Protein AF-A0A5Q4GP44-F1 (afdb_monomer)

Secondary structure (DSSP, 8-state):
-----THHHHHHHHHHHHHSS-GGGTS-HHHHHHHHHHHHHHHHS-HHHHHHHHHHHHHHHHHHHHHHHHHHHHHHHTT---GGGGGG-PPPTTHHHHHHHHHHHHHHHHHHHHHHHTHHHHHHHHHHHHHHHHHHHHHHHTT--HHHHT-HHHHHHHHHHH-HHHHHHHHHHHHHHHHHHHHHHHHTTTS-HHHHHHHHHHHHHHHHHHHHHHHHHHHHHHHHHHHHHSPPPTTSPPTT-HHHHHHHHHHH---HHHHHHHHHHHHHTT-HHHHHHHHHHHHHHHHHTS--HHHHHHHHHHHHHH-TT---S-HHHHHHHHHHHHHTT-HHHHHHHHHHHHHH-TT-TTHHHHHHHHHHHHHHTT-TTSHHHHHHHHHHHHS---HHHHHHHHHHHHHHHHHHHH--

Sequence (408 aa):
MVVTSSSSVSGLTAAWRWALAPPWRYVPPSLALAVIAVEMLAAVLPRFLGGLLILVSMLALWALLFTLASRLLLLRAAGVRRMRQAASVDLPPGIAVRHTVLWVLASLLLALIHGGTGLAGLVPASLVLALILPGATMVLSAGQSLSDALYPPEWLQNLRRLGVVDYLVLSAWLAVYALIYLVVSGVLADAPGWLRNALQMTWWSAGLLAWFAHVGLLLHAHRQTDDRAAPPPSNVPSVDDPVALFEHVLRNGGDASLHRKLARTLEAAGEDRRALIHGQVHVQALVLTFERPTEALEQADRLLALDPRFSLDDPVVMRHLIQTAGRLGTPELVARLCRNYLARFPGSLVAADIRLTACEALADAGRLNTQQARDWLDALADDDLDAAQARRLERLWQDVSRSVRQDQ

Solvent-accessible surface area (backbone atoms only — not comparable to full-atom values): 22108 Å² total; per-residue (Å²): 133,86,80,77,68,75,64,59,61,59,51,47,54,54,50,48,56,53,64,67,39,63,42,68,81,72,40,58,68,61,58,29,51,47,49,36,51,45,51,59,55,24,70,76,41,60,71,70,59,13,51,52,50,43,53,55,50,49,53,51,51,45,34,51,49,32,39,53,21,52,50,40,15,52,38,21,36,72,65,53,86,57,71,86,60,52,85,76,58,83,70,67,86,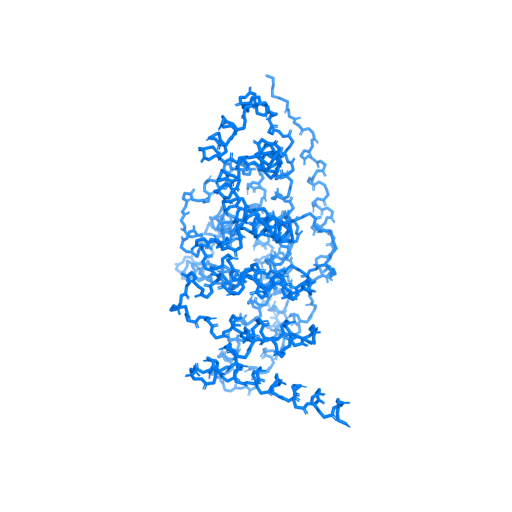61,48,27,54,49,50,34,51,54,54,49,53,53,49,51,52,45,52,53,41,27,75,76,48,40,68,75,41,34,54,59,51,47,49,52,45,23,64,46,49,58,30,25,51,51,43,35,70,72,73,50,51,70,67,55,30,70,37,67,69,57,29,54,50,46,35,64,73,65,30,64,65,59,45,49,51,56,19,48,53,48,39,50,47,52,50,51,51,53,50,54,50,62,76,33,62,87,46,60,67,56,58,39,50,20,53,50,50,45,52,50,52,25,45,49,39,48,48,31,31,49,53,10,44,52,52,26,54,47,52,57,45,52,72,66,64,54,63,78,60,91,79,59,54,60,81,90,38,50,65,57,39,49,54,46,36,73,73,73,48,69,55,78,64,54,52,55,49,50,49,51,40,22,58,76,67,68,35,59,73,58,38,49,58,50,44,45,56,47,34,50,39,22,47,74,72,66,68,35,54,70,61,21,45,57,51,48,52,55,44,36,71,76,35,81,72,58,63,63,92,48,67,67,61,48,50,52,47,36,54,51,30,52,77,70,69,36,36,70,59,19,40,51,48,38,52,29,48,46,71,75,41,73,85,44,94,56,46,64,62,44,43,51,53,28,42,50,34,23,45,80,68,76,46,49,86,39,68,70,40,45,58,43,50,56,54,52,71,77,47,93,64,52,79,68,53,47,54,52,52,52,51,52,53,52,52,52,60,48,52,62,62,72,79,108

Structure (mmCIF, N/CA/C/O backbone):
data_AF-A0A5Q4GP44-F1
#
_entry.id   AF-A0A5Q4GP44-F1
#
loop_
_atom_site.group_PDB
_at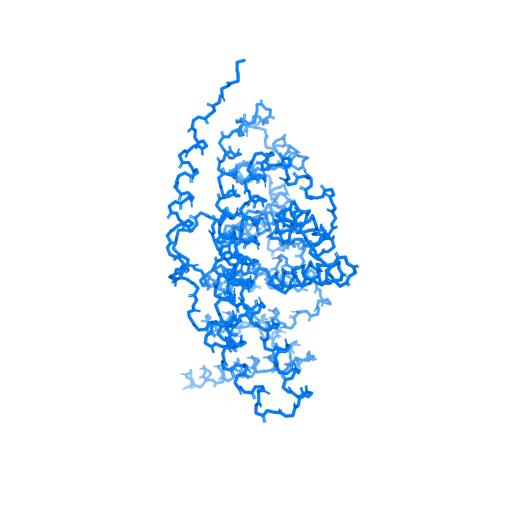om_site.id
_atom_site.type_symbol
_atom_site.label_atom_id
_atom_site.label_alt_id
_atom_site.label_comp_id
_atom_site.label_asym_id
_atom_site.label_entity_id
_atom_site.label_seq_id
_atom_site.pdbx_PDB_ins_code
_atom_site.Cartn_x
_atom_site.Cartn_y
_atom_site.Cartn_z
_atom_site.occupancy
_atom_site.B_iso_or_equiv
_atom_site.auth_seq_id
_atom_site.auth_comp_id
_atom_site.auth_asym_id
_atom_site.auth_atom_id
_atom_site.pdbx_PDB_model_num
ATOM 1 N N . MET A 1 1 ? 20.956 35.993 6.522 1.00 36.91 1 MET A N 1
ATOM 2 C CA . MET A 1 1 ? 22.045 35.098 6.967 1.00 36.91 1 MET A CA 1
ATOM 3 C C . MET A 1 1 ? 21.564 33.675 6.713 1.00 36.91 1 MET A C 1
ATOM 5 O O . MET A 1 1 ? 20.713 33.194 7.447 1.00 36.91 1 MET A O 1
ATOM 9 N N . VAL A 1 2 ? 21.952 33.071 5.587 1.00 38.91 2 VAL A N 1
ATOM 10 C CA . VAL A 1 2 ? 21.538 31.703 5.232 1.00 38.91 2 VAL A CA 1
ATOM 11 C C . VAL A 1 2 ? 22.386 30.762 6.077 1.00 38.91 2 VAL A C 1
ATOM 13 O O . VAL A 1 2 ? 23.576 30.616 5.819 1.00 38.91 2 VAL A O 1
ATOM 16 N N . VAL A 1 3 ? 21.807 30.190 7.131 1.00 39.50 3 VAL A N 1
ATOM 17 C CA . VAL A 1 3 ? 22.457 29.120 7.893 1.00 39.50 3 VAL A CA 1
ATOM 18 C C . VAL A 1 3 ? 22.447 27.891 6.992 1.00 39.50 3 VAL A C 1
ATOM 20 O O . VAL A 1 3 ? 21.456 27.171 6.912 1.00 39.50 3 VAL A O 1
ATOM 23 N N . THR A 1 4 ? 23.527 27.682 6.243 1.00 45.97 4 THR A N 1
ATOM 24 C CA . THR A 1 4 ? 23.758 26.434 5.521 1.00 45.97 4 THR A CA 1
ATOM 25 C C . THR A 1 4 ? 23.996 25.345 6.564 1.00 45.97 4 THR A C 1
ATOM 27 O O . THR A 1 4 ? 25.063 25.233 7.161 1.00 45.97 4 THR A O 1
ATOM 30 N N . SER A 1 5 ? 22.951 24.575 6.860 1.00 49.47 5 SER A N 1
ATOM 31 C CA . SER A 1 5 ? 22.994 23.481 7.824 1.00 49.47 5 SER A CA 1
ATOM 32 C C . SER A 1 5 ? 24.020 22.431 7.382 1.00 49.47 5 SER A C 1
ATOM 34 O O . SER A 1 5 ? 23.830 21.739 6.382 1.00 49.47 5 SER A O 1
ATOM 36 N N . SER A 1 6 ? 25.097 22.269 8.151 1.00 54.56 6 SER A N 1
ATOM 37 C CA . SER A 1 6 ? 26.152 21.263 7.942 1.00 54.56 6 SER A CA 1
ATOM 38 C C . SER A 1 6 ? 25.673 19.804 8.083 1.00 54.56 6 SER A C 1
ATOM 40 O O . SER A 1 6 ? 26.450 18.869 7.883 1.00 54.56 6 SER A O 1
ATOM 42 N N . SER A 1 7 ? 24.391 19.585 8.388 1.00 57.12 7 SER A N 1
ATOM 43 C CA . SER A 1 7 ? 23.752 18.271 8.509 1.00 57.12 7 SER A CA 1
ATOM 44 C C . SER A 1 7 ? 23.555 17.540 7.175 1.00 57.12 7 SER A C 1
ATOM 46 O O . SER A 1 7 ? 23.470 16.313 7.174 1.00 57.12 7 SER A O 1
ATOM 48 N N . SER A 1 8 ? 23.525 18.243 6.037 1.00 57.00 8 SER A N 1
ATOM 49 C CA . SER A 1 8 ? 23.310 17.604 4.727 1.00 57.00 8 SER A CA 1
ATOM 50 C C . SER A 1 8 ? 24.507 16.749 4.285 1.00 57.00 8 SER A C 1
ATOM 52 O O . SER A 1 8 ? 24.338 15.663 3.728 1.00 57.00 8 SER A O 1
ATOM 54 N N . VAL A 1 9 ? 25.733 17.180 4.601 1.00 59.78 9 VAL A N 1
ATOM 55 C CA . VAL A 1 9 ? 26.964 16.496 4.169 1.00 59.78 9 VAL A CA 1
ATOM 56 C C . VAL A 1 9 ? 27.166 15.169 4.910 1.00 59.78 9 VAL A C 1
ATOM 58 O O . VAL A 1 9 ? 27.556 14.168 4.304 1.00 59.78 9 VAL A O 1
ATOM 61 N N . SER A 1 10 ? 26.852 15.108 6.208 1.00 61.09 10 SER A N 1
ATOM 62 C CA . SER A 1 10 ? 26.979 13.868 6.985 1.00 61.09 10 SER A CA 1
ATOM 63 C C . SER A 1 10 ? 25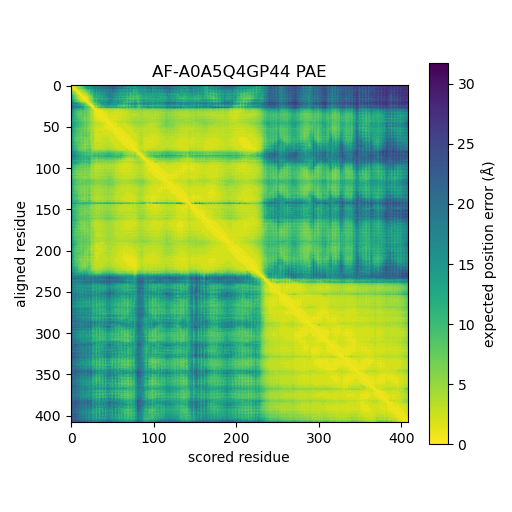.938 12.821 6.567 1.00 61.09 10 SER A C 1
ATOM 65 O O . SER A 1 10 ? 26.288 11.646 6.415 1.00 61.09 10 SER A O 1
ATOM 67 N N . GLY A 1 11 ? 24.704 13.243 6.266 1.00 59.62 11 GLY A N 1
ATOM 68 C CA . GLY A 1 11 ? 23.659 12.383 5.702 1.00 59.62 11 GLY A CA 1
ATOM 69 C C . GLY A 1 11 ? 24.049 11.782 4.349 1.00 59.62 11 GLY A C 1
ATOM 70 O O . GLY A 1 11 ? 23.920 10.570 4.155 1.00 59.62 11 GLY A O 1
ATOM 71 N N . LEU A 1 12 ? 24.627 12.594 3.455 1.00 60.44 12 LEU A N 1
ATOM 72 C CA . LEU A 1 12 ? 25.141 12.131 2.165 1.00 60.44 12 LEU A CA 1
ATOM 73 C C . LEU A 1 12 ? 26.202 11.044 2.353 1.00 60.44 12 LEU A C 1
ATOM 75 O O . LEU A 1 12 ? 26.086 9.982 1.755 1.00 60.44 12 LEU A O 1
ATOM 79 N N . THR A 1 13 ? 27.202 11.237 3.218 1.00 67.38 13 THR A N 1
ATOM 80 C CA . THR A 1 13 ? 28.256 10.218 3.404 1.00 67.38 13 THR A CA 1
ATOM 81 C C . THR A 1 13 ? 27.732 8.887 3.955 1.00 67.38 13 THR A C 1
ATOM 83 O O . THR A 1 13 ? 28.217 7.828 3.554 1.00 67.38 13 THR A O 1
ATOM 86 N N . ALA A 1 14 ? 26.721 8.905 4.830 1.00 64.12 14 ALA A N 1
ATOM 87 C CA . ALA A 1 14 ? 26.068 7.688 5.310 1.00 64.12 14 ALA A CA 1
ATOM 88 C C . ALA A 1 14 ? 25.244 7.007 4.204 1.00 64.12 14 ALA A C 1
ATOM 90 O O . ALA A 1 14 ? 25.300 5.783 4.067 1.00 64.12 14 ALA A O 1
ATOM 91 N N . ALA A 1 15 ? 24.543 7.794 3.382 1.00 57.41 15 ALA A N 1
ATOM 92 C CA . ALA A 1 15 ? 23.831 7.301 2.209 1.00 57.41 15 ALA A CA 1
ATOM 93 C C . ALA A 1 15 ? 24.792 6.692 1.178 1.00 57.41 15 ALA A C 1
ATOM 95 O O . ALA A 1 15 ? 24.538 5.592 0.704 1.00 57.41 15 ALA A O 1
ATOM 96 N N . TRP A 1 16 ? 25.936 7.329 0.914 1.00 61.47 16 TRP A N 1
ATOM 97 C CA . TRP A 1 16 ? 26.993 6.816 0.041 1.00 61.47 16 TRP A CA 1
ATOM 98 C C . TRP A 1 16 ? 27.588 5.516 0.568 1.00 61.47 16 TRP A C 1
ATOM 100 O O . TRP A 1 16 ? 27.691 4.552 -0.180 1.00 61.47 16 TRP A O 1
ATOM 110 N N . ARG A 1 17 ? 27.927 5.433 1.860 1.00 67.88 17 ARG A N 1
ATOM 111 C CA . ARG A 1 17 ? 28.432 4.182 2.455 1.00 67.88 17 ARG A CA 1
ATOM 112 C C . ARG A 1 17 ? 27.423 3.046 2.363 1.00 67.88 17 ARG A C 1
ATOM 114 O O . ARG A 1 17 ? 27.842 1.899 2.308 1.00 67.88 17 ARG A O 1
ATOM 121 N N . TRP A 1 18 ? 26.126 3.346 2.364 1.00 61.69 18 TRP A N 1
ATOM 122 C CA . TRP A 1 18 ? 25.081 2.338 2.222 1.00 61.69 18 TRP A CA 1
ATOM 123 C C . TRP A 1 18 ? 24.783 1.992 0.757 1.00 61.69 18 TRP A C 1
ATOM 125 O O . TRP A 1 18 ? 24.631 0.821 0.445 1.00 61.69 18 TRP A O 1
ATOM 135 N N . ALA A 1 19 ? 24.782 2.972 -0.148 1.00 53.44 19 ALA A N 1
ATOM 136 C CA . ALA A 1 19 ? 24.682 2.756 -1.592 1.00 53.44 19 ALA A CA 1
ATOM 137 C C . ALA A 1 19 ? 25.878 1.948 -2.127 1.00 53.44 19 ALA A C 1
ATOM 139 O O . ALA A 1 19 ? 25.727 1.105 -3.006 1.00 53.44 19 ALA A O 1
ATOM 140 N N . LEU A 1 20 ? 27.060 2.175 -1.548 1.00 58.12 20 LEU A N 1
ATOM 141 C CA . LEU A 1 20 ? 28.284 1.423 -1.814 1.00 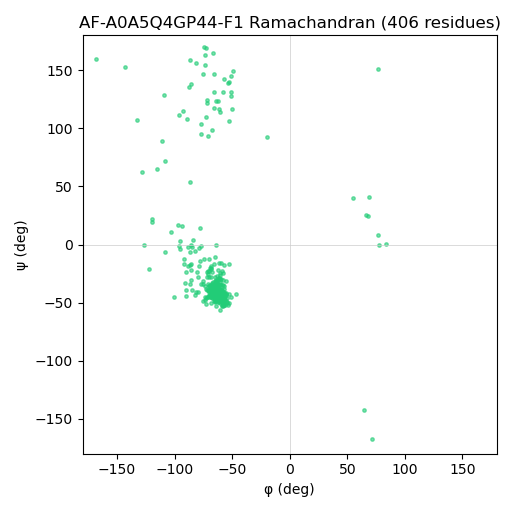58.12 20 LEU A CA 1
ATOM 142 C C . LEU A 1 20 ? 28.396 0.156 -0.960 1.00 58.12 20 LEU A C 1
ATOM 144 O O . LEU A 1 20 ? 29.202 -0.718 -1.284 1.00 58.12 20 LEU A O 1
ATOM 148 N N . ALA A 1 21 ? 27.613 0.028 0.121 1.00 63.41 21 ALA A N 1
ATOM 149 C CA . ALA A 1 21 ? 27.523 -1.236 0.829 1.00 63.41 21 ALA A CA 1
ATOM 150 C C . ALA A 1 21 ? 26.853 -2.217 -0.135 1.00 63.41 21 ALA A C 1
ATOM 152 O O . ALA A 1 21 ? 25.702 -1.989 -0.495 1.00 63.41 21 ALA A O 1
ATOM 153 N N . PRO A 1 22 ? 27.551 -3.290 -0.539 1.00 52.69 22 PRO A N 1
ATOM 154 C CA . PRO A 1 22 ? 27.074 -4.329 -1.434 1.00 52.69 22 PRO A CA 1
ATOM 155 C C . PRO A 1 22 ? 25.552 -4.451 -1.598 1.00 52.69 22 PRO A C 1
ATOM 157 O O . PRO A 1 22 ? 24.939 -5.214 -0.844 1.00 52.69 22 PRO A O 1
ATOM 160 N N . PRO A 1 23 ? 24.914 -3.798 -2.590 1.00 50.91 23 PRO A N 1
ATOM 161 C CA . PRO A 1 23 ? 23.514 -4.086 -2.885 1.00 50.91 23 PRO A CA 1
ATOM 162 C C . PRO A 1 23 ? 23.339 -5.576 -3.237 1.00 50.91 23 PRO A C 1
ATOM 164 O O . PRO A 1 23 ? 22.292 -6.152 -2.957 1.00 50.91 23 PRO A O 1
ATOM 167 N N . TRP A 1 24 ? 24.409 -6.251 -3.689 1.00 54.62 24 TRP A N 1
ATOM 168 C CA . TRP A 1 24 ? 24.492 -7.706 -3.876 1.00 54.62 24 TRP A CA 1
ATOM 169 C C . TRP A 1 24 ? 24.268 -8.556 -2.617 1.00 54.62 24 TRP A C 1
ATOM 171 O O . TRP A 1 24 ? 23.978 -9.739 -2.744 1.00 54.62 24 TRP A O 1
ATOM 181 N N . ARG A 1 25 ? 24.335 -7.996 -1.400 1.00 64.06 25 ARG A N 1
ATOM 182 C CA . ARG A 1 25 ? 23.888 -8.722 -0.194 1.00 64.06 25 ARG A CA 1
ATOM 183 C C . ARG A 1 25 ? 22.369 -8.910 -0.150 1.00 64.06 25 ARG A C 1
ATOM 185 O O . ARG A 1 25 ? 21.896 -9.763 0.594 1.00 64.06 25 ARG A O 1
ATOM 192 N N . TYR A 1 26 ? 21.626 -8.099 -0.902 1.00 61.72 26 TYR A N 1
ATOM 193 C CA . TYR A 1 26 ? 20.163 -8.059 -0.890 1.00 61.72 26 TYR A CA 1
ATOM 194 C C . TYR A 1 26 ? 19.539 -8.332 -2.255 1.00 61.72 26 TYR A C 1
ATOM 196 O O . TYR A 1 26 ? 18.377 -8.722 -2.307 1.00 61.72 26 TYR A O 1
ATOM 204 N N . VAL A 1 27 ? 20.287 -8.145 -3.345 1.00 63.41 27 VAL A N 1
ATOM 205 C CA . VAL A 1 27 ? 19.915 -8.650 -4.666 1.00 63.41 27 VAL A CA 1
ATOM 206 C C . VAL A 1 27 ? 20.123 -10.145 -4.614 1.00 63.41 27 VAL A C 1
ATOM 208 O O . VAL A 1 27 ? 21.270 -10.590 -4.523 1.00 63.41 27 VAL A O 1
ATOM 211 N N . PRO A 1 28 ? 19.053 -10.943 -4.618 1.00 65.12 28 PRO A N 1
ATOM 212 C CA . PRO A 1 28 ? 19.256 -12.356 -4.502 1.00 65.12 28 PRO A CA 1
ATOM 213 C C . PRO A 1 28 ? 19.854 -12.801 -5.850 1.00 65.12 28 PRO A C 1
ATOM 215 O O . PRO A 1 28 ? 19.251 -12.539 -6.896 1.00 65.12 28 PRO A O 1
ATOM 218 N N . PRO A 1 29 ? 21.026 -13.467 -5.877 1.00 76.88 29 PRO A N 1
ATOM 219 C CA . PRO A 1 29 ? 21.566 -14.064 -7.104 1.00 76.88 29 PRO A CA 1
ATOM 220 C C . PRO A 1 29 ? 20.538 -14.983 -7.788 1.00 76.88 29 PRO A C 1
ATOM 222 O O . PRO A 1 29 ? 20.636 -15.251 -8.982 1.00 76.88 29 PRO A O 1
ATOM 225 N N . SER A 1 30 ? 19.493 -15.389 -7.058 1.00 84.75 30 SER A N 1
ATOM 226 C CA . SER A 1 30 ? 18.308 -16.049 -7.590 1.00 84.75 30 SER A CA 1
ATOM 227 C C . SER A 1 30 ? 17.585 -15.277 -8.697 1.00 84.75 30 SER A C 1
ATOM 229 O O . SER A 1 30 ? 17.026 -15.937 -9.558 1.00 84.75 30 SER A O 1
ATOM 231 N N . LEU A 1 31 ? 17.574 -13.934 -8.727 1.00 86.88 31 LEU A N 1
ATOM 232 C CA . LEU A 1 31 ? 16.955 -13.187 -9.836 1.00 86.88 31 LEU A CA 1
ATOM 233 C C . LEU A 1 31 ? 17.740 -13.399 -11.133 1.00 86.88 31 LEU A C 1
ATOM 235 O O . LEU A 1 31 ? 17.145 -13.700 -12.161 1.00 86.88 31 LEU A O 1
ATOM 239 N N . ALA A 1 32 ? 19.070 -13.304 -11.072 1.00 86.88 32 ALA A N 1
ATOM 240 C CA . ALA A 1 32 ? 19.943 -13.559 -12.215 1.00 86.88 32 ALA A CA 1
ATOM 241 C C . ALA A 1 32 ? 19.820 -15.011 -12.693 1.00 86.88 32 ALA A C 1
ATOM 243 O O . ALA A 1 32 ? 19.629 -15.263 -13.879 1.00 86.88 32 ALA A O 1
ATOM 244 N N . LEU A 1 33 ? 19.854 -15.963 -11.755 1.00 90.88 33 LEU A N 1
ATOM 245 C CA . LEU A 1 33 ? 19.651 -17.381 -12.048 1.00 90.88 33 LEU A CA 1
ATOM 246 C C . LEU A 1 33 ? 18.264 -17.651 -12.641 1.00 90.88 33 LEU A C 1
ATOM 248 O O . LEU A 1 33 ? 18.155 -18.452 -13.562 1.00 90.88 33 LEU A O 1
ATOM 252 N N . ALA A 1 34 ? 17.220 -16.966 -12.166 1.00 91.44 34 ALA A N 1
ATOM 253 C CA . ALA A 1 34 ? 15.878 -17.076 -12.726 1.00 91.44 34 ALA A CA 1
ATOM 254 C C . ALA A 1 34 ? 15.826 -16.555 -14.167 1.00 91.44 34 ALA A C 1
ATOM 256 O O . ALA A 1 34 ? 15.232 -17.217 -15.009 1.00 91.44 34 ALA A O 1
ATOM 257 N N . VAL A 1 35 ? 16.486 -15.431 -14.479 1.00 91.12 35 VAL A N 1
ATOM 258 C CA . VAL A 1 35 ? 16.599 -14.938 -15.866 1.00 91.12 35 VAL A CA 1
ATOM 259 C C . VAL A 1 35 ? 17.287 -15.972 -16.755 1.00 91.12 35 VAL A C 1
ATOM 261 O O . VAL A 1 35 ? 16.746 -16.327 -17.798 1.00 91.12 35 VAL A O 1
ATOM 264 N N . ILE A 1 36 ? 18.429 -16.511 -16.317 1.00 92.44 36 ILE A N 1
ATOM 265 C CA . ILE A 1 36 ? 19.165 -17.538 -17.069 1.00 92.44 36 ILE A CA 1
ATOM 266 C C . ILE A 1 36 ? 18.288 -18.774 -17.291 1.00 92.44 36 ILE A C 1
ATOM 268 O O . ILE A 1 36 ? 18.198 -19.269 -18.411 1.00 92.44 36 ILE A O 1
ATOM 272 N N . ALA A 1 37 ? 17.610 -19.257 -16.246 1.00 93.44 37 ALA A N 1
ATOM 273 C CA . ALA A 1 37 ? 16.735 -20.423 -16.330 1.00 93.44 37 ALA A CA 1
ATOM 274 C C . ALA A 1 37 ? 15.558 -20.195 -17.291 1.00 93.44 37 ALA A C 1
ATOM 276 O O . ALA A 1 37 ? 15.252 -21.071 -18.099 1.00 93.44 37 ALA A O 1
ATOM 277 N N . VAL A 1 38 ? 14.931 -19.015 -17.242 1.00 93.56 38 VAL A N 1
ATOM 278 C CA . VAL A 1 38 ? 13.841 -18.624 -18.149 1.00 93.56 38 VAL A CA 1
ATOM 279 C C . VAL A 1 38 ? 14.324 -18.600 -19.596 1.00 93.56 38 VAL A C 1
ATOM 281 O O . VAL A 1 38 ? 13.642 -19.134 -20.466 1.00 93.56 38 VAL A O 1
ATOM 284 N N . GLU A 1 39 ? 15.499 -18.033 -19.865 1.00 91.69 39 GLU A N 1
ATOM 285 C CA . GLU A 1 39 ? 16.050 -17.983 -21.221 1.00 91.69 39 GLU A CA 1
ATOM 286 C C . GLU A 1 39 ? 16.447 -19.356 -21.755 1.00 91.69 39 GLU A C 1
ATOM 288 O O . GLU A 1 39 ? 16.118 -19.686 -22.894 1.00 91.69 39 GLU A O 1
ATOM 293 N N . MET A 1 40 ? 17.104 -20.180 -20.934 1.00 92.56 40 MET A N 1
ATOM 294 C CA . MET A 1 40 ? 17.454 -21.547 -21.3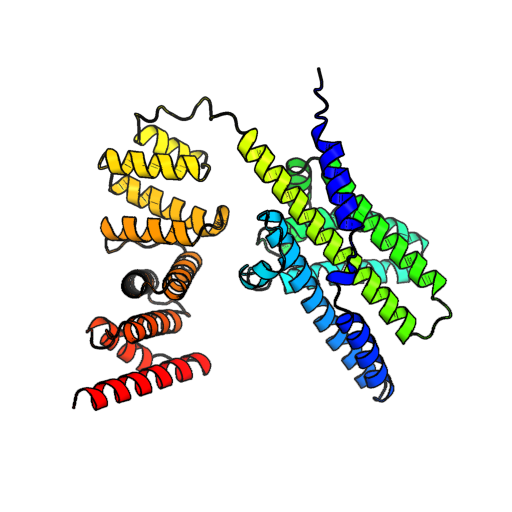17 1.00 92.56 40 MET A CA 1
ATOM 295 C C . MET A 1 40 ? 16.206 -22.381 -21.614 1.00 92.56 40 MET A C 1
ATOM 297 O O . MET A 1 40 ? 16.173 -23.096 -22.613 1.00 92.56 40 MET A O 1
ATOM 301 N N . LEU A 1 41 ? 15.157 -22.256 -20.795 1.00 93.62 41 LEU A N 1
ATOM 302 C CA . LEU A 1 41 ? 13.893 -22.954 -21.018 1.00 93.62 41 LEU A CA 1
ATOM 303 C C . LEU A 1 41 ? 13.179 -22.446 -22.279 1.00 93.62 41 LEU A C 1
ATOM 305 O O . LEU A 1 41 ? 12.691 -23.242 -23.080 1.00 93.62 41 LEU A O 1
ATOM 309 N N . ALA A 1 42 ? 13.157 -21.130 -22.493 1.00 93.69 42 ALA A N 1
ATOM 310 C CA . ALA A 1 42 ? 12.548 -20.521 -23.670 1.00 93.69 42 ALA A CA 1
A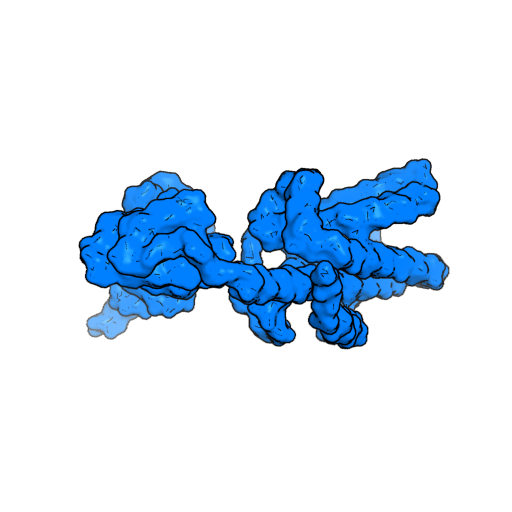TOM 311 C C . ALA A 1 42 ? 13.251 -20.909 -24.978 1.00 93.69 42 ALA A C 1
ATOM 313 O O . ALA A 1 42 ? 12.584 -21.031 -26.004 1.00 93.69 42 ALA A O 1
ATOM 314 N N . ALA A 1 43 ? 14.566 -21.145 -24.944 1.00 93.62 43 ALA A N 1
ATOM 315 C CA . ALA A 1 43 ? 15.346 -21.558 -26.109 1.00 93.62 43 ALA A CA 1
ATOM 316 C C . ALA A 1 43 ? 15.004 -22.973 -26.613 1.00 93.62 43 ALA A C 1
ATOM 318 O O . ALA A 1 43 ? 15.223 -23.265 -27.788 1.00 93.62 43 ALA A O 1
ATOM 319 N N . VAL A 1 44 ? 14.460 -23.844 -25.753 1.00 96.56 44 VAL A N 1
ATOM 320 C CA . VAL A 1 44 ? 14.046 -25.215 -26.116 1.00 96.56 44 VAL A CA 1
ATOM 321 C C . VAL A 1 44 ? 12.609 -25.255 -26.662 1.00 96.56 44 VAL A C 1
ATOM 323 O O . VAL A 1 44 ? 12.210 -26.216 -27.319 1.00 96.56 44 VAL A O 1
ATOM 326 N N . LEU A 1 45 ? 11.817 -24.208 -26.421 1.00 96.00 45 LEU A N 1
ATOM 327 C CA . LEU A 1 45 ? 10.421 -24.123 -26.846 1.00 96.00 45 LEU A CA 1
ATOM 328 C C . LEU A 1 45 ? 10.278 -23.573 -28.279 1.00 96.00 45 LEU A C 1
ATOM 330 O O . LEU A 1 45 ? 11.142 -22.842 -28.768 1.00 96.00 45 LEU A O 1
ATOM 334 N N . PRO A 1 46 ? 9.145 -23.842 -28.961 1.00 96.75 46 PRO A N 1
ATOM 335 C CA . PRO A 1 46 ? 8.793 -23.140 -30.192 1.00 96.75 46 PRO A CA 1
ATOM 336 C C . PRO A 1 46 ? 8.841 -21.621 -29.993 1.00 96.75 46 PRO A C 1
ATOM 338 O O . PRO A 1 46 ? 8.371 -21.124 -28.970 1.00 96.75 46 PRO A O 1
ATOM 341 N N . ARG A 1 47 ? 9.345 -20.872 -30.986 1.00 94.56 47 ARG A N 1
ATOM 342 C CA . ARG A 1 47 ? 9.632 -19.423 -30.875 1.00 94.56 47 ARG A CA 1
ATOM 343 C C . ARG A 1 47 ? 8.505 -18.602 -30.235 1.00 94.56 47 ARG A C 1
ATOM 345 O O . ARG A 1 47 ? 8.781 -17.750 -29.397 1.00 94.56 47 ARG A O 1
ATOM 352 N N . PHE A 1 48 ? 7.250 -18.867 -30.605 1.00 95.31 48 PHE A N 1
ATOM 353 C CA . PHE A 1 48 ? 6.088 -18.177 -30.034 1.00 95.31 48 PHE A CA 1
ATOM 354 C C . PHE A 1 48 ? 5.914 -18.463 -28.533 1.00 95.31 48 PHE A C 1
ATOM 356 O O . PHE A 1 48 ? 5.776 -17.536 -27.738 1.00 95.31 48 PHE A O 1
ATOM 363 N N . LEU A 1 49 ? 5.975 -19.738 -28.135 1.00 95.81 49 LEU A N 1
ATOM 364 C CA . LEU A 1 49 ? 5.838 -20.153 -26.737 1.00 95.81 49 LEU A CA 1
ATOM 365 C C . LEU A 1 49 ? 7.031 -19.698 -25.890 1.00 95.81 49 LEU A C 1
ATOM 367 O O . LEU A 1 49 ? 6.833 -19.223 -24.776 1.00 95.81 49 LEU A O 1
ATOM 371 N N . GLY A 1 50 ? 8.251 -19.781 -26.430 1.00 94.75 50 GLY A N 1
ATOM 372 C CA . GLY A 1 50 ? 9.454 -19.264 -25.776 1.00 94.75 50 GLY A CA 1
ATOM 373 C C . GLY A 1 50 ? 9.369 -17.756 -25.526 1.00 94.75 50 GLY A C 1
ATOM 374 O O . GLY A 1 50 ? 9.629 -17.300 -24.415 1.00 94.75 50 GLY A O 1
ATOM 375 N N . GLY A 1 51 ? 8.915 -16.980 -26.517 1.00 92.88 51 GLY A N 1
ATOM 376 C CA . GLY A 1 51 ? 8.695 -15.540 -26.362 1.00 92.88 51 GLY A CA 1
ATOM 377 C C . GLY A 1 51 ? 7.639 -15.202 -25.303 1.00 92.88 51 GLY A C 1
ATOM 378 O O . GLY A 1 51 ? 7.873 -14.340 -24.455 1.00 92.88 51 GLY A O 1
ATOM 379 N N . LEU A 1 52 ? 6.504 -15.912 -25.302 1.00 94.44 52 LEU A N 1
ATOM 380 C CA . LEU A 1 52 ? 5.452 -15.731 -24.298 1.00 94.44 52 LEU A CA 1
ATOM 381 C C . LEU A 1 52 ? 5.942 -16.079 -22.883 1.00 94.44 52 LEU A C 1
ATOM 383 O O . LEU A 1 52 ? 5.669 -15.334 -21.942 1.00 94.44 52 LEU A O 1
ATOM 387 N N . LEU A 1 53 ? 6.699 -17.172 -22.735 1.00 95.00 53 LEU A N 1
ATOM 388 C CA . LEU A 1 53 ? 7.296 -17.574 -21.462 1.00 95.00 53 LEU A CA 1
ATOM 389 C C . LEU A 1 53 ? 8.241 -16.494 -20.924 1.00 95.00 53 LEU A C 1
ATOM 391 O O . LEU A 1 53 ? 8.151 -16.152 -19.743 1.00 95.00 53 LEU A O 1
ATOM 395 N N . ILE A 1 54 ? 9.115 -15.944 -21.776 1.00 92.25 54 ILE A N 1
ATOM 396 C CA . ILE A 1 54 ? 10.024 -14.851 -21.400 1.00 92.25 54 ILE A CA 1
ATOM 397 C C . ILE A 1 54 ? 9.217 -13.646 -20.925 1.00 92.25 54 ILE A C 1
ATOM 399 O O . ILE A 1 54 ? 9.498 -13.120 -19.851 1.00 92.25 54 ILE A O 1
ATOM 403 N N . LEU A 1 55 ? 8.195 -13.231 -21.679 1.00 90.75 55 LEU A N 1
ATOM 404 C CA . LEU A 1 55 ? 7.376 -12.072 -21.334 1.00 90.75 55 LEU A CA 1
ATOM 405 C C . LEU A 1 55 ? 6.701 -12.234 -19.965 1.00 90.75 55 LEU A C 1
ATOM 407 O O . LEU A 1 55 ? 6.854 -11.375 -19.097 1.00 90.75 55 LEU A O 1
ATOM 411 N N . VAL A 1 56 ? 5.984 -13.342 -19.755 1.00 93.62 56 VAL A N 1
ATOM 412 C CA . VAL A 1 56 ? 5.257 -13.598 -18.501 1.00 93.62 56 VAL A CA 1
ATOM 413 C C . VAL A 1 56 ? 6.223 -13.714 -17.323 1.00 93.62 56 VAL A C 1
ATOM 415 O O . VAL A 1 56 ? 5.995 -13.110 -16.274 1.00 93.62 56 VAL A O 1
ATOM 418 N N . SER A 1 57 ? 7.331 -14.437 -17.501 1.00 93.06 57 SER A N 1
ATOM 419 C CA . SER A 1 57 ? 8.334 -14.615 -16.448 1.00 93.06 57 SER A CA 1
ATOM 420 C C . SER A 1 57 ? 9.025 -13.301 -16.098 1.00 93.06 57 SER A C 1
ATOM 422 O O . SER A 1 57 ? 9.222 -13.010 -14.922 1.00 93.06 57 SER A O 1
ATOM 424 N N . MET A 1 58 ? 9.346 -12.470 -17.093 1.00 90.44 58 MET A N 1
ATOM 425 C CA . MET A 1 58 ? 9.911 -11.145 -16.850 1.00 90.44 58 MET A CA 1
ATOM 426 C C . MET A 1 58 ? 8.931 -10.266 -16.084 1.00 90.44 58 MET A C 1
ATOM 428 O O . MET A 1 58 ? 9.319 -9.695 -15.070 1.00 90.44 58 MET A O 1
ATOM 432 N N . LEU A 1 59 ? 7.660 -10.200 -16.490 1.00 89.94 59 LEU A N 1
ATOM 433 C CA . LEU A 1 59 ? 6.644 -9.437 -15.755 1.00 89.94 59 LEU A CA 1
ATOM 434 C C . LEU A 1 59 ? 6.518 -9.906 -14.298 1.00 89.94 59 LEU A C 1
ATOM 436 O O . LEU A 1 59 ? 6.444 -9.073 -13.394 1.00 89.94 59 LEU A O 1
ATOM 440 N N . ALA A 1 60 ? 6.565 -11.217 -14.050 1.00 91.56 60 ALA A N 1
ATOM 441 C CA . ALA A 1 60 ? 6.549 -11.772 -12.699 1.00 91.56 60 ALA A CA 1
ATOM 442 C C . ALA A 1 60 ? 7.803 -11.388 -11.887 1.00 91.56 60 ALA A C 1
ATOM 444 O O . ALA A 1 60 ? 7.688 -10.991 -10.726 1.00 91.56 60 ALA A O 1
ATOM 445 N N . LEU A 1 61 ? 8.995 -11.450 -12.492 1.00 91.44 61 LEU A N 1
ATOM 446 C CA . LEU A 1 61 ? 10.249 -11.041 -11.849 1.00 91.44 61 LEU A CA 1
ATOM 447 C C . LEU A 1 61 ? 10.267 -9.540 -11.537 1.00 91.44 61 LEU A C 1
ATOM 449 O O . LEU A 1 61 ? 10.711 -9.149 -10.458 1.00 91.44 61 LEU A O 1
ATOM 453 N N . TRP A 1 62 ? 9.743 -8.706 -12.435 1.00 91.62 62 TRP A N 1
ATOM 454 C CA . TRP A 1 62 ? 9.571 -7.273 -12.202 1.00 91.62 62 TRP A CA 1
ATOM 455 C C . TRP A 1 62 ? 8.584 -6.998 -11.067 1.00 91.62 62 TRP A C 1
ATOM 457 O O . TRP A 1 62 ? 8.898 -6.211 -10.175 1.00 91.62 62 TRP A O 1
ATOM 467 N N . ALA A 1 63 ? 7.440 -7.686 -11.035 1.00 90.94 63 ALA A N 1
ATOM 468 C CA . ALA A 1 63 ? 6.477 -7.565 -9.943 1.00 90.94 63 ALA A CA 1
ATOM 469 C C . ALA A 1 63 ? 7.087 -7.960 -8.588 1.00 90.94 63 ALA A C 1
ATOM 471 O O . ALA A 1 63 ? 6.898 -7.260 -7.587 1.00 90.94 63 ALA A O 1
ATOM 472 N N . LEU A 1 64 ? 7.876 -9.039 -8.550 1.00 91.81 64 LEU A N 1
ATOM 473 C CA . LEU A 1 64 ? 8.613 -9.457 -7.357 1.00 91.81 64 LEU A CA 1
ATOM 474 C C . LEU A 1 64 ? 9.651 -8.405 -6.935 1.00 91.81 64 LEU A C 1
ATOM 476 O O . LEU A 1 64 ? 9.722 -8.042 -5.758 1.00 91.81 64 LEU A O 1
ATOM 480 N N . LEU A 1 65 ? 10.427 -7.890 -7.891 1.00 92.62 65 LEU A N 1
ATOM 481 C CA . LEU A 1 65 ? 11.441 -6.866 -7.654 1.00 92.62 65 LEU A CA 1
ATOM 482 C C . LEU A 1 65 ? 10.819 -5.578 -7.101 1.00 92.62 65 LEU A C 1
ATOM 484 O O . LEU A 1 65 ? 11.297 -5.065 -6.092 1.00 92.62 65 LEU A O 1
ATOM 488 N N . PHE A 1 66 ? 9.729 -5.088 -7.695 1.00 93.50 66 PHE A N 1
ATOM 489 C CA . PHE A 1 66 ? 9.021 -3.909 -7.194 1.00 93.50 66 PHE A CA 1
ATOM 490 C C . PHE A 1 66 ? 8.346 -4.157 -5.849 1.00 93.50 66 PHE A C 1
ATOM 492 O O . PHE A 1 66 ? 8.345 -3.264 -5.010 1.00 93.50 66 PHE A O 1
ATOM 499 N N . THR A 1 67 ? 7.854 -5.369 -5.580 1.00 91.50 67 THR A N 1
ATOM 500 C CA . THR A 1 67 ? 7.367 -5.730 -4.237 1.00 91.50 67 THR A CA 1
ATOM 501 C C . THR A 1 67 ? 8.472 -5.565 -3.196 1.00 91.50 67 THR A C 1
ATOM 503 O O . THR A 1 67 ? 8.251 -4.980 -2.133 1.00 91.50 67 THR A O 1
ATOM 506 N N . LEU A 1 68 ? 9.677 -6.049 -3.505 1.00 91.06 68 LEU A N 1
ATOM 507 C CA . LEU A 1 68 ? 10.838 -5.918 -2.630 1.00 91.06 68 LEU A CA 1
ATOM 508 C C . LEU A 1 68 ? 11.299 -4.457 -2.500 1.00 91.06 68 LEU A C 1
ATOM 510 O O . LEU A 1 68 ? 11.621 -4.015 -1.398 1.00 91.06 68 LEU A O 1
ATOM 514 N N . ALA A 1 69 ? 11.291 -3.704 -3.599 1.00 93.06 69 ALA A N 1
ATOM 515 C CA . ALA A 1 69 ? 11.682 -2.300 -3.632 1.00 93.06 69 ALA A CA 1
ATOM 516 C C . ALA A 1 69 ? 10.721 -1.421 -2.813 1.00 93.06 69 ALA A C 1
ATOM 518 O O . ALA A 1 69 ? 11.170 -0.672 -1.947 1.00 93.06 69 ALA A O 1
ATOM 519 N N . SER A 1 70 ? 9.405 -1.575 -2.996 1.00 92.62 70 SER A N 1
ATOM 520 C CA . SER A 1 70 ? 8.387 -0.869 -2.208 1.00 92.62 70 SER A CA 1
ATOM 521 C C . SER A 1 70 ? 8.470 -1.229 -0.722 1.00 92.62 70 SER A C 1
ATOM 523 O O . SER A 1 70 ? 8.435 -0.333 0.117 1.00 92.62 70 SER A O 1
ATOM 525 N N . ARG A 1 71 ? 8.670 -2.514 -0.379 1.00 89.88 71 ARG A N 1
ATOM 526 C CA . ARG A 1 71 ? 8.955 -2.949 1.006 1.00 89.88 71 ARG A CA 1
ATOM 527 C C . ARG A 1 71 ? 10.119 -2.178 1.602 1.00 89.88 71 ARG A C 1
ATOM 529 O O . ARG A 1 71 ? 10.033 -1.673 2.717 1.00 89.88 71 ARG A O 1
ATOM 536 N N . LEU A 1 72 ? 11.219 -2.122 0.859 1.00 90.94 72 LEU A N 1
ATOM 537 C CA . LEU A 1 72 ? 12.446 -1.499 1.317 1.00 90.94 72 LEU A CA 1
ATOM 538 C C . LEU A 1 72 ? 12.276 0.012 1.490 1.00 90.94 72 LEU A C 1
ATOM 540 O O . LEU A 1 72 ? 12.724 0.543 2.502 1.00 90.94 72 LEU A O 1
ATOM 544 N N . LEU A 1 73 ? 11.585 0.684 0.569 1.00 93.06 73 LEU A N 1
ATOM 545 C CA . LEU A 1 73 ? 11.232 2.098 0.699 1.00 93.06 73 LEU A CA 1
ATOM 546 C C . LEU A 1 73 ? 10.426 2.352 1.974 1.00 93.06 73 LEU A C 1
ATOM 548 O O . LEU A 1 73 ? 10.837 3.188 2.776 1.00 93.06 73 LEU A O 1
ATOM 552 N N . LEU A 1 74 ? 9.339 1.606 2.202 1.00 89.62 74 LEU A N 1
ATOM 553 C CA . LEU A 1 74 ? 8.473 1.789 3.374 1.00 89.62 74 LEU A CA 1
ATOM 554 C C . LEU A 1 74 ? 9.221 1.519 4.686 1.00 89.62 74 LEU A C 1
ATOM 556 O O . LEU A 1 74 ? 9.175 2.331 5.607 1.00 89.62 74 LEU A O 1
ATOM 560 N N . LEU A 1 75 ? 10.002 0.436 4.749 1.00 87.50 75 LEU A N 1
ATOM 561 C CA . LEU A 1 75 ? 10.852 0.129 5.906 1.00 87.50 75 LEU A CA 1
ATOM 562 C C . LEU A 1 75 ? 11.819 1.267 6.225 1.00 87.50 75 LEU A C 1
ATOM 564 O O . LEU A 1 75 ? 12.003 1.631 7.387 1.00 87.50 75 LEU A O 1
ATOM 568 N N . ARG A 1 76 ? 12.461 1.825 5.195 1.00 90.00 76 ARG A N 1
ATOM 569 C CA . ARG A 1 76 ? 13.417 2.919 5.370 1.00 90.00 76 ARG A CA 1
ATOM 570 C C . ARG A 1 76 ? 12.721 4.216 5.763 1.00 90.00 76 ARG A C 1
ATOM 572 O O . ARG A 1 76 ? 13.227 4.884 6.658 1.00 90.00 76 ARG A O 1
ATOM 579 N N . ALA A 1 77 ? 11.558 4.512 5.185 1.00 90.38 77 ALA A N 1
ATOM 580 C CA . ALA A 1 77 ? 10.719 5.650 5.562 1.00 90.38 77 ALA A CA 1
ATOM 581 C C . ALA A 1 77 ? 10.260 5.574 7.029 1.00 90.38 77 ALA A C 1
ATOM 583 O O . ALA A 1 77 ? 10.208 6.594 7.720 1.00 90.38 77 ALA A O 1
ATOM 584 N N . ALA A 1 78 ? 10.018 4.362 7.535 1.00 85.38 78 ALA A N 1
ATOM 585 C CA . ALA A 1 78 ? 9.712 4.091 8.939 1.00 85.38 78 ALA A CA 1
ATOM 586 C C . ALA A 1 78 ? 10.946 4.118 9.871 1.00 85.38 78 ALA A C 1
ATOM 588 O O . ALA A 1 78 ? 10.823 3.913 11.076 1.00 85.38 78 ALA A O 1
ATOM 589 N N . GLY A 1 79 ? 12.157 4.344 9.348 1.00 85.19 79 GLY A N 1
ATOM 590 C CA . GLY A 1 79 ? 13.395 4.350 10.139 1.00 85.19 79 GLY A CA 1
ATOM 591 C C . GLY A 1 79 ? 13.917 2.959 10.517 1.00 85.19 79 GLY A C 1
ATOM 592 O O . GLY A 1 79 ? 14.881 2.836 11.281 1.00 85.19 79 GLY A O 1
ATOM 593 N N . VAL A 1 80 ? 13.331 1.890 9.972 1.00 82.12 80 VAL A N 1
ATOM 594 C CA . VAL A 1 80 ? 13.728 0.513 10.265 1.00 82.12 80 VAL A CA 1
ATOM 595 C C . VAL A 1 80 ? 15.076 0.201 9.612 1.00 82.12 80 VAL A C 1
ATOM 597 O O . VAL A 1 80 ? 15.273 0.293 8.396 1.00 82.12 80 VAL A O 1
ATOM 600 N N . ARG A 1 81 ? 16.058 -0.192 10.435 1.00 78.44 81 ARG A N 1
ATOM 601 C CA . ARG A 1 81 ? 17.429 -0.442 9.961 1.00 78.44 81 ARG A CA 1
ATOM 602 C C . ARG A 1 81 ? 17.652 -1.858 9.423 1.00 78.44 81 ARG A C 1
ATOM 604 O O . ARG A 1 81 ? 18.490 -2.021 8.532 1.00 78.44 81 ARG A O 1
ATOM 611 N N . ARG A 1 82 ? 16.938 -2.864 9.946 1.00 74.69 82 ARG A N 1
ATOM 612 C CA . ARG A 1 82 ? 17.188 -4.296 9.686 1.00 74.69 82 ARG A CA 1
ATOM 613 C C . ARG A 1 82 ? 16.100 -4.924 8.816 1.00 74.69 82 ARG A C 1
ATOM 615 O O . ARG A 1 82 ? 14.932 -4.914 9.173 1.00 74.69 82 ARG A O 1
ATOM 622 N N . MET A 1 83 ? 16.510 -5.596 7.741 1.00 67.50 83 MET A N 1
ATOM 623 C CA . MET A 1 83 ? 15.598 -6.257 6.796 1.00 67.50 83 MET A CA 1
ATOM 624 C C . MET A 1 83 ? 14.861 -7.472 7.384 1.00 67.50 83 MET A C 1
ATOM 626 O O . MET A 1 83 ? 13.827 -7.854 6.861 1.00 67.50 83 MET A O 1
ATOM 630 N N . ARG A 1 84 ? 15.322 -8.070 8.496 1.00 69.50 84 ARG A N 1
ATOM 631 C CA . ARG A 1 84 ? 14.561 -9.149 9.170 1.00 69.50 84 ARG A CA 1
ATOM 632 C C . ARG A 1 84 ? 13.181 -8.686 9.653 1.00 69.50 84 ARG A C 1
ATOM 634 O O . ARG A 1 84 ? 12.281 -9.503 9.759 1.00 69.50 84 ARG A O 1
ATOM 641 N N . GLN A 1 85 ? 13.011 -7.385 9.889 1.00 65.25 85 GLN A N 1
ATOM 642 C CA . GLN A 1 85 ? 11.727 -6.768 10.233 1.00 65.25 85 GLN A CA 1
ATOM 643 C C . GLN A 1 85 ? 10.880 -6.445 8.984 1.00 65.25 85 GLN A C 1
ATOM 645 O O . GLN A 1 85 ? 9.807 -5.873 9.095 1.00 65.25 85 GLN A O 1
ATOM 650 N N . ALA A 1 86 ? 11.331 -6.818 7.779 1.00 63.34 86 ALA A N 1
ATOM 651 C CA . ALA A 1 86 ? 10.580 -6.607 6.540 1.00 63.34 86 ALA A CA 1
ATOM 652 C C . ALA A 1 86 ? 9.323 -7.468 6.436 1.00 63.34 86 ALA A C 1
ATOM 654 O O . ALA A 1 86 ? 8.379 -7.075 5.760 1.00 63.34 86 ALA A O 1
ATOM 655 N N . ALA A 1 87 ? 9.311 -8.635 7.087 1.00 63.50 87 ALA A N 1
ATOM 656 C CA . ALA A 1 87 ? 8.161 -9.532 7.061 1.00 63.50 87 ALA A CA 1
ATOM 657 C C . ALA A 1 87 ? 6.945 -8.962 7.812 1.00 63.50 87 ALA A C 1
ATOM 659 O O . ALA A 1 87 ? 5.833 -9.403 7.555 1.00 63.50 87 ALA A O 1
ATOM 660 N N . SER A 1 88 ? 7.149 -7.989 8.709 1.00 66.12 88 SER A N 1
ATOM 661 C CA . SER A 1 88 ? 6.079 -7.389 9.514 1.00 66.12 88 SER A CA 1
ATOM 662 C C . SER A 1 88 ? 5.506 -6.098 8.932 1.00 66.12 88 SER A C 1
ATOM 664 O O . SER A 1 88 ? 4.591 -5.540 9.525 1.00 66.12 88 SER A O 1
ATOM 666 N N . VAL A 1 89 ? 6.048 -5.583 7.822 1.00 72.88 89 VAL A N 1
ATOM 667 C CA . VAL A 1 89 ? 5.481 -4.396 7.167 1.00 72.88 89 VAL A CA 1
ATOM 668 C C . VAL A 1 89 ? 4.433 -4.849 6.166 1.00 72.88 89 VAL A C 1
ATOM 670 O O . VAL A 1 89 ? 4.761 -5.404 5.112 1.00 72.88 89 VAL A O 1
ATOM 673 N N . ASP A 1 90 ? 3.174 -4.598 6.514 1.00 74.31 90 ASP A N 1
ATOM 674 C CA . ASP A 1 90 ? 2.051 -4.771 5.605 1.00 74.31 90 ASP A CA 1
ATOM 675 C C . ASP A 1 90 ? 2.210 -3.795 4.437 1.00 74.31 90 ASP A C 1
ATOM 677 O O . ASP A 1 90 ? 2.335 -2.585 4.620 1.00 74.31 90 ASP A O 1
ATOM 681 N N . LEU A 1 91 ? 2.229 -4.324 3.214 1.00 77.75 91 LEU A N 1
ATOM 682 C CA . LEU A 1 91 ? 2.185 -3.476 2.030 1.00 77.75 91 LEU A CA 1
ATOM 683 C C . LEU A 1 91 ? 0.734 -3.174 1.717 1.00 77.75 91 LEU A C 1
ATOM 685 O O . LEU A 1 91 ? -0.072 -4.110 1.688 1.00 77.75 91 LEU A O 1
ATOM 689 N N . PRO A 1 92 ? 0.420 -1.921 1.357 1.00 78.31 92 PRO A N 1
ATOM 690 C CA . PRO A 1 92 ? -0.858 -1.619 0.747 1.00 78.31 92 PRO A CA 1
ATOM 691 C C . PRO A 1 92 ? -1.114 -2.573 -0.434 1.00 78.31 92 PRO A C 1
ATOM 693 O O . PRO A 1 92 ? -0.221 -2.773 -1.274 1.00 78.31 92 PRO A O 1
ATOM 696 N N . PRO A 1 93 ? -2.301 -3.197 -0.515 1.00 77.44 93 PRO A N 1
ATOM 697 C CA . PRO A 1 93 ? -2.594 -4.172 -1.553 1.00 77.44 93 PRO A CA 1
ATOM 698 C C . PRO A 1 93 ? -2.428 -3.540 -2.939 1.00 77.44 93 PRO A C 1
ATOM 700 O O . PRO A 1 93 ? -2.906 -2.441 -3.219 1.00 77.44 93 PRO A O 1
ATOM 703 N N . GLY A 1 94 ? -1.706 -4.236 -3.818 1.00 84.31 94 GLY A N 1
ATOM 704 C CA . GLY A 1 94 ? -1.479 -3.797 -5.195 1.00 84.31 94 GLY A CA 1
ATOM 705 C C . GLY A 1 94 ? -0.422 -2.703 -5.382 1.00 84.31 94 GLY A C 1
ATOM 706 O O . GLY A 1 94 ? -0.150 -2.356 -6.529 1.00 84.31 94 GLY A O 1
ATOM 707 N N . ILE A 1 95 ? 0.233 -2.194 -4.329 1.00 88.69 95 ILE A N 1
ATOM 708 C CA . ILE A 1 95 ? 1.282 -1.164 -4.474 1.00 88.69 95 ILE A CA 1
ATOM 709 C C . ILE A 1 95 ? 2.400 -1.605 -5.429 1.00 88.69 95 ILE A C 1
ATOM 711 O O . ILE A 1 95 ? 2.811 -0.840 -6.299 1.00 88.69 95 ILE A O 1
ATOM 715 N N . ALA A 1 96 ? 2.846 -2.859 -5.331 1.00 89.06 96 ALA A N 1
ATOM 716 C CA . ALA A 1 96 ? 3.888 -3.411 -6.190 1.00 89.06 96 ALA A CA 1
ATOM 717 C C . ALA A 1 96 ? 3.445 -3.513 -7.653 1.00 89.06 96 ALA A C 1
ATOM 719 O O . ALA A 1 96 ? 4.217 -3.213 -8.562 1.00 89.06 96 ALA A O 1
ATOM 720 N N . VAL A 1 97 ? 2.183 -3.891 -7.880 1.00 89.69 97 VAL A N 1
ATOM 721 C CA . VAL A 1 97 ? 1.588 -3.950 -9.221 1.00 89.69 97 VAL A CA 1
ATOM 722 C C . VAL A 1 97 ? 1.542 -2.552 -9.818 1.00 89.69 97 VAL A C 1
ATOM 724 O O . VAL A 1 97 ? 1.985 -2.369 -10.946 1.00 89.69 97 VAL A O 1
ATOM 727 N N . ARG A 1 98 ? 1.101 -1.542 -9.058 1.00 93.44 98 ARG A N 1
ATOM 728 C CA . ARG A 1 98 ? 1.073 -0.159 -9.547 1.00 93.44 98 ARG A CA 1
ATOM 729 C C . ARG A 1 98 ? 2.478 0.347 -9.898 1.00 93.44 98 ARG A C 1
ATOM 731 O O . ARG A 1 98 ? 2.642 0.957 -10.949 1.00 93.44 98 ARG A O 1
ATOM 738 N N . HIS A 1 99 ? 3.490 0.061 -9.069 1.00 94.25 99 HIS A N 1
ATOM 739 C CA . HIS A 1 99 ? 4.882 0.408 -9.387 1.00 94.25 99 HIS A CA 1
ATOM 740 C C . HIS A 1 99 ? 5.351 -0.310 -10.656 1.00 94.25 99 HIS A C 1
ATOM 742 O O . HIS A 1 99 ? 5.926 0.316 -11.539 1.00 94.25 99 HIS A O 1
ATOM 748 N N . THR A 1 100 ? 5.035 -1.598 -10.790 1.00 93.31 100 THR A N 1
ATOM 749 C CA . THR A 1 100 ? 5.352 -2.371 -11.997 1.00 93.31 100 THR A CA 1
ATOM 750 C C . THR A 1 100 ? 4.729 -1.730 -13.233 1.00 93.31 100 THR A C 1
ATOM 752 O O . THR A 1 100 ? 5.431 -1.498 -14.210 1.00 93.31 100 THR A O 1
ATOM 755 N N . VAL A 1 101 ? 3.444 -1.367 -13.179 1.00 94.62 101 VAL A N 1
ATOM 756 C CA . VAL A 1 101 ? 2.748 -0.704 -14.291 1.00 94.62 101 VAL A CA 1
ATOM 757 C C . VAL A 1 101 ? 3.387 0.647 -14.621 1.00 94.62 101 VAL A C 1
ATOM 759 O O . VAL A 1 101 ? 3.665 0.898 -15.789 1.00 94.62 101 VAL A O 1
ATOM 762 N N . LEU A 1 102 ? 3.683 1.490 -13.624 1.00 96.06 102 LEU A N 1
ATOM 763 C CA . LEU A 1 102 ? 4.339 2.788 -13.830 1.00 96.06 102 LEU A CA 1
ATOM 764 C C . LEU A 1 102 ? 5.667 2.639 -14.590 1.00 96.06 102 LEU A C 1
ATOM 766 O O . LEU A 1 102 ? 5.914 3.335 -15.574 1.00 96.06 102 LEU A O 1
ATOM 770 N N . TRP A 1 103 ? 6.514 1.707 -14.158 1.00 94.69 103 TRP A N 1
ATOM 771 C CA . TRP A 1 103 ? 7.828 1.495 -14.761 1.00 94.69 103 TRP A CA 1
ATOM 772 C C . TRP A 1 103 ? 7.765 0.775 -16.110 1.00 94.69 103 TRP A C 1
ATOM 774 O O . TRP A 1 103 ? 8.581 1.063 -16.988 1.00 94.69 103 TRP A O 1
ATOM 784 N N . VAL A 1 104 ? 6.782 -0.104 -16.320 1.00 93.06 104 VAL A N 1
ATOM 785 C CA . VAL A 1 104 ? 6.497 -0.682 -17.641 1.00 93.06 104 VAL A CA 1
ATOM 786 C C . VAL A 1 104 ? 6.066 0.415 -18.612 1.00 93.06 104 VAL A C 1
ATOM 788 O O . VAL A 1 104 ? 6.614 0.481 -19.707 1.00 93.06 104 VAL A O 1
ATOM 791 N N . LEU A 1 105 ? 5.168 1.324 -18.215 1.00 95.88 105 LEU A N 1
ATOM 792 C CA . LEU A 1 105 ? 4.762 2.462 -19.050 1.00 95.88 105 LEU A CA 1
ATOM 793 C C . LEU A 1 105 ? 5.954 3.361 -19.405 1.00 95.88 105 LEU A C 1
ATOM 795 O O . LEU A 1 105 ? 6.134 3.705 -20.573 1.00 95.88 105 LEU A O 1
ATOM 799 N N . ALA A 1 106 ? 6.807 3.680 -18.427 1.00 95.56 106 ALA A N 1
ATOM 800 C CA . ALA A 1 106 ? 8.034 4.441 -18.658 1.00 95.56 106 ALA A CA 1
ATOM 801 C C . ALA A 1 106 ? 8.983 3.724 -19.640 1.00 95.56 106 ALA A C 1
ATOM 803 O O . ALA A 1 106 ? 9.524 4.346 -20.554 1.00 95.56 106 ALA A O 1
ATOM 804 N N . SER A 1 107 ? 9.140 2.406 -19.498 1.00 92.62 107 SER A N 1
ATOM 805 C CA . SER A 1 107 ? 9.989 1.588 -20.375 1.00 92.62 107 SER A CA 1
ATOM 806 C C . SER A 1 107 ? 9.437 1.497 -21.799 1.00 92.62 107 SER A C 1
ATOM 808 O O . SER A 1 107 ? 10.195 1.609 -22.759 1.00 92.62 107 SER A O 1
ATOM 810 N N . LEU A 1 108 ? 8.117 1.343 -21.950 1.00 95.00 108 LEU A N 1
ATOM 811 C CA . LEU A 1 108 ? 7.444 1.347 -23.250 1.00 95.00 108 LEU A CA 1
ATOM 812 C C . LEU A 1 108 ? 7.608 2.697 -23.953 1.00 95.00 108 LEU A C 1
ATOM 814 O O . LEU A 1 108 ? 7.912 2.729 -25.143 1.00 95.00 108 LEU A O 1
ATOM 818 N N . LEU A 1 109 ? 7.480 3.807 -23.220 1.00 96.62 109 LEU A N 1
ATOM 819 C CA . LEU A 1 109 ? 7.721 5.143 -23.761 1.00 96.62 109 LEU A CA 1
ATOM 820 C C . LEU A 1 109 ? 9.167 5.300 -24.261 1.00 96.62 109 LEU A C 1
ATOM 822 O O . LEU A 1 109 ? 9.378 5.778 -25.374 1.00 96.62 109 LEU A O 1
ATOM 826 N N . LEU A 1 110 ? 10.160 4.852 -23.483 1.00 94.25 110 LEU A N 1
ATOM 827 C CA . LEU A 1 110 ? 11.564 4.868 -23.911 1.00 94.25 110 LEU A CA 1
ATOM 828 C C . LEU A 1 110 ? 11.805 3.998 -25.146 1.00 94.25 110 LEU A C 1
ATOM 830 O O . LEU A 1 110 ? 12.511 4.427 -26.056 1.00 94.25 110 LEU A O 1
ATOM 834 N N . ALA A 1 111 ? 11.206 2.808 -25.203 1.00 93.38 111 ALA A N 1
ATOM 835 C CA . ALA A 1 111 ? 11.322 1.913 -26.350 1.00 93.38 111 ALA A CA 1
ATOM 836 C C . ALA A 1 111 ? 10.725 2.535 -27.625 1.00 93.38 111 ALA A C 1
ATOM 838 O O . ALA A 1 111 ? 11.347 2.467 -28.685 1.00 93.38 111 ALA A O 1
ATOM 839 N N . LEU A 1 112 ? 9.565 3.195 -27.520 1.00 96.31 112 LEU A N 1
ATOM 840 C CA . LEU A 1 112 ? 8.936 3.913 -28.635 1.00 96.31 112 LEU A CA 1
ATOM 841 C C . LEU A 1 112 ? 9.819 5.062 -29.140 1.00 96.31 112 LEU A C 1
ATOM 843 O O . LEU A 1 112 ? 10.048 5.185 -30.344 1.00 96.31 112 LEU A O 1
ATOM 847 N N . ILE A 1 113 ? 10.363 5.874 -28.229 1.00 95.81 113 ILE A N 1
ATOM 848 C CA . ILE A 1 113 ? 11.262 6.982 -28.583 1.00 95.81 113 ILE A CA 1
ATOM 849 C C . ILE A 1 113 ? 12.540 6.447 -29.236 1.00 95.81 113 ILE A C 1
ATOM 851 O O . ILE A 1 113 ? 12.978 6.980 -30.259 1.00 95.81 113 ILE A O 1
ATOM 855 N N . HIS A 1 114 ? 13.112 5.375 -28.686 1.00 94.12 114 HIS A N 1
ATOM 856 C CA . HIS A 1 114 ? 14.292 4.729 -29.245 1.00 94.12 114 HIS A CA 1
ATOM 857 C C . HIS A 1 114 ? 14.039 4.190 -30.657 1.00 94.12 114 HIS A C 1
ATOM 859 O O . HIS A 1 114 ? 14.866 4.399 -31.540 1.00 94.12 114 HIS A O 1
ATOM 865 N N . GLY A 1 115 ? 12.882 3.569 -30.905 1.00 95.06 115 GLY A N 1
ATOM 866 C CA . GLY A 1 115 ? 12.509 3.082 -32.234 1.00 95.06 115 GLY A CA 1
ATOM 867 C C . GLY A 1 115 ? 12.391 4.190 -33.287 1.00 95.06 115 GLY A C 1
ATOM 868 O O . GLY A 1 115 ? 12.743 3.966 -34.441 1.00 95.06 115 GLY A O 1
ATOM 869 N N . GLY A 1 116 ? 11.936 5.388 -32.902 1.00 96.00 116 GLY A N 1
ATOM 870 C CA . GLY A 1 116 ? 11.779 6.518 -33.828 1.00 96.00 116 GLY A CA 1
ATOM 871 C C . GLY A 1 116 ? 13.032 7.379 -34.020 1.00 96.00 116 GLY A C 1
ATOM 872 O O . GLY A 1 116 ? 13.252 7.915 -35.101 1.00 96.00 116 GLY A O 1
ATOM 873 N N . THR A 1 117 ? 13.851 7.537 -32.978 1.00 96.44 117 THR A N 1
ATOM 874 C CA . THR A 1 117 ? 14.950 8.529 -32.945 1.00 96.44 117 THR A CA 1
ATOM 875 C C . THR A 1 117 ? 16.320 7.933 -32.608 1.00 96.44 117 THR A C 1
ATOM 877 O O . THR A 1 117 ? 17.322 8.650 -32.544 1.00 96.44 117 THR A O 1
ATOM 880 N N . GLY A 1 118 ? 16.391 6.622 -32.375 1.00 93.19 118 GLY A N 1
ATOM 881 C CA . GLY A 1 118 ? 17.611 5.925 -31.988 1.00 93.19 118 GLY A CA 1
ATOM 882 C C . GLY A 1 118 ? 18.141 6.368 -30.623 1.00 93.19 118 GLY A C 1
ATOM 883 O O . GLY A 1 118 ? 17.392 6.604 -29.672 1.00 93.19 118 GLY A O 1
ATOM 884 N N . LEU A 1 119 ? 19.468 6.451 -30.501 1.00 90.88 119 LEU A N 1
ATOM 885 C CA . LEU A 1 119 ? 20.128 6.891 -29.265 1.00 90.88 119 LEU A CA 1
ATOM 886 C C . LEU A 1 119 ? 19.926 8.389 -28.987 1.00 90.88 119 LEU A C 1
ATOM 888 O O . LEU A 1 119 ? 19.902 8.789 -27.823 1.00 90.88 119 LEU A O 1
ATOM 892 N N . ALA A 1 120 ? 19.741 9.201 -30.035 1.00 92.69 120 ALA A N 1
ATOM 893 C CA . ALA A 1 120 ? 19.643 10.654 -29.921 1.00 92.69 120 ALA A CA 1
ATOM 894 C C . ALA A 1 120 ? 18.418 11.106 -29.114 1.00 92.69 120 ALA A C 1
ATOM 896 O O . ALA A 1 120 ? 18.532 12.054 -28.343 1.00 92.69 120 ALA A O 1
ATOM 897 N N . GLY A 1 121 ? 17.271 10.425 -29.235 1.00 93.50 121 GLY A N 1
ATOM 898 C CA . GLY A 1 121 ? 16.110 10.697 -28.378 1.00 93.50 121 GLY A CA 1
ATOM 899 C C . GLY A 1 121 ? 16.070 9.867 -27.094 1.00 93.50 121 GLY A C 1
ATOM 900 O O . GLY A 1 121 ? 15.493 10.318 -26.107 1.00 93.50 121 GLY A O 1
ATOM 901 N N . LEU A 1 122 ? 16.728 8.701 -27.051 1.00 91.00 122 LEU A N 1
ATOM 902 C CA . LEU A 1 122 ? 16.760 7.858 -25.850 1.00 91.00 122 LEU A CA 1
ATOM 903 C C . LEU A 1 122 ? 17.432 8.565 -24.663 1.00 91.00 122 LEU A C 1
ATOM 905 O O . LEU A 1 122 ? 16.910 8.521 -23.550 1.00 91.00 122 LEU A O 1
ATOM 909 N N . VAL A 1 123 ? 18.571 9.228 -24.891 1.00 90.94 123 VAL A N 1
ATOM 910 C CA . VAL A 1 123 ? 19.316 9.947 -23.841 1.00 90.94 123 VAL A CA 1
ATOM 911 C C . VAL A 1 123 ? 18.486 11.074 -23.202 1.00 90.94 123 VAL A C 1
ATOM 913 O O . VAL A 1 123 ? 18.284 11.023 -21.986 1.00 90.94 123 VAL A O 1
ATOM 916 N N . PRO A 1 124 ? 17.954 12.065 -23.949 1.00 93.69 124 PRO A N 1
ATOM 917 C CA . PRO A 1 124 ? 17.147 13.127 -23.352 1.00 93.69 124 PRO A CA 1
ATOM 918 C C . PRO A 1 124 ? 15.850 12.594 -22.732 1.00 93.69 124 PRO A C 1
ATOM 920 O O . PRO A 1 124 ? 15.479 13.044 -21.651 1.00 93.69 124 PRO A O 1
ATOM 923 N N . ALA A 1 125 ? 15.192 11.598 -23.337 1.00 94.31 125 ALA A N 1
ATOM 924 C CA . ALA A 1 125 ? 13.993 10.994 -22.752 1.00 94.31 125 ALA A CA 1
ATOM 925 C C . ALA A 1 125 ? 14.285 10.300 -21.411 1.00 94.31 125 ALA A C 1
ATOM 927 O O . ALA A 1 125 ? 13.507 10.427 -20.466 1.00 94.31 125 ALA A O 1
ATOM 928 N N . SER A 1 126 ? 15.433 9.626 -21.299 1.00 93.00 126 SER A N 1
ATOM 929 C CA . SER A 1 126 ? 15.879 9.000 -20.049 1.00 93.00 126 SER A CA 1
ATOM 930 C C . SER A 1 126 ? 16.153 10.037 -18.962 1.00 93.00 126 SER A C 1
ATOM 932 O O . SER A 1 126 ? 15.780 9.822 -17.812 1.00 93.00 126 SER A O 1
ATOM 934 N N . LEU A 1 127 ? 16.748 11.183 -19.313 1.00 93.56 127 LEU A N 1
ATOM 935 C CA . LEU A 1 127 ? 16.961 12.292 -18.374 1.00 93.56 127 LEU A CA 1
ATOM 936 C C . LEU A 1 127 ? 15.636 12.904 -17.898 1.00 93.56 127 LEU A C 1
ATOM 938 O O . LEU A 1 127 ? 15.469 13.148 -16.705 1.00 93.56 127 LEU A O 1
ATOM 942 N N . VAL A 1 128 ? 14.675 13.103 -18.805 1.00 95.69 128 VAL A N 1
ATOM 943 C CA . VAL A 1 128 ? 13.335 13.602 -18.454 1.00 95.69 128 VAL A CA 1
ATOM 944 C C . VAL A 1 128 ? 12.611 12.621 -17.533 1.00 95.69 128 VAL A C 1
ATOM 946 O O . VAL A 1 128 ? 12.069 13.027 -16.507 1.00 95.69 128 VAL A O 1
ATOM 949 N N . LEU A 1 129 ? 12.643 11.321 -17.835 1.00 95.69 129 LEU A N 1
ATOM 950 C CA . LEU A 1 129 ? 12.047 10.314 -16.957 1.00 95.69 129 LEU A CA 1
ATOM 951 C C . LEU A 1 129 ? 12.763 10.220 -15.612 1.00 95.69 129 LEU A C 1
ATOM 953 O O . LEU A 1 129 ? 12.092 10.075 -14.595 1.00 95.69 129 LEU A O 1
ATOM 957 N N . ALA A 1 130 ? 14.088 10.365 -15.570 1.00 95.81 130 ALA A N 1
ATOM 958 C CA . ALA A 1 130 ? 14.832 10.403 -14.314 1.00 95.81 130 ALA A CA 1
ATOM 959 C C . ALA A 1 130 ? 14.422 11.587 -13.421 1.00 95.81 130 ALA A C 1
ATOM 961 O O . ALA A 1 130 ? 14.478 11.462 -12.201 1.00 95.81 130 ALA A O 1
ATOM 962 N N . LEU A 1 131 ? 13.963 12.699 -14.008 1.00 96.25 131 LEU A N 1
ATOM 963 C CA . LEU A 1 131 ? 13.398 13.840 -13.280 1.00 96.25 131 LEU A CA 1
ATOM 964 C C . LEU A 1 131 ? 11.944 13.622 -12.846 1.00 96.25 131 LEU A C 1
ATOM 966 O O . LEU A 1 131 ? 11.521 14.216 -11.863 1.00 96.25 131 LEU A O 1
ATOM 970 N N . ILE A 1 132 ? 11.162 12.807 -13.553 1.00 96.62 132 ILE A N 1
ATOM 971 C CA . ILE A 1 132 ? 9.732 12.586 -13.266 1.00 96.62 132 ILE A CA 1
ATOM 972 C C . ILE A 1 132 ? 9.514 11.423 -12.286 1.00 96.62 132 ILE A C 1
ATOM 974 O O . ILE A 1 132 ? 8.727 11.522 -11.342 1.00 96.62 132 ILE A O 1
ATOM 978 N N . LEU A 1 133 ? 10.219 10.311 -12.501 1.00 96.25 133 LEU A N 1
ATOM 979 C CA . LEU A 1 133 ? 10.008 9.047 -11.795 1.00 96.25 133 LEU A CA 1
ATOM 980 C C . LEU A 1 133 ? 10.169 9.119 -10.269 1.00 96.25 133 LEU A C 1
ATOM 982 O O . LEU A 1 133 ? 9.405 8.419 -9.596 1.00 96.25 133 LEU A O 1
ATOM 986 N N . PRO A 1 134 ? 11.078 9.928 -9.683 1.00 96.69 134 PRO A N 1
ATOM 987 C CA . PRO A 1 134 ? 11.128 10.098 -8.234 1.00 96.69 134 PRO A CA 1
ATOM 988 C C . PRO A 1 134 ? 9.796 10.604 -7.678 1.00 96.69 134 PRO A C 1
ATOM 990 O O . PRO A 1 134 ? 9.236 9.981 -6.776 1.00 96.69 134 PRO A O 1
ATOM 993 N N . GLY A 1 135 ? 9.251 11.679 -8.256 1.00 95.69 135 GLY A N 1
ATOM 994 C CA . GLY A 1 135 ? 7.962 12.250 -7.871 1.00 95.69 135 GLY A CA 1
ATOM 995 C C . GLY A 1 135 ? 6.826 11.241 -7.992 1.00 95.69 135 GLY A C 1
ATOM 996 O O . GLY A 1 135 ? 6.131 10.992 -7.009 1.00 95.69 135 GLY A O 1
ATOM 997 N N . ALA A 1 136 ? 6.697 10.602 -9.157 1.00 96.75 136 ALA A N 1
ATOM 998 C CA . ALA A 1 136 ? 5.665 9.597 -9.415 1.00 96.75 136 ALA A CA 1
ATOM 999 C C . ALA A 1 136 ? 5.743 8.401 -8.449 1.00 96.75 136 ALA A C 1
ATOM 1001 O O . ALA A 1 136 ? 4.727 7.958 -7.914 1.00 96.75 136 ALA A O 1
ATOM 1002 N N . THR A 1 137 ? 6.951 7.908 -8.163 1.00 96.12 137 THR A N 1
ATOM 1003 C CA . THR A 1 137 ? 7.166 6.795 -7.223 1.00 96.12 137 THR A CA 1
ATOM 1004 C C . THR A 1 137 ? 6.784 7.180 -5.794 1.00 96.12 137 THR A C 1
ATOM 1006 O O . THR A 1 137 ? 6.184 6.377 -5.081 1.00 96.12 137 THR A O 1
ATOM 1009 N N . MET A 1 138 ? 7.103 8.404 -5.363 1.00 94.81 138 MET A N 1
ATOM 1010 C CA . MET A 1 138 ? 6.746 8.888 -4.025 1.00 94.81 138 MET A CA 1
ATOM 1011 C C . MET A 1 138 ? 5.238 9.072 -3.865 1.00 94.81 138 MET A C 1
ATOM 1013 O O . MET A 1 138 ? 4.691 8.626 -2.859 1.00 94.81 138 MET A O 1
ATOM 1017 N N . VAL A 1 139 ? 4.563 9.647 -4.869 1.00 93.12 139 VAL A N 1
ATOM 1018 C CA . VAL A 1 139 ? 3.092 9.743 -4.904 1.00 93.12 139 VAL A CA 1
ATOM 1019 C C . VAL A 1 139 ? 2.470 8.358 -4.745 1.00 93.12 139 VAL A C 1
ATOM 1021 O O . VAL A 1 139 ? 1.635 8.129 -3.872 1.00 93.12 139 VAL A O 1
ATOM 1024 N N . LEU A 1 140 ? 2.946 7.399 -5.536 1.00 93.00 140 LEU A N 1
ATOM 1025 C CA . LEU A 1 140 ? 2.418 6.044 -5.521 1.00 93.00 140 LEU A CA 1
ATOM 1026 C C . LEU A 1 140 ? 2.703 5.301 -4.208 1.00 93.00 140 LEU A C 1
ATOM 1028 O O . LEU A 1 140 ? 1.901 4.478 -3.763 1.00 93.00 140 LEU A O 1
ATOM 1032 N N . SER A 1 141 ? 3.838 5.600 -3.575 1.00 90.69 141 SER A N 1
ATOM 1033 C CA . SER A 1 141 ? 4.220 5.030 -2.282 1.00 90.69 141 SER A CA 1
ATOM 1034 C C . SER A 1 141 ? 3.391 5.572 -1.118 1.00 90.69 141 SER A C 1
ATOM 1036 O O . SER A 1 141 ? 3.241 4.874 -0.122 1.00 90.69 141 SER A O 1
ATOM 1038 N N . ALA A 1 142 ? 2.797 6.759 -1.257 1.00 84.56 142 ALA A N 1
ATOM 1039 C CA . ALA A 1 142 ? 1.882 7.347 -0.278 1.00 84.56 142 ALA A CA 1
ATOM 1040 C C . ALA A 1 142 ? 0.457 6.746 -0.327 1.00 84.56 142 ALA A C 1
ATOM 1042 O O . ALA A 1 142 ? -0.479 7.325 0.216 1.00 84.56 142 ALA A O 1
ATOM 1043 N N . GLY A 1 143 ? 0.266 5.603 -0.997 1.00 74.00 143 GLY A N 1
ATOM 1044 C CA . GLY A 1 143 ? -1.024 4.906 -1.086 1.00 74.00 143 GLY A CA 1
ATOM 1045 C C . GLY A 1 143 ? -1.963 5.422 -2.183 1.00 74.00 143 GLY A C 1
ATOM 1046 O O . GLY A 1 143 ? -3.051 4.868 -2.359 1.00 74.00 143 GLY A O 1
ATOM 1047 N N . GLN A 1 144 ? -1.541 6.425 -2.956 1.00 76.44 144 GLN A N 1
ATOM 1048 C CA . GLN A 1 144 ? -2.362 7.040 -3.998 1.00 76.44 144 GLN A CA 1
ATOM 1049 C C . GLN A 1 144 ? -2.550 6.150 -5.239 1.00 76.44 144 GLN A C 1
ATOM 1051 O O . GLN A 1 144 ? -1.939 5.081 -5.398 1.00 76.44 144 GLN A O 1
ATOM 1056 N N . SER A 1 145 ? -3.465 6.565 -6.115 1.00 87.88 145 SER A N 1
ATOM 1057 C CA . SER A 1 145 ? -3.795 5.844 -7.342 1.00 87.88 145 SER A CA 1
ATOM 1058 C C . SER A 1 145 ? -2.692 5.987 -8.403 1.00 87.88 145 SER A C 1
ATOM 1060 O O . SER A 1 145 ? -1.842 6.875 -8.341 1.00 87.88 145 SER A O 1
ATOM 1062 N N . LEU A 1 146 ? -2.698 5.108 -9.414 1.00 92.50 146 LEU A N 1
ATOM 1063 C CA . LEU A 1 146 ? -1.776 5.236 -10.549 1.00 92.50 146 LEU A CA 1
ATOM 1064 C C . LEU A 1 146 ? -2.028 6.533 -11.338 1.00 92.50 146 LEU A C 1
ATOM 1066 O O . LEU A 1 146 ? -1.081 7.112 -11.857 1.00 92.50 146 LEU A O 1
ATOM 1070 N N . SER A 1 147 ? -3.280 6.999 -11.407 1.00 92.62 147 SER A N 1
ATOM 1071 C CA . SER A 1 147 ? -3.632 8.274 -12.043 1.00 92.62 147 SER A CA 1
ATOM 1072 C C . SER A 1 147 ? -2.987 9.464 -11.339 1.00 9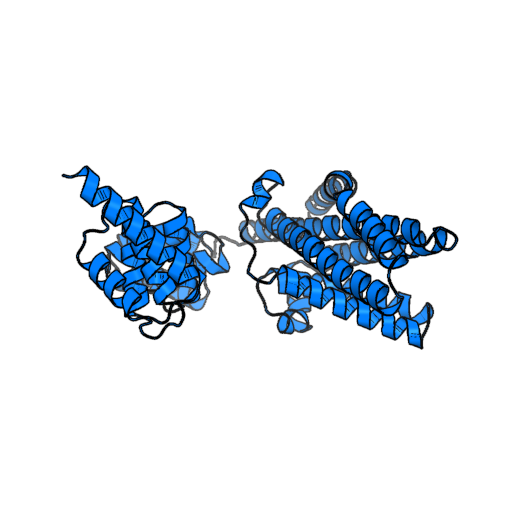2.62 147 SER A C 1
ATOM 1074 O O . SER A 1 147 ? -2.431 10.321 -12.019 1.00 92.62 147 SER A O 1
ATOM 1076 N N . ASP A 1 148 ? -2.968 9.477 -10.005 1.00 89.06 148 ASP A N 1
ATOM 1077 C CA . ASP A 1 148 ? -2.314 10.550 -9.243 1.00 89.06 148 ASP A CA 1
ATOM 1078 C C . ASP A 1 148 ? -0.798 10.517 -9.466 1.00 89.06 148 ASP A C 1
ATOM 1080 O O . ASP A 1 148 ? -0.152 11.543 -9.672 1.00 89.06 148 ASP A O 1
ATOM 1084 N N . ALA A 1 149 ? -0.220 9.313 -9.537 1.00 94.12 149 ALA A N 1
ATOM 1085 C CA . ALA A 1 149 ? 1.190 9.133 -9.864 1.00 94.12 149 ALA A CA 1
ATOM 1086 C C . ALA A 1 149 ? 1.548 9.568 -11.293 1.00 94.12 149 ALA A C 1
ATOM 1088 O O . ALA A 1 149 ? 2.728 9.772 -11.557 1.00 94.12 149 ALA A O 1
ATOM 1089 N N . LEU A 1 150 ? 0.577 9.731 -12.197 1.00 95.44 150 LEU A N 1
ATOM 1090 C CA . LEU A 1 150 ? 0.763 10.277 -13.545 1.00 95.44 150 LEU A CA 1
ATOM 1091 C C . LEU A 1 150 ? 0.448 11.784 -13.637 1.00 95.44 150 LEU A C 1
ATOM 1093 O O . LEU A 1 150 ? 0.598 12.366 -14.711 1.00 95.44 150 LEU A O 1
ATOM 1097 N N . TYR A 1 151 ? 0.032 12.419 -12.535 1.00 95.19 151 TYR A N 1
ATOM 1098 C CA . TYR A 1 151 ? -0.411 13.810 -12.497 1.00 95.19 151 TYR A CA 1
ATOM 1099 C C . TYR A 1 151 ? 0.728 14.763 -12.067 1.00 95.19 151 TYR A C 1
ATOM 1101 O O . TYR A 1 151 ? 1.137 14.757 -10.902 1.00 95.19 151 TYR A O 1
ATOM 1109 N N . PRO A 1 152 ? 1.247 15.632 -12.964 1.00 96.06 152 PRO A N 1
ATOM 1110 C CA . PRO A 1 152 ? 2.430 16.453 -12.679 1.00 96.06 152 PRO A CA 1
ATOM 1111 C C . PRO A 1 152 ? 2.354 17.376 -11.449 1.00 96.06 152 PRO A C 1
ATOM 1113 O O . PRO A 1 152 ? 3.379 17.546 -10.780 1.00 96.06 152 PRO A O 1
ATOM 1116 N N . PRO A 1 153 ? 1.199 17.984 -11.107 1.00 95.62 153 PRO A N 1
ATOM 1117 C CA . PRO A 1 153 ? 1.093 18.829 -9.918 1.00 95.62 153 PRO A CA 1
ATOM 1118 C C . PRO A 1 153 ? 1.446 18.123 -8.602 1.00 95.62 153 PRO A C 1
ATOM 1120 O O . PRO A 1 153 ? 2.079 18.748 -7.750 1.00 95.62 153 PRO A O 1
ATOM 1123 N N . GLU A 1 154 ? 1.135 16.831 -8.453 1.00 88.94 154 GLU A N 1
ATOM 1124 C CA . GLU A 1 154 ? 1.492 16.049 -7.255 1.00 88.94 154 GLU A CA 1
ATOM 1125 C C . GLU A 1 154 ? 3.011 15.865 -7.141 1.00 88.94 154 GLU A C 1
ATOM 1127 O O . GLU A 1 154 ? 3.601 15.992 -6.065 1.00 88.94 154 GLU A O 1
ATOM 1132 N N . TRP A 1 155 ? 3.692 15.650 -8.271 1.00 93.69 155 TRP A N 1
ATOM 1133 C CA . TRP A 1 155 ? 5.154 15.547 -8.299 1.00 93.69 155 TRP A CA 1
ATOM 1134 C C . TRP A 1 155 ? 5.812 16.863 -7.897 1.00 93.69 155 TRP A C 1
ATOM 1136 O O . TRP A 1 155 ? 6.771 16.867 -7.125 1.00 93.69 155 TRP A O 1
ATOM 1146 N N . LEU A 1 156 ? 5.278 17.986 -8.388 1.00 94.19 156 LEU A N 1
ATOM 1147 C CA . LEU A 1 156 ? 5.751 19.323 -8.030 1.00 94.19 156 LEU A CA 1
ATOM 1148 C C . LEU A 1 156 ? 5.500 19.632 -6.552 1.00 94.19 156 LEU A C 1
ATOM 1150 O O . LEU A 1 156 ? 6.334 20.277 -5.916 1.00 94.19 156 LEU A O 1
ATOM 1154 N N . GLN A 1 157 ? 4.388 19.159 -5.986 1.00 88.94 157 GLN A N 1
ATOM 1155 C CA . GLN A 1 157 ? 4.135 19.278 -4.554 1.00 88.94 157 GLN A CA 1
ATOM 1156 C C . GLN A 1 157 ? 5.161 18.475 -3.745 1.00 88.94 157 GLN A C 1
ATOM 1158 O O . GLN A 1 157 ? 5.728 19.010 -2.792 1.00 88.94 157 GLN A O 1
ATOM 1163 N N . ASN A 1 158 ? 5.474 17.244 -4.156 1.00 87.50 158 ASN A N 1
ATOM 1164 C CA . ASN A 1 158 ? 6.516 16.437 -3.517 1.00 87.50 158 ASN A CA 1
ATOM 1165 C C . ASN A 1 158 ? 7.906 17.070 -3.633 1.00 87.50 158 ASN A C 1
ATOM 1167 O O . ASN A 1 158 ? 8.638 17.102 -2.649 1.00 87.50 158 ASN A O 1
ATOM 1171 N N . LEU A 1 159 ? 8.252 17.642 -4.789 1.00 93.25 159 LEU A N 1
ATOM 1172 C CA . LEU A 1 159 ? 9.497 18.391 -4.979 1.00 93.25 159 LEU A CA 1
ATOM 1173 C C . LEU A 1 159 ? 9.585 19.600 -4.040 1.00 93.25 159 LEU A C 1
ATOM 1175 O O . LEU A 1 159 ? 10.647 19.878 -3.489 1.00 93.25 159 LEU A O 1
ATOM 1179 N N . ARG A 1 160 ? 8.473 20.310 -3.816 1.00 91.62 160 ARG A N 1
ATOM 1180 C CA . ARG A 1 160 ? 8.422 21.417 -2.848 1.00 91.62 160 ARG A CA 1
ATOM 1181 C C . ARG A 1 160 ? 8.560 20.930 -1.405 1.00 91.62 160 ARG A C 1
ATOM 1183 O O . ARG A 1 160 ? 9.211 21.611 -0.624 1.00 91.62 160 ARG A O 1
ATOM 1190 N N . ARG A 1 161 ? 7.981 19.771 -1.066 1.00 87.12 161 ARG A N 1
ATOM 1191 C CA . ARG A 1 161 ? 8.039 19.172 0.282 1.00 87.12 161 ARG A CA 1
ATOM 1192 C C . ARG A 1 161 ? 9.425 18.621 0.634 1.00 87.12 161 ARG A C 1
ATOM 1194 O O . ARG A 1 161 ? 9.908 18.888 1.721 1.00 87.12 161 ARG A O 1
ATOM 1201 N N . LEU A 1 162 ? 10.067 17.891 -0.280 1.00 90.56 162 LEU A N 1
ATOM 1202 C CA . LEU A 1 162 ? 11.438 17.382 -0.096 1.00 90.56 162 LEU A CA 1
ATOM 1203 C C . LEU A 1 162 ? 12.523 18.442 -0.313 1.00 90.56 162 LEU A C 1
ATOM 1205 O O . LEU A 1 162 ? 13.692 18.216 -0.027 1.00 90.56 162 LEU A O 1
ATOM 1209 N N . GLY A 1 163 ? 12.170 19.576 -0.907 1.00 92.69 163 GLY A N 1
ATOM 1210 C CA . GLY A 1 163 ? 13.153 20.529 -1.390 1.00 92.69 163 GLY A CA 1
ATOM 1211 C C . GLY A 1 163 ? 13.818 20.091 -2.700 1.00 92.69 163 GLY A C 1
ATOM 1212 O O . GLY A 1 163 ? 13.993 18.916 -3.029 1.00 92.69 163 GLY A O 1
ATOM 1213 N N . VAL A 1 164 ? 14.215 21.099 -3.477 1.00 94.81 164 VAL A N 1
ATOM 1214 C CA . VAL A 1 164 ? 14.754 20.919 -4.833 1.00 94.81 164 VAL A CA 1
ATOM 1215 C C . VAL A 1 164 ? 16.054 20.113 -4.829 1.00 94.81 164 VAL A C 1
ATOM 1217 O O . VAL A 1 164 ? 16.262 19.285 -5.710 1.00 94.81 164 VAL A O 1
ATOM 1220 N N . VAL A 1 165 ? 16.929 20.341 -3.845 1.00 94.00 165 VAL A N 1
ATOM 1221 C CA . VAL A 1 165 ? 18.258 19.711 -3.796 1.00 94.00 165 VAL A CA 1
ATOM 1222 C C . VAL A 1 165 ? 18.141 18.197 -3.642 1.00 94.00 165 VAL A C 1
ATOM 1224 O O . VAL A 1 165 ? 18.684 17.466 -4.468 1.00 94.00 165 VAL A O 1
ATOM 1227 N N . ASP A 1 166 ? 17.390 17.721 -2.650 1.00 93.19 166 ASP A N 1
ATOM 1228 C CA . ASP A 1 166 ? 17.251 16.284 -2.396 1.00 93.19 166 ASP A CA 1
ATOM 1229 C C . ASP A 1 166 ? 16.487 15.578 -3.524 1.00 93.19 166 ASP A C 1
ATOM 1231 O O . ASP A 1 166 ? 16.840 14.462 -3.920 1.00 93.19 166 ASP A O 1
ATOM 1235 N N . TYR A 1 167 ? 15.514 16.259 -4.137 1.00 95.31 167 TYR A N 1
ATOM 1236 C CA . TYR A 1 167 ? 14.838 15.763 -5.335 1.00 95.31 167 TYR A CA 1
ATOM 1237 C C . TYR A 1 167 ? 15.797 15.596 -6.528 1.00 95.31 167 TYR A C 1
ATOM 1239 O O . TYR A 1 167 ? 15.776 14.572 -7.222 1.00 95.31 167 TYR A O 1
ATOM 1247 N N . LEU A 1 168 ? 16.666 16.583 -6.773 1.00 95.50 168 LEU A N 1
ATOM 1248 C CA . LEU A 1 168 ? 17.670 16.511 -7.836 1.00 95.50 168 LEU A CA 1
ATOM 1249 C C . LEU A 1 168 ? 18.717 15.432 -7.556 1.00 95.50 168 LEU A C 1
ATOM 1251 O O . LEU A 1 168 ? 19.134 14.755 -8.490 1.00 95.50 168 LEU A O 1
ATOM 1255 N N . VAL A 1 169 ? 19.096 15.213 -6.294 1.00 93.06 169 VAL A N 1
ATOM 1256 C CA . VAL A 1 169 ? 19.979 14.102 -5.905 1.00 93.06 169 VAL A CA 1
ATOM 1257 C C . VAL A 1 169 ? 19.332 12.758 -6.249 1.00 93.06 169 VAL A C 1
ATOM 1259 O O . VAL A 1 169 ? 19.970 11.930 -6.899 1.00 93.06 169 VAL A O 1
ATOM 1262 N N . LEU A 1 170 ? 18.059 12.544 -5.897 1.00 94.94 170 LEU A N 1
ATOM 1263 C CA . LEU A 1 170 ? 17.320 11.326 -6.260 1.00 94.94 170 LEU A CA 1
ATOM 1264 C C . LEU A 1 170 ? 17.243 11.106 -7.773 1.00 94.94 170 LEU A C 1
ATOM 1266 O O . LEU A 1 170 ? 17.418 9.979 -8.246 1.00 94.94 170 LEU A O 1
ATOM 1270 N N . SER A 1 171 ? 16.995 12.183 -8.517 1.00 96.19 171 SER A N 1
ATOM 1271 C CA . SER A 1 171 ? 16.929 12.166 -9.979 1.00 96.19 171 SER A CA 1
ATOM 1272 C C . SER A 1 171 ? 18.294 11.834 -10.591 1.00 96.19 171 SER A C 1
ATOM 1274 O O . SER A 1 171 ? 18.395 10.994 -11.484 1.00 96.19 171 SER A O 1
ATOM 1276 N N . ALA A 1 172 ? 19.366 12.436 -10.067 1.00 94.75 172 ALA A N 1
ATOM 1277 C CA . ALA A 1 172 ? 20.735 12.201 -10.511 1.00 94.75 172 ALA A CA 1
ATOM 1278 C C . ALA A 1 172 ? 21.174 10.754 -10.261 1.00 94.75 172 ALA A C 1
ATOM 1280 O O . ALA A 1 172 ? 21.756 10.136 -11.148 1.00 94.75 172 ALA A O 1
ATOM 1281 N N . TRP A 1 173 ? 20.846 10.176 -9.101 1.00 93.12 173 TRP A N 1
ATOM 1282 C CA . TRP A 1 173 ? 21.111 8.762 -8.824 1.00 93.12 173 TRP A CA 1
ATOM 1283 C C . TRP A 1 173 ? 20.435 7.841 -9.834 1.00 93.12 173 TRP A C 1
ATOM 1285 O O . TRP A 1 173 ? 21.070 6.924 -10.354 1.00 93.12 173 TRP A O 1
ATOM 1295 N N . LEU A 1 174 ? 19.162 8.097 -10.141 1.00 94.12 174 LEU A N 1
ATOM 1296 C CA . LEU A 1 174 ? 18.437 7.300 -11.121 1.00 94.12 174 LEU A CA 1
ATOM 1297 C C . LEU A 1 174 ? 19.044 7.436 -12.527 1.00 94.12 174 LEU A C 1
ATOM 1299 O O . LEU A 1 174 ? 19.233 6.432 -13.215 1.00 94.12 174 LEU A O 1
ATOM 1303 N N . ALA A 1 175 ? 19.426 8.654 -12.921 1.00 94.19 175 ALA A N 1
ATOM 1304 C CA . ALA A 1 175 ? 20.118 8.906 -14.183 1.00 94.19 175 ALA A CA 1
ATOM 1305 C C . ALA A 1 175 ? 21.476 8.183 -14.258 1.00 94.19 175 ALA A C 1
ATOM 1307 O O . ALA A 1 175 ? 21.798 7.592 -15.287 1.00 94.19 175 ALA A O 1
ATOM 1308 N N . VAL A 1 176 ? 22.253 8.167 -13.168 1.00 91.94 176 VAL A N 1
ATOM 1309 C CA . VAL A 1 176 ? 23.527 7.434 -13.083 1.00 91.94 176 VAL A CA 1
ATOM 1310 C C . VAL A 1 176 ? 23.308 5.929 -13.238 1.00 91.94 176 VAL A C 1
ATOM 1312 O O . VAL A 1 176 ? 24.025 5.295 -14.011 1.00 91.94 176 VAL A O 1
ATOM 1315 N N . TYR A 1 177 ? 22.302 5.345 -12.577 1.00 90.44 177 TYR A N 1
ATOM 1316 C CA . TYR A 1 177 ? 21.988 3.920 -12.747 1.00 90.44 177 TYR A CA 1
ATOM 1317 C C . TYR A 1 177 ? 21.599 3.577 -14.187 1.00 90.44 177 TYR A C 1
ATOM 1319 O O . TYR A 1 177 ? 22.069 2.565 -14.713 1.00 90.44 177 TYR A O 1
ATOM 1327 N N . ALA A 1 178 ? 20.794 4.428 -14.830 1.00 90.06 178 ALA A N 1
ATOM 1328 C CA . ALA A 1 178 ? 20.422 4.276 -16.233 1.00 90.06 178 ALA A CA 1
ATOM 1329 C C . ALA A 1 178 ? 21.640 4.396 -17.164 1.00 90.06 178 ALA A C 1
ATOM 1331 O O . ALA A 1 178 ? 21.812 3.577 -18.064 1.00 90.06 178 ALA A O 1
ATOM 1332 N N . LEU A 1 179 ? 22.535 5.357 -16.920 1.00 90.81 179 LEU A N 1
ATOM 1333 C CA . LEU A 1 179 ? 23.751 5.524 -17.713 1.00 90.81 179 LEU A CA 1
ATOM 1334 C C . LEU A 1 179 ? 24.681 4.315 -17.583 1.00 90.81 179 LEU A C 1
ATOM 1336 O O . LEU A 1 179 ? 25.165 3.802 -18.589 1.00 90.81 179 LEU A O 1
ATOM 1340 N N . ILE A 1 180 ? 24.901 3.818 -16.362 1.00 90.19 180 ILE A N 1
ATOM 1341 C CA . ILE A 1 180 ? 25.726 2.624 -16.155 1.00 90.19 180 ILE A CA 1
ATOM 1342 C C . ILE A 1 180 ? 25.071 1.405 -16.810 1.00 90.19 180 ILE A C 1
ATOM 1344 O O . ILE A 1 180 ? 25.774 0.610 -17.424 1.00 90.19 180 ILE A O 1
ATOM 1348 N N . TYR A 1 181 ? 23.742 1.280 -16.763 1.00 88.94 181 TYR A N 1
ATOM 1349 C CA . TYR A 1 181 ? 23.030 0.223 -17.486 1.00 88.94 181 TYR A CA 1
ATOM 1350 C C . TYR A 1 181 ? 23.318 0.272 -18.998 1.00 88.94 181 TYR A C 1
ATOM 1352 O O . TYR A 1 181 ? 23.616 -0.762 -19.597 1.00 88.94 181 TYR A O 1
ATOM 1360 N N . LEU A 1 182 ? 23.310 1.463 -19.610 1.00 89.31 182 LEU A N 1
ATOM 1361 C CA . LEU A 1 182 ? 23.661 1.638 -21.025 1.00 89.31 182 LEU A CA 1
ATOM 1362 C C . LEU A 1 182 ? 25.126 1.279 -21.311 1.00 89.31 182 LEU A C 1
ATOM 1364 O O . LEU A 1 182 ? 25.400 0.598 -22.297 1.00 89.31 182 LEU A O 1
ATOM 1368 N N . VAL A 1 183 ? 26.059 1.675 -20.439 1.00 91.06 183 VAL A N 1
ATOM 1369 C CA . VAL A 1 183 ? 27.482 1.309 -20.562 1.00 91.06 183 VAL A CA 1
ATOM 1370 C C . VAL A 1 183 ? 27.665 -0.205 -20.464 1.00 91.06 183 VAL A C 1
ATOM 1372 O O . VAL A 1 183 ? 28.318 -0.792 -21.321 1.00 91.06 183 VAL A O 1
ATOM 1375 N N . VAL A 1 184 ? 27.051 -0.853 -19.469 1.00 89.75 184 VAL A N 1
ATOM 1376 C CA . VAL A 1 184 ? 27.071 -2.316 -19.307 1.00 89.75 184 VAL A CA 1
ATOM 1377 C C . VAL A 1 184 ? 26.487 -2.998 -20.545 1.00 89.75 184 VAL A C 1
ATOM 1379 O O . VAL A 1 184 ? 27.050 -3.978 -21.019 1.00 89.75 184 VAL A O 1
ATOM 1382 N N . SER A 1 185 ? 25.402 -2.461 -21.109 1.00 89.38 185 SER A N 1
ATOM 1383 C CA . SER A 1 185 ? 24.822 -2.957 -22.361 1.00 89.38 185 SER A CA 1
ATOM 1384 C C . SER A 1 185 ? 25.793 -2.874 -23.538 1.00 89.38 185 SER A C 1
ATOM 1386 O O . SER A 1 185 ? 25.950 -3.853 -24.263 1.00 89.38 185 SER A O 1
ATOM 1388 N N . GLY A 1 186 ? 26.485 -1.742 -23.698 1.00 92.69 186 GLY A N 1
ATOM 1389 C CA . GLY A 1 186 ? 27.473 -1.550 -24.760 1.00 92.69 186 GLY A CA 1
ATOM 1390 C C . GLY A 1 186 ? 28.706 -2.442 -24.603 1.00 92.69 186 GLY A C 1
ATOM 1391 O O . GLY A 1 186 ? 29.129 -3.073 -25.564 1.00 92.69 186 GLY A O 1
ATOM 1392 N N . VAL A 1 187 ? 29.252 -2.552 -23.388 1.00 95.44 187 VAL A N 1
ATOM 1393 C CA . VAL A 1 187 ? 30.414 -3.413 -23.092 1.00 95.44 187 VAL A CA 1
ATOM 1394 C C . VAL A 1 187 ? 30.092 -4.892 -23.319 1.00 95.44 187 VAL A C 1
ATOM 1396 O O . VAL A 1 187 ? 30.952 -5.654 -23.749 1.00 95.44 187 VAL A O 1
ATOM 1399 N N . LEU A 1 188 ? 28.853 -5.305 -23.049 1.00 95.50 188 LEU A N 1
ATOM 1400 C CA . LEU A 1 188 ? 28.391 -6.681 -23.227 1.00 95.50 188 LEU A CA 1
ATOM 1401 C C . LEU A 1 188 ? 27.731 -6.921 -24.593 1.00 95.50 188 LEU A C 1
ATOM 1403 O O . LEU A 1 188 ? 27.030 -7.922 -24.747 1.00 95.50 188 LEU A O 1
ATOM 1407 N N . ALA A 1 189 ? 27.915 -6.037 -25.579 1.00 95.62 189 ALA A N 1
ATOM 1408 C CA . ALA A 1 189 ? 27.264 -6.161 -26.885 1.00 95.62 189 ALA A CA 1
ATOM 1409 C C . ALA A 1 189 ? 27.555 -7.515 -27.558 1.00 95.62 189 ALA A C 1
ATOM 1411 O O . ALA A 1 189 ? 26.622 -8.155 -28.046 1.00 95.62 189 ALA A O 1
ATOM 1412 N N . ASP A 1 190 ? 28.807 -7.975 -27.475 1.00 96.69 190 ASP A N 1
ATOM 1413 C CA . ASP A 1 190 ? 29.285 -9.237 -28.061 1.00 96.69 190 ASP A CA 1
ATOM 1414 C C . ASP A 1 190 ? 29.132 -10.453 -27.128 1.00 96.69 190 ASP A C 1
ATOM 1416 O O . ASP A 1 190 ? 29.464 -11.582 -27.496 1.00 96.69 190 ASP A O 1
ATOM 1420 N N . ALA A 1 191 ? 28.643 -10.254 -25.899 1.00 95.62 191 ALA A N 1
ATOM 1421 C CA . ALA A 1 191 ? 28.437 -11.347 -24.957 1.00 95.62 191 ALA A CA 1
ATOM 1422 C C . ALA A 1 191 ? 27.216 -12.208 -25.351 1.00 95.62 191 ALA A C 1
ATOM 1424 O O . ALA A 1 191 ? 26.261 -11.703 -25.951 1.00 95.62 191 ALA A O 1
ATOM 1425 N N . PRO A 1 192 ? 27.177 -13.497 -24.956 1.00 94.50 192 PRO A N 1
ATOM 1426 C CA . PRO A 1 192 ? 25.979 -14.319 -25.105 1.00 94.50 192 PRO A CA 1
ATOM 1427 C C . PRO A 1 192 ? 24.757 -13.650 -24.461 1.00 94.50 192 PRO A C 1
ATOM 1429 O O . PRO A 1 192 ? 24.855 -13.116 -23.353 1.00 94.50 192 PRO A O 1
ATOM 1432 N N . GLY A 1 193 ? 23.599 -13.718 -25.128 1.00 89.44 193 GLY A N 1
ATOM 1433 C CA . GLY A 1 193 ? 22.376 -13.019 -24.704 1.00 89.44 193 GLY A CA 1
ATOM 1434 C C . GLY A 1 193 ? 21.997 -13.270 -23.242 1.00 89.44 193 GLY A C 1
ATOM 1435 O O . GLY A 1 193 ? 21.779 -12.314 -22.503 1.00 89.44 193 GLY A O 1
ATOM 1436 N N . TRP A 1 194 ? 22.054 -14.530 -22.803 1.00 88.69 194 TRP A N 1
ATOM 1437 C CA . TRP A 1 194 ? 21.748 -14.924 -21.424 1.00 88.69 194 TRP A CA 1
ATOM 1438 C C . TRP A 1 194 ? 22.682 -14.292 -20.394 1.00 88.69 194 TRP A C 1
ATOM 1440 O O . TRP A 1 194 ? 22.237 -13.884 -19.323 1.00 88.69 194 TRP A O 1
ATOM 1450 N N . LEU A 1 195 ? 23.976 -14.172 -20.709 1.00 89.56 195 LEU A N 1
ATOM 1451 C CA . LEU A 1 195 ? 24.958 -13.584 -19.803 1.00 89.56 195 LEU A CA 1
ATOM 1452 C C . LEU A 1 195 ? 24.745 -12.076 -19.713 1.00 89.56 195 LEU A C 1
ATOM 1454 O O . LEU A 1 195 ? 24.715 -11.518 -18.615 1.00 89.56 195 LEU A O 1
ATOM 1458 N N . ARG A 1 196 ? 24.549 -11.428 -20.867 1.00 93.00 196 ARG A N 1
ATOM 1459 C CA . ARG A 1 196 ? 24.237 -10.001 -20.944 1.00 93.00 196 ARG A CA 1
ATOM 1460 C C . ARG A 1 196 ? 22.988 -9.672 -20.132 1.00 93.00 196 ARG A C 1
ATOM 1462 O O . ARG A 1 196 ? 23.050 -8.803 -19.267 1.00 93.00 196 ARG A O 1
ATOM 1469 N N . ASN A 1 197 ? 21.894 -10.393 -20.357 1.00 90.06 197 ASN A N 1
ATOM 1470 C CA . ASN A 1 197 ? 20.617 -10.151 -19.692 1.00 90.06 197 ASN A CA 1
ATOM 1471 C C . ASN A 1 197 ? 20.694 -10.436 -18.184 1.00 90.06 197 ASN A C 1
ATOM 1473 O O . ASN A 1 197 ? 20.179 -9.654 -17.386 1.00 90.06 197 ASN A O 1
ATOM 1477 N N . ALA A 1 198 ? 21.396 -11.494 -17.766 1.00 89.50 198 ALA A N 1
ATOM 1478 C CA . ALA A 1 198 ? 21.603 -11.797 -16.351 1.00 89.50 198 ALA A CA 1
ATOM 1479 C C . ALA A 1 198 ? 22.403 -10.701 -15.629 1.00 89.50 198 ALA A C 1
ATOM 1481 O O . ALA A 1 198 ? 22.008 -10.256 -14.548 1.00 89.50 198 ALA A O 1
ATOM 1482 N N . LEU A 1 199 ? 23.504 -10.228 -16.226 1.00 91.06 199 LEU A N 1
ATOM 1483 C CA . LEU A 1 199 ? 24.318 -9.147 -15.662 1.00 91.06 199 LEU A CA 1
ATOM 1484 C C . LEU A 1 199 ? 23.551 -7.823 -15.629 1.00 91.06 199 LEU A C 1
ATOM 1486 O O . LEU A 1 199 ? 23.556 -7.136 -14.608 1.00 91.06 199 LEU A O 1
ATOM 1490 N N . GLN A 1 200 ? 22.834 -7.500 -16.705 1.00 91.12 200 GLN A N 1
ATOM 1491 C CA . GLN A 1 200 ? 21.977 -6.320 -16.781 1.00 91.12 200 GLN A CA 1
ATOM 1492 C C . GLN A 1 200 ? 20.867 -6.343 -15.731 1.00 91.12 200 GLN A C 1
ATOM 1494 O O . GLN A 1 200 ? 20.681 -5.353 -15.026 1.00 91.12 200 GLN A O 1
ATOM 1499 N N . MET A 1 201 ? 20.159 -7.465 -15.579 1.00 89.69 201 MET A N 1
ATOM 1500 C CA . MET A 1 201 ? 19.106 -7.607 -14.574 1.00 89.69 201 MET A CA 1
ATOM 1501 C C . MET A 1 201 ? 19.675 -7.530 -13.156 1.00 89.69 201 MET A C 1
ATOM 1503 O O . MET A 1 201 ? 19.082 -6.897 -12.284 1.00 89.69 201 MET A O 1
ATOM 1507 N N . THR A 1 202 ? 20.847 -8.124 -12.915 1.00 89.62 202 THR A N 1
ATOM 1508 C CA . THR A 1 202 ? 21.539 -8.034 -11.618 1.00 89.62 202 THR A CA 1
ATOM 1509 C C . THR A 1 202 ? 21.886 -6.587 -11.286 1.00 89.62 202 THR A C 1
ATOM 1511 O O . THR A 1 202 ? 21.566 -6.112 -10.199 1.00 89.62 202 THR A O 1
ATOM 1514 N N . TRP A 1 203 ? 22.495 -5.867 -12.231 1.00 90.69 203 TRP A N 1
ATOM 1515 C CA . TRP A 1 203 ? 22.833 -4.456 -12.068 1.00 90.69 203 TRP A CA 1
ATOM 1516 C C . TRP A 1 203 ? 21.589 -3.599 -11.827 1.00 90.69 203 TRP A C 1
ATOM 1518 O O . TRP A 1 203 ? 21.531 -2.825 -10.871 1.00 90.69 203 TRP A O 1
ATOM 1528 N N . TRP A 1 204 ? 20.573 -3.762 -12.672 1.00 90.69 204 TRP A N 1
ATOM 1529 C CA . TRP A 1 204 ? 19.357 -2.967 -12.605 1.00 90.69 204 TRP A CA 1
ATOM 1530 C C . TRP A 1 204 ? 18.579 -3.211 -11.311 1.00 90.69 204 TRP A C 1
ATOM 1532 O O . TRP A 1 204 ? 18.199 -2.262 -10.632 1.00 90.69 204 TRP A O 1
ATOM 1542 N N . SER A 1 205 ? 18.397 -4.474 -10.918 1.00 91.38 205 SER A N 1
ATOM 1543 C CA . SER A 1 205 ? 17.738 -4.817 -9.653 1.00 91.38 205 SER A CA 1
ATOM 1544 C C . SER A 1 205 ? 18.499 -4.273 -8.443 1.00 91.38 205 SER A C 1
ATOM 1546 O O . SER A 1 205 ? 17.874 -3.733 -7.530 1.00 91.38 205 SER A O 1
ATOM 1548 N N . ALA A 1 206 ? 19.835 -4.325 -8.457 1.00 89.88 206 ALA A N 1
ATOM 1549 C CA . ALA A 1 206 ? 20.677 -3.709 -7.434 1.00 89.88 206 ALA A CA 1
ATOM 1550 C C . ALA A 1 206 ? 20.448 -2.202 -7.325 1.00 89.88 206 ALA A C 1
ATOM 1552 O O . ALA A 1 206 ? 20.177 -1.696 -6.233 1.00 89.88 206 ALA A O 1
ATOM 1553 N N . GLY A 1 207 ? 20.534 -1.502 -8.457 1.00 91.25 207 GLY A N 1
ATOM 1554 C CA . GLY A 1 207 ? 20.364 -0.056 -8.517 1.00 91.25 207 GLY A CA 1
ATOM 1555 C C . GLY A 1 207 ? 18.967 0.378 -8.094 1.00 91.25 207 GLY A C 1
ATOM 1556 O O . GLY A 1 207 ? 18.827 1.289 -7.284 1.00 91.25 207 GLY A O 1
ATOM 1557 N N . LEU A 1 208 ? 17.934 -0.328 -8.557 1.00 92.50 208 LEU A N 1
ATOM 1558 C CA . LEU A 1 208 ? 16.545 -0.036 -8.222 1.00 92.50 208 LEU A CA 1
ATOM 1559 C C . LEU A 1 208 ? 16.269 -0.214 -6.724 1.00 92.50 208 LEU A C 1
ATOM 1561 O O . LEU A 1 208 ? 15.697 0.675 -6.097 1.00 92.50 208 LEU A O 1
ATOM 1565 N N . LEU A 1 209 ? 16.712 -1.324 -6.121 1.00 92.25 209 LEU A N 1
ATOM 1566 C CA . LEU A 1 209 ? 16.557 -1.550 -4.679 1.00 92.25 209 LEU A CA 1
ATOM 1567 C C . LEU A 1 209 ? 17.305 -0.491 -3.861 1.00 92.25 209 LEU A C 1
ATOM 1569 O O . LEU A 1 209 ? 16.755 0.044 -2.896 1.00 92.25 209 LEU A O 1
ATOM 1573 N N . ALA A 1 210 ? 18.538 -0.162 -4.253 1.00 91.25 210 ALA A N 1
ATOM 1574 C CA . ALA A 1 210 ? 19.321 0.883 -3.602 1.00 91.25 210 ALA A CA 1
ATOM 1575 C C . ALA A 1 210 ? 18.638 2.253 -3.711 1.00 91.25 210 ALA A C 1
ATOM 1577 O O . ALA A 1 210 ? 18.572 2.992 -2.728 1.00 91.25 210 ALA A O 1
ATOM 1578 N N . TRP A 1 211 ? 18.075 2.568 -4.877 1.00 94.50 211 TRP A N 1
ATOM 1579 C CA . TRP A 1 211 ? 17.361 3.813 -5.118 1.00 94.50 211 TRP A CA 1
ATOM 1580 C C . TRP A 1 211 ? 16.075 3.913 -4.280 1.00 94.50 211 TRP A C 1
ATOM 1582 O O . TRP A 1 211 ? 15.910 4.893 -3.558 1.00 94.50 211 TRP A O 1
ATOM 1592 N N . PHE A 1 212 ? 15.220 2.880 -4.250 1.00 94.50 212 PHE A N 1
ATOM 1593 C CA . PHE A 1 212 ? 14.014 2.858 -3.397 1.00 94.50 212 PHE A CA 1
ATOM 1594 C C . PHE A 1 212 ? 14.353 2.989 -1.905 1.00 94.50 212 PHE A C 1
ATOM 1596 O O . PHE A 1 212 ? 13.679 3.704 -1.160 1.00 94.50 212 PHE A O 1
ATOM 1603 N N . ALA A 1 213 ? 15.425 2.333 -1.457 1.00 91.88 213 ALA A N 1
ATOM 1604 C CA . ALA A 1 213 ? 15.907 2.483 -0.090 1.00 91.88 213 ALA A CA 1
ATOM 1605 C C . ALA A 1 213 ? 16.346 3.922 0.214 1.00 91.88 213 ALA A C 1
ATOM 1607 O O . ALA A 1 213 ? 16.084 4.425 1.307 1.00 91.88 213 ALA A O 1
ATOM 1608 N N . HIS A 1 214 ? 17.011 4.578 -0.741 1.00 91.94 214 HIS A N 1
ATOM 1609 C CA . HIS A 1 214 ? 17.461 5.959 -0.605 1.00 91.94 214 HIS A CA 1
ATOM 1610 C C . HIS A 1 214 ? 16.287 6.941 -0.550 1.00 91.94 214 HIS A C 1
ATOM 1612 O O . HIS A 1 214 ? 16.275 7.804 0.327 1.00 91.94 214 HIS A O 1
ATOM 1618 N N . VAL A 1 215 ? 15.266 6.745 -1.393 1.00 94.12 215 VAL A N 1
ATOM 1619 C CA . VAL A 1 215 ? 13.991 7.480 -1.309 1.00 94.12 215 VAL A CA 1
ATOM 1620 C C . VAL A 1 215 ? 13.398 7.348 0.095 1.00 94.12 215 VAL A C 1
ATOM 1622 O O . VAL A 1 215 ? 13.105 8.353 0.736 1.00 94.12 215 VAL A O 1
ATOM 1625 N N . GLY A 1 216 ? 13.298 6.125 0.625 1.00 92.38 216 GLY A N 1
ATOM 1626 C CA . GLY A 1 216 ? 12.779 5.902 1.975 1.00 92.38 216 GLY A CA 1
ATOM 1627 C C . GLY A 1 216 ? 13.603 6.594 3.070 1.00 92.38 216 GLY A C 1
ATOM 1628 O O . GLY A 1 216 ? 13.036 7.186 3.983 1.00 92.38 216 GLY A O 1
ATOM 1629 N N . LEU A 1 217 ? 14.937 6.586 2.977 1.00 91.56 217 LEU A N 1
ATOM 1630 C CA . LEU A 1 217 ? 15.802 7.286 3.937 1.00 91.56 217 LEU A CA 1
ATOM 1631 C C . LEU A 1 217 ? 15.611 8.809 3.905 1.00 91.56 217 LEU A C 1
ATOM 1633 O O . LEU A 1 217 ? 15.586 9.435 4.965 1.00 91.56 217 LEU A O 1
ATOM 1637 N N . LEU A 1 218 ? 15.466 9.401 2.716 1.00 92.00 218 LEU A N 1
ATOM 1638 C CA . LEU A 1 218 ? 15.211 10.836 2.569 1.00 92.00 218 LEU A CA 1
ATOM 1639 C C . LEU A 1 218 ? 13.836 11.226 3.110 1.00 92.00 218 LEU A C 1
ATOM 1641 O O . LEU A 1 218 ? 13.731 12.227 3.818 1.00 92.00 218 LEU A O 1
ATOM 1645 N N . LEU A 1 219 ? 12.806 10.414 2.850 1.00 91.06 219 LEU A N 1
ATOM 1646 C CA . LEU A 1 219 ? 11.475 10.611 3.430 1.00 91.06 219 LEU A CA 1
ATOM 1647 C C . LEU A 1 219 ? 11.518 10.547 4.961 1.00 91.06 219 LEU A C 1
ATOM 1649 O O . LEU A 1 219 ? 10.913 11.379 5.631 1.00 91.06 219 LEU A O 1
ATOM 1653 N N . HIS A 1 220 ? 12.273 9.603 5.526 1.00 89.88 220 HIS A N 1
ATOM 1654 C CA . HIS A 1 220 ? 12.456 9.509 6.973 1.00 89.88 220 HIS A CA 1
ATOM 1655 C C . HIS A 1 220 ? 13.142 10.752 7.559 1.00 89.88 220 HIS A C 1
ATOM 1657 O O . HIS A 1 220 ? 12.710 11.274 8.585 1.00 89.88 220 HIS A O 1
ATOM 1663 N N . ALA A 1 221 ? 14.202 11.240 6.907 1.00 89.25 221 ALA A N 1
ATOM 1664 C CA . ALA A 1 221 ? 14.932 12.429 7.343 1.00 89.25 221 ALA A CA 1
ATOM 1665 C C . ALA A 1 221 ? 14.066 13.699 7.294 1.00 89.25 221 ALA A C 1
ATOM 1667 O O . ALA A 1 221 ? 14.132 14.514 8.217 1.00 89.25 221 ALA A O 1
ATOM 1668 N N . HIS A 1 222 ? 13.223 13.832 6.266 1.00 87.88 222 HIS A N 1
ATOM 1669 C CA . HIS A 1 222 ? 12.265 14.931 6.159 1.00 87.88 222 HIS A CA 1
ATOM 1670 C C . HIS A 1 222 ? 11.219 14.873 7.261 1.00 87.88 222 HIS A C 1
ATOM 1672 O O . HIS A 1 222 ? 11.069 15.853 7.976 1.00 87.88 222 HIS A O 1
ATOM 1678 N N . ARG A 1 223 ? 10.602 13.706 7.497 1.00 84.38 223 ARG A N 1
ATOM 1679 C CA . ARG A 1 223 ? 9.647 13.527 8.604 1.00 84.38 223 ARG A CA 1
ATOM 1680 C C . ARG A 1 223 ? 10.254 13.925 9.951 1.00 84.38 223 ARG A C 1
ATOM 1682 O O . ARG A 1 223 ? 9.657 14.695 10.685 1.00 84.38 223 ARG A O 1
ATOM 1689 N N . GLN A 1 224 ? 11.485 13.493 10.240 1.00 82.75 224 GLN A N 1
ATOM 1690 C CA . GLN A 1 224 ? 12.173 13.902 11.471 1.00 82.75 224 GLN A CA 1
ATOM 1691 C C . GLN A 1 224 ? 12.466 15.404 11.543 1.00 82.75 224 GLN A C 1
ATOM 1693 O O . GLN A 1 224 ? 12.545 15.957 12.638 1.00 82.75 224 GLN A O 1
ATOM 1698 N N . THR A 1 225 ? 12.736 16.040 10.402 1.00 82.94 225 THR A N 1
ATOM 1699 C CA . THR A 1 225 ? 12.993 17.480 10.350 1.00 82.94 225 THR A CA 1
ATOM 1700 C C . THR A 1 225 ? 11.702 18.245 10.567 1.00 82.94 225 THR A C 1
ATOM 1702 O O . THR A 1 225 ? 11.700 19.128 11.411 1.00 82.94 225 THR A O 1
ATOM 1705 N N . ASP A 1 226 ? 10.616 17.859 9.902 1.00 79.69 226 ASP A N 1
ATOM 1706 C CA . ASP A 1 226 ? 9.291 18.454 10.077 1.00 79.69 226 ASP A CA 1
ATOM 1707 C C . ASP A 1 226 ? 8.813 18.313 11.528 1.00 79.69 226 ASP A C 1
ATOM 1709 O O . ASP A 1 226 ? 8.427 19.305 12.140 1.00 79.69 226 ASP A O 1
ATOM 1713 N N . ASP A 1 227 ? 8.970 17.130 12.131 1.00 72.50 227 ASP A N 1
ATOM 1714 C CA . ASP A 1 227 ? 8.619 16.880 13.536 1.00 72.50 227 ASP A CA 1
ATOM 1715 C C . ASP A 1 227 ? 9.428 17.746 14.523 1.00 72.50 227 ASP A C 1
ATOM 1717 O O . ASP A 1 227 ? 8.963 18.049 15.621 1.00 72.50 227 ASP A O 1
ATOM 1721 N N . ARG A 1 228 ? 10.661 18.136 14.165 1.00 74.00 228 ARG A N 1
ATOM 1722 C CA . ARG A 1 228 ? 11.534 18.991 14.996 1.00 74.00 228 ARG A CA 1
ATOM 1723 C C . ARG A 1 228 ? 11.371 20.481 14.710 1.00 74.00 228 ARG A C 1
ATOM 1725 O O . ARG A 1 228 ? 11.606 21.293 15.600 1.00 74.00 228 ARG A O 1
ATOM 1732 N N . ALA A 1 229 ? 11.092 20.826 13.457 1.00 69.25 229 ALA A N 1
ATOM 1733 C CA . ALA A 1 229 ? 11.022 22.189 12.954 1.00 69.25 229 ALA A CA 1
ATOM 1734 C C . ALA A 1 229 ? 9.628 22.783 13.102 1.00 69.25 229 ALA A C 1
ATOM 1736 O O . ALA A 1 229 ? 9.518 24.005 13.073 1.00 69.25 229 ALA A O 1
ATOM 1737 N N . ALA A 1 230 ? 8.594 21.954 13.281 1.00 58.25 230 ALA A N 1
ATOM 1738 C CA . ALA A 1 230 ? 7.293 22.407 13.734 1.00 58.25 230 ALA A CA 1
ATOM 1739 C C . ALA A 1 230 ? 7.500 23.218 15.026 1.00 58.25 230 ALA A C 1
ATOM 1741 O O . ALA A 1 230 ? 7.826 22.633 16.067 1.00 58.25 230 ALA A O 1
ATOM 1742 N N . PRO A 1 231 ? 7.377 24.565 14.991 1.00 55.97 231 PRO A N 1
ATOM 1743 C CA . PRO A 1 231 ? 7.376 25.322 16.227 1.00 55.97 231 PRO A CA 1
ATOM 1744 C C . PRO A 1 231 ? 6.233 24.759 17.078 1.00 55.97 231 PRO A C 1
ATOM 1746 O O . PRO A 1 231 ? 5.190 24.424 16.503 1.00 55.97 231 PRO A O 1
ATOM 1749 N N . PRO A 1 232 ? 6.384 24.641 18.413 1.00 57.62 232 PRO A N 1
ATOM 1750 C CA . PRO A 1 232 ? 5.230 24.363 19.263 1.00 57.62 232 PRO A CA 1
ATOM 1751 C C . PRO A 1 232 ? 4.177 25.387 18.842 1.00 57.62 232 PRO A C 1
ATOM 1753 O O . PRO A 1 232 ? 4.510 26.577 18.866 1.00 57.62 232 PRO A O 1
ATOM 1756 N N . PRO A 1 233 ? 3.015 24.975 18.300 1.00 56.56 233 PRO A N 1
ATOM 1757 C CA . PRO A 1 233 ? 2.272 25.890 17.453 1.00 56.56 233 PRO A CA 1
ATOM 1758 C C . PRO A 1 233 ? 1.903 27.092 18.315 1.00 56.56 233 PRO A C 1
ATOM 1760 O O . PRO A 1 233 ? 1.250 26.953 19.347 1.00 56.56 233 PRO A O 1
ATOM 1763 N N . SER A 1 234 ? 2.415 28.271 17.959 1.00 59.06 234 SER A N 1
ATOM 1764 C CA . SER A 1 234 ? 2.345 29.453 18.830 1.00 59.06 234 SER A CA 1
ATOM 1765 C C . SER A 1 234 ? 0.905 29.925 19.049 1.00 59.06 234 SER A C 1
ATOM 1767 O O . SER A 1 234 ? 0.654 30.754 19.914 1.00 59.06 234 SER A O 1
ATOM 1769 N N . ASN A 1 235 ? -0.026 29.358 18.274 1.00 65.00 235 ASN A N 1
ATOM 1770 C CA . ASN A 1 235 ? -1.464 29.559 18.339 1.00 65.00 235 ASN A CA 1
ATOM 1771 C C . ASN A 1 235 ? -2.230 28.256 18.639 1.00 65.00 235 ASN A C 1
ATOM 1773 O O . ASN A 1 235 ? -3.420 28.193 18.326 1.00 65.00 235 ASN A O 1
ATOM 1777 N N . VAL A 1 236 ? -1.601 27.201 19.192 1.00 70.25 236 VAL A N 1
ATOM 1778 C CA . VAL A 1 236 ? -2.417 26.149 19.823 1.00 70.25 236 VAL A CA 1
ATOM 1779 C C . VAL A 1 236 ? -3.150 26.834 20.970 1.00 70.25 236 VAL A C 1
ATOM 1781 O O . VAL A 1 236 ? -2.481 27.428 21.820 1.00 70.25 236 VAL A O 1
ATOM 1784 N N . PRO A 1 237 ? -4.491 26.784 21.005 1.00 75.88 237 PRO A N 1
ATOM 1785 C CA . PRO A 1 237 ? -5.248 27.278 22.145 1.00 75.88 237 PRO A CA 1
ATOM 1786 C C . PRO A 1 237 ? -4.677 26.716 23.450 1.00 75.88 237 PRO A C 1
ATOM 1788 O O . PRO A 1 237 ? -4.132 25.604 23.459 1.00 75.88 237 PRO A O 1
ATOM 1791 N N . SER A 1 238 ? -4.782 27.476 24.549 1.00 78.38 238 SER A N 1
ATOM 1792 C CA . SER A 1 238 ? -4.361 26.952 25.853 1.00 78.38 238 SER A CA 1
ATOM 1793 C C . SER A 1 238 ? -5.021 25.598 26.091 1.00 78.38 238 SER A C 1
ATOM 1795 O O . SER A 1 238 ? -6.165 25.364 25.703 1.00 78.38 238 SER A O 1
ATOM 1797 N N . VAL A 1 239 ? -4.285 24.708 26.749 1.00 78.31 239 VAL A N 1
ATOM 1798 C CA . VAL A 1 239 ? -4.747 23.353 27.084 1.00 78.31 239 VAL A CA 1
ATOM 1799 C C . VAL A 1 239 ? -6.018 23.386 27.926 1.00 78.31 239 VAL A C 1
ATOM 1801 O O . VAL A 1 239 ? -6.782 22.428 27.910 1.00 78.31 239 VAL A O 1
ATOM 1804 N N . ASP A 1 240 ? -6.229 24.495 28.627 1.00 85.56 240 ASP A N 1
ATOM 1805 C CA . ASP A 1 240 ? -7.336 24.702 29.551 1.00 85.56 240 ASP A CA 1
ATOM 1806 C C . ASP A 1 240 ? -8.679 24.936 28.839 1.00 85.56 240 ASP A C 1
ATOM 1808 O O . ASP A 1 240 ? -9.719 24.869 29.486 1.00 85.56 240 ASP A O 1
ATOM 1812 N N . ASP A 1 241 ? -8.679 25.173 27.519 1.00 92.25 241 ASP A N 1
ATOM 1813 C CA . ASP A 1 241 ? -9.898 25.288 26.712 1.00 92.25 241 ASP A CA 1
ATOM 1814 C C . ASP A 1 241 ? -10.042 24.084 25.752 1.00 92.25 241 ASP A C 1
ATOM 1816 O O . ASP A 1 241 ? -9.576 24.129 24.602 1.00 92.25 241 ASP A O 1
ATOM 1820 N N . PRO A 1 242 ? -10.687 22.982 26.195 1.00 92.50 242 PRO A N 1
ATOM 1821 C CA . PRO A 1 242 ? -10.899 21.798 25.362 1.00 92.50 242 PRO A CA 1
ATOM 1822 C C . PRO A 1 242 ? -11.698 22.097 24.091 1.00 92.50 242 PRO A C 1
ATOM 1824 O O . PRO A 1 242 ? -11.506 21.422 23.078 1.00 92.50 242 PRO A O 1
ATOM 1827 N N . VAL A 1 243 ? -12.589 23.093 24.124 1.00 91.94 243 VAL A N 1
ATOM 1828 C CA . VAL A 1 243 ? -13.463 23.426 22.995 1.00 91.94 243 VAL A CA 1
ATOM 1829 C C . VAL A 1 243 ? -12.665 24.139 21.915 1.00 91.94 243 VAL A C 1
ATOM 1831 O O . VAL A 1 243 ? -12.706 23.719 20.757 1.00 91.94 243 VAL A O 1
ATOM 1834 N N . ALA A 1 244 ? -11.877 25.150 22.284 1.00 92.12 244 ALA A N 1
ATOM 1835 C CA . ALA A 1 244 ? -11.005 25.830 21.333 1.00 92.12 244 ALA A CA 1
ATOM 1836 C C . ALA A 1 244 ? -9.979 24.863 20.723 1.00 92.12 244 ALA A C 1
ATOM 1838 O O . ALA A 1 244 ? -9.744 24.893 19.512 1.00 92.12 244 ALA A O 1
ATOM 1839 N N . LEU A 1 245 ? -9.402 23.966 21.533 1.00 91.75 245 LEU A N 1
ATOM 1840 C CA . LEU A 1 245 ? -8.467 22.951 21.047 1.00 91.75 245 LEU A CA 1
ATOM 1841 C C . LEU A 1 245 ? -9.137 21.969 20.071 1.00 91.75 245 LEU A C 1
ATOM 1843 O O . LEU A 1 245 ? -8.557 21.643 19.035 1.00 91.75 245 LEU A O 1
ATOM 1847 N N . PHE A 1 246 ? -10.363 21.530 20.367 1.00 93.25 246 PHE A N 1
ATOM 1848 C CA . PHE A 1 246 ? -11.155 20.675 19.482 1.00 93.25 246 PHE A CA 1
ATOM 1849 C C . PHE A 1 246 ? -11.444 21.348 18.137 1.00 93.25 246 PHE A C 1
ATOM 1851 O O . PHE A 1 246 ? -11.186 20.760 17.086 1.00 93.25 246 PHE A O 1
ATOM 1858 N N . GLU A 1 247 ? -11.917 22.596 18.153 1.00 91.56 247 GLU A N 1
ATOM 1859 C CA . GLU A 1 247 ? -12.174 23.357 16.927 1.00 91.56 247 GLU A CA 1
ATOM 1860 C C . GLU A 1 247 ? -10.899 23.592 16.115 1.00 91.56 247 GLU A C 1
ATOM 1862 O O . GLU A 1 247 ? -10.923 23.501 14.886 1.00 91.56 247 GLU A O 1
ATOM 1867 N N . HIS A 1 248 ? -9.777 23.856 16.790 1.00 90.00 248 HIS A N 1
ATOM 1868 C CA . HIS A 1 248 ? -8.484 24.006 16.138 1.00 90.00 248 HIS A CA 1
ATOM 1869 C C . HIS A 1 248 ? -8.081 22.726 15.399 1.00 90.00 248 HIS A C 1
ATOM 1871 O O . HIS A 1 248 ? -7.729 22.802 14.223 1.00 90.00 248 HIS A O 1
ATOM 1877 N N . VAL A 1 249 ? -8.170 21.564 16.056 1.00 89.94 249 VAL A N 1
ATOM 1878 C CA . VAL A 1 249 ? -7.809 20.273 15.448 1.00 89.94 249 VAL A CA 1
ATOM 1879 C C . VAL A 1 249 ? -8.751 19.907 14.303 1.00 89.94 249 VAL A C 1
ATOM 1881 O O . VAL A 1 249 ? -8.294 19.404 13.282 1.00 89.94 249 VAL A O 1
ATOM 1884 N N . LEU A 1 250 ? -10.050 20.193 14.417 1.00 87.12 250 LEU A N 1
ATOM 1885 C CA . LEU A 1 250 ? -10.987 19.949 13.317 1.00 87.12 250 LEU A CA 1
ATOM 1886 C C . LEU A 1 250 ? -10.712 20.825 12.089 1.00 87.12 250 LEU A C 1
ATOM 1888 O O . LEU A 1 250 ? -10.858 20.350 10.966 1.00 87.12 250 LEU A O 1
ATOM 1892 N N . ARG A 1 251 ? -10.339 22.097 12.282 1.00 82.81 251 ARG A N 1
ATOM 1893 C CA . ARG A 1 251 ? -10.110 23.033 11.166 1.00 82.81 251 ARG A CA 1
ATOM 1894 C C . ARG A 1 251 ? -8.731 22.884 10.538 1.00 82.81 251 ARG A C 1
ATOM 1896 O O . ARG A 1 251 ? -8.610 22.982 9.322 1.00 82.81 251 ARG A O 1
ATOM 1903 N N . ASN A 1 252 ? -7.703 22.687 11.358 1.00 82.69 252 ASN A N 1
ATOM 1904 C CA . ASN A 1 252 ? -6.307 22.748 10.923 1.00 82.69 252 ASN A CA 1
ATOM 1905 C C . ASN A 1 252 ? -5.628 21.371 10.887 1.00 82.69 252 ASN A C 1
ATOM 1907 O O . ASN A 1 252 ? -4.487 21.264 10.441 1.00 82.69 252 ASN A O 1
ATOM 1911 N N . GLY A 1 253 ? -6.308 20.324 11.359 1.00 84.56 253 GLY A N 1
ATOM 1912 C CA . GLY A 1 253 ? -5.681 19.044 11.658 1.00 84.56 253 GLY A CA 1
ATOM 1913 C C . GLY A 1 253 ? -4.801 19.120 12.907 1.00 84.56 253 GLY A C 1
ATOM 1914 O O . GLY A 1 253 ? -4.840 20.071 13.689 1.00 84.56 253 GLY A O 1
ATOM 1915 N N . GLY A 1 254 ? -3.990 18.091 13.107 1.00 84.38 254 GLY A N 1
ATOM 1916 C CA . GLY A 1 254 ? -3.022 18.041 14.190 1.00 84.38 254 GLY A CA 1
ATOM 1917 C C . GLY A 1 254 ? -2.050 16.892 13.998 1.00 84.38 254 GLY A C 1
ATOM 1918 O O . GLY A 1 254 ? -2.341 15.933 13.287 1.00 84.38 254 GLY A O 1
ATOM 1919 N N . ASP A 1 255 ? -0.894 16.976 14.645 1.00 82.50 255 ASP A N 1
ATOM 1920 C CA . ASP A 1 255 ? -0.016 15.819 14.772 1.00 82.50 255 ASP A CA 1
ATOM 1921 C C . ASP A 1 255 ? -0.574 14.815 15.805 1.00 82.50 255 ASP A C 1
ATOM 1923 O O . ASP A 1 255 ? -1.504 15.095 16.575 1.00 82.50 255 ASP A O 1
ATOM 1927 N N . ALA A 1 256 ? 0.014 13.620 15.862 1.00 81.56 256 ALA A N 1
ATOM 1928 C CA . ALA A 1 256 ? -0.410 12.579 16.798 1.00 81.56 256 ALA A CA 1
ATOM 1929 C C . ALA A 1 256 ? -0.249 12.982 18.281 1.00 81.56 256 ALA A C 1
ATOM 1931 O O . ALA A 1 256 ? -0.874 12.391 19.163 1.00 81.56 256 ALA A O 1
ATOM 1932 N N . SER A 1 257 ? 0.615 13.950 18.604 1.00 84.31 257 SER A N 1
ATOM 1933 C CA . SER A 1 257 ? 0.759 14.471 19.968 1.00 84.31 257 SER A CA 1
ATOM 1934 C C . SER A 1 257 ? -0.430 15.356 20.336 1.00 84.31 257 SER A C 1
ATOM 1936 O O . SER A 1 257 ? -1.029 15.173 21.397 1.00 84.31 257 SER A O 1
ATOM 1938 N N . LEU A 1 258 ? -0.829 16.251 19.431 1.00 88.38 258 LEU A N 1
ATOM 1939 C CA . LEU A 1 258 ? -1.952 17.163 19.589 1.00 88.38 258 LEU A CA 1
ATOM 1940 C C . LEU A 1 258 ? -3.273 16.405 19.694 1.00 88.38 258 LEU A C 1
ATOM 1942 O O . LEU A 1 258 ? -4.050 16.677 20.606 1.00 88.38 258 LEU A O 1
ATOM 1946 N N . HIS A 1 259 ? -3.494 15.395 18.846 1.00 93.06 259 HIS A N 1
ATOM 1947 C CA . HIS A 1 259 ? -4.678 14.544 18.962 1.00 93.06 259 HIS A CA 1
ATOM 1948 C C . HIS A 1 259 ? -4.714 13.775 20.296 1.00 93.06 259 HIS A C 1
ATOM 1950 O O . HIS A 1 259 ? -5.759 13.731 20.942 1.00 93.06 259 HIS A O 1
ATOM 1956 N N . ARG A 1 260 ? -3.586 13.216 20.765 1.00 91.62 260 ARG A N 1
ATOM 1957 C CA . ARG A 1 260 ? -3.512 12.562 22.089 1.00 91.62 260 ARG A CA 1
ATOM 1958 C C . ARG A 1 260 ? -3.746 13.526 23.245 1.00 91.62 260 ARG A C 1
ATOM 1960 O O . ARG A 1 260 ? -4.264 13.117 24.282 1.00 91.62 260 ARG A O 1
ATOM 1967 N N . LYS A 1 261 ? -3.293 14.770 23.102 1.00 92.50 261 LYS A N 1
ATOM 1968 C CA . LYS A 1 261 ? -3.489 15.820 24.097 1.00 92.50 261 LYS A CA 1
ATOM 1969 C C . LYS A 1 261 ? -4.960 16.209 24.162 1.00 92.50 261 LYS A C 1
ATOM 1971 O O . LYS A 1 261 ? -5.536 16.146 25.236 1.00 92.50 261 LYS A O 1
ATOM 1976 N N . LEU A 1 262 ? -5.571 16.493 23.012 1.00 94.69 262 LEU A N 1
ATOM 1977 C CA . LEU A 1 262 ? -6.990 16.807 22.904 1.00 94.69 262 LEU A CA 1
ATOM 1978 C C . LEU A 1 262 ? -7.871 15.676 23.447 1.00 94.69 262 LEU A C 1
ATOM 1980 O O . LEU A 1 262 ? -8.765 15.951 24.236 1.00 94.69 262 LEU A O 1
ATOM 1984 N N . ALA A 1 263 ? -7.585 14.416 23.103 1.00 93.94 263 ALA A N 1
ATOM 1985 C CA . ALA A 1 263 ? -8.328 13.272 23.632 1.00 93.94 263 ALA A CA 1
ATOM 1986 C C . ALA A 1 263 ? -8.311 13.238 25.171 1.00 93.94 263 ALA A C 1
ATOM 1988 O O . ALA A 1 263 ? -9.363 13.122 25.791 1.00 93.94 263 ALA A O 1
ATOM 1989 N N . ARG A 1 264 ? -7.133 13.430 25.785 1.00 93.75 264 ARG A N 1
ATOM 1990 C CA . ARG A 1 264 ? -6.986 13.492 27.248 1.00 93.75 264 ARG A CA 1
ATOM 1991 C C . ARG A 1 264 ? -7.699 14.692 27.866 1.00 93.75 264 ARG A C 1
ATOM 1993 O O . ARG A 1 264 ? -8.297 14.547 28.924 1.00 93.75 264 ARG A O 1
ATOM 2000 N N . THR A 1 265 ? -7.640 15.865 27.233 1.00 94.88 265 THR A N 1
ATOM 2001 C CA . THR A 1 265 ? -8.335 17.058 27.738 1.00 94.88 265 THR A CA 1
ATOM 2002 C C . THR A 1 265 ? -9.855 16.891 27.659 1.00 94.88 265 THR A C 1
ATOM 2004 O O . THR A 1 265 ? -10.540 17.242 28.612 1.00 94.88 265 THR A O 1
ATOM 2007 N N . LEU A 1 266 ? -10.388 16.326 26.569 1.00 95.94 266 LEU A N 1
ATOM 2008 C CA . LEU A 1 266 ? -11.825 16.054 26.427 1.00 95.94 266 LEU A CA 1
ATOM 2009 C C . LEU A 1 266 ? -12.314 15.040 27.467 1.00 95.94 266 LEU A C 1
ATOM 2011 O O . LEU A 1 266 ? -13.354 15.255 28.078 1.00 95.94 266 LEU A O 1
ATOM 2015 N N . GLU A 1 267 ? -11.542 13.978 27.703 1.00 93.75 267 GLU A N 1
ATOM 2016 C CA . GLU A 1 267 ? -11.838 12.976 28.733 1.00 93.75 267 GLU A CA 1
ATOM 2017 C C . GLU A 1 267 ? -11.807 13.588 30.143 1.00 93.75 267 GLU A C 1
ATOM 2019 O O . GLU A 1 267 ? -12.754 13.432 30.907 1.00 93.75 267 GLU A O 1
ATOM 2024 N N . ALA A 1 268 ? -10.769 14.364 30.473 1.00 94.56 268 ALA A N 1
ATOM 2025 C CA . ALA A 1 268 ? -10.659 15.036 31.770 1.00 94.56 268 ALA A CA 1
ATOM 2026 C C . ALA A 1 268 ? -11.770 16.077 32.008 1.00 94.56 268 ALA A C 1
ATOM 2028 O O . ALA A 1 268 ? -12.164 16.304 33.150 1.00 94.56 268 ALA A O 1
ATOM 2029 N N . ALA A 1 269 ? -12.275 16.699 30.941 1.00 95.56 269 ALA A N 1
ATOM 2030 C CA . ALA A 1 269 ? -13.386 17.644 30.994 1.00 95.56 269 ALA A CA 1
ATOM 2031 C C . ALA A 1 269 ? -14.773 16.967 31.021 1.00 95.56 269 ALA A C 1
ATOM 2033 O O . ALA A 1 269 ? -15.772 17.670 31.155 1.00 95.56 269 ALA A O 1
ATOM 2034 N N . GLY A 1 270 ? -14.858 15.636 30.882 1.00 95.50 270 GLY A N 1
ATOM 2035 C CA . GLY A 1 270 ? -16.133 14.913 30.775 1.00 95.50 270 GLY A CA 1
ATOM 2036 C C . GLY A 1 270 ? -16.917 15.240 29.497 1.00 95.50 270 GLY A C 1
ATOM 2037 O O . GLY A 1 270 ? -18.143 15.159 29.465 1.00 95.50 270 GLY A O 1
ATOM 2038 N N . GLU A 1 271 ? -16.225 15.659 28.437 1.00 97.00 271 GLU A N 1
ATOM 2039 C CA . GLU A 1 271 ? -16.808 16.092 27.165 1.00 97.00 271 GLU A CA 1
ATOM 2040 C C . GLU A 1 271 ? -17.042 14.900 26.216 1.00 97.00 271 GLU A C 1
ATOM 2042 O O . GLU A 1 271 ? -16.596 14.895 25.063 1.00 97.00 271 GLU A O 1
ATOM 2047 N N . ASP A 1 272 ? -17.763 13.877 26.689 1.00 97.50 272 ASP A N 1
ATOM 2048 C CA . ASP A 1 272 ? -17.908 12.564 26.034 1.00 97.50 272 ASP A CA 1
ATOM 2049 C C . ASP A 1 272 ? -18.365 12.664 24.574 1.00 97.50 272 ASP A C 1
ATOM 2051 O O . ASP A 1 272 ? -17.824 12.010 23.680 1.00 97.50 272 ASP A O 1
ATOM 2055 N N . ARG A 1 273 ? -19.333 13.543 24.287 1.00 97.31 273 ARG A N 1
ATOM 2056 C CA . ARG A 1 273 ? -19.847 13.731 22.923 1.00 97.31 273 ARG A CA 1
ATOM 2057 C C . ARG A 1 273 ? -18.763 14.234 21.969 1.00 97.31 273 ARG A C 1
ATOM 2059 O O . ARG A 1 273 ? -18.683 13.775 20.830 1.00 97.31 273 ARG A O 1
ATOM 2066 N N . ARG A 1 274 ? -17.936 15.185 22.411 1.00 96.69 274 ARG A N 1
ATOM 2067 C CA . ARG A 1 274 ? -16.820 15.703 21.607 1.00 96.69 274 ARG A CA 1
ATOM 2068 C C . ARG A 1 274 ? -15.689 14.684 21.531 1.00 96.69 274 ARG A C 1
ATOM 2070 O O . ARG A 1 274 ? -15.085 14.559 20.469 1.00 96.69 274 ARG A O 1
ATOM 2077 N N . ALA A 1 275 ? -15.449 13.926 22.602 1.00 97.25 275 ALA A N 1
ATOM 2078 C CA . ALA A 1 275 ? -14.492 12.825 22.612 1.00 97.25 275 ALA A CA 1
ATOM 2079 C C . ALA A 1 275 ? -14.854 11.750 21.575 1.00 97.25 275 ALA A C 1
ATOM 2081 O O . ALA A 1 275 ? -13.969 11.284 20.862 1.00 97.25 275 ALA A O 1
ATOM 2082 N N . LEU A 1 276 ? -16.141 11.422 21.410 1.00 97.69 276 LEU A N 1
ATOM 2083 C CA . LEU A 1 276 ? -16.614 10.494 20.376 1.00 97.69 276 LEU A CA 1
ATOM 2084 C C . LEU A 1 276 ? -16.381 11.033 18.958 1.00 97.69 276 LEU A C 1
ATOM 2086 O O . LEU A 1 276 ? -15.796 10.332 18.134 1.00 97.69 276 LEU A O 1
ATOM 2090 N N . ILE A 1 277 ? -16.769 12.286 18.686 1.00 96.06 277 ILE A N 1
ATOM 2091 C CA . ILE A 1 277 ? -16.581 12.917 17.364 1.00 96.06 277 ILE A CA 1
ATOM 2092 C C . ILE A 1 277 ? -15.090 13.015 17.014 1.00 96.06 277 ILE A C 1
ATOM 2094 O O . ILE A 1 277 ? -14.669 12.610 15.931 1.00 96.06 277 ILE A O 1
ATOM 2098 N N . HIS A 1 278 ? -14.270 13.524 17.940 1.00 96.31 278 HIS A N 1
ATOM 2099 C CA . HIS A 1 278 ? -12.816 13.581 17.763 1.00 96.31 278 HIS A CA 1
ATOM 2100 C C . HIS A 1 278 ? -12.233 12.185 17.580 1.00 96.31 278 HIS A C 1
ATOM 2102 O O . HIS A 1 278 ? -11.399 11.973 16.704 1.00 96.31 278 HIS A O 1
ATOM 2108 N N . GLY A 1 279 ? -12.693 11.238 18.394 1.00 96.56 279 GLY A N 1
ATOM 2109 C CA . GLY A 1 279 ? -12.255 9.858 18.407 1.00 96.56 279 GLY A CA 1
ATOM 2110 C C . GLY A 1 279 ? -12.423 9.171 17.058 1.00 96.56 279 GLY A C 1
ATOM 2111 O O . GLY A 1 279 ? -11.493 8.501 16.622 1.00 96.56 279 GLY A O 1
ATOM 2112 N N . GLN A 1 280 ? -13.539 9.391 16.356 1.00 96.44 280 GLN A N 1
ATOM 2113 C CA . GLN A 1 280 ? -13.741 8.862 15.000 1.00 96.44 280 GLN A CA 1
ATOM 2114 C C . GLN A 1 280 ? -12.649 9.346 14.037 1.00 96.44 280 GLN A C 1
ATOM 2116 O O . GLN A 1 280 ? -11.973 8.534 13.400 1.00 96.44 280 GLN A O 1
ATOM 2121 N N . VAL A 1 281 ? -12.421 10.663 13.991 1.00 93.38 281 VAL A N 1
ATOM 2122 C CA . VAL A 1 281 ? -11.403 11.281 13.125 1.00 93.38 281 VAL A CA 1
ATOM 2123 C C . VAL A 1 281 ? -9.998 10.833 13.527 1.00 93.38 281 VAL A C 1
ATOM 2125 O O . VAL A 1 281 ? -9.169 10.513 12.678 1.00 93.38 281 VAL A O 1
ATOM 2128 N N . HIS A 1 282 ? -9.718 10.780 14.827 1.00 95.31 282 HIS A N 1
ATOM 2129 C CA . HIS A 1 282 ? -8.404 10.436 15.350 1.00 95.31 282 HIS A CA 1
ATOM 2130 C C . HIS A 1 282 ? -8.065 8.963 15.120 1.00 95.31 282 HIS A C 1
ATOM 2132 O O . HIS A 1 282 ? -6.964 8.674 14.666 1.00 95.31 282 HIS A O 1
ATOM 2138 N N . VAL A 1 283 ? -8.990 8.034 15.371 1.00 97.00 283 VAL A N 1
ATOM 2139 C CA . VAL A 1 283 ? -8.783 6.608 15.081 1.00 97.00 283 VAL A CA 1
ATOM 2140 C C . VAL A 1 283 ? -8.524 6.407 13.587 1.00 97.00 283 VAL A C 1
ATOM 2142 O O . VAL A 1 283 ? -7.588 5.696 13.222 1.00 97.00 283 VAL A O 1
ATOM 2145 N N . GLN A 1 284 ? -9.278 7.083 12.717 1.00 94.06 284 GLN A N 1
ATOM 2146 C CA . GLN A 1 284 ? -9.036 7.032 11.277 1.00 94.06 284 GLN A CA 1
ATOM 2147 C C . GLN A 1 284 ? -7.659 7.593 10.903 1.00 94.06 284 GLN A C 1
ATOM 2149 O O . GLN A 1 284 ? -6.932 6.957 10.141 1.00 94.06 284 GLN A O 1
ATOM 2154 N N . ALA A 1 285 ? -7.259 8.731 11.475 1.00 86.50 285 ALA A N 1
ATOM 2155 C CA . ALA A 1 285 ? -5.933 9.305 11.263 1.00 86.50 285 ALA A CA 1
ATOM 2156 C C . ALA A 1 285 ? -4.814 8.386 11.782 1.00 86.50 285 ALA A C 1
ATOM 2158 O O . ALA A 1 285 ? -3.783 8.252 11.128 1.00 86.50 285 ALA A O 1
ATOM 2159 N N . LEU A 1 286 ? -5.013 7.707 12.915 1.00 89.94 286 LEU A N 1
ATOM 2160 C CA . LEU A 1 286 ? -4.059 6.736 13.451 1.00 89.94 286 LEU A CA 1
ATOM 2161 C C . LEU A 1 286 ? -3.863 5.553 12.505 1.00 89.94 286 LEU A C 1
ATOM 2163 O O . LEU A 1 286 ? -2.730 5.115 12.321 1.00 89.94 286 LEU A O 1
ATOM 2167 N N . VAL A 1 287 ? -4.933 5.062 11.881 1.00 89.94 287 VAL A N 1
ATOM 2168 C CA . VAL A 1 287 ? -4.845 3.966 10.907 1.00 89.94 287 VAL A CA 1
ATOM 2169 C C . VAL A 1 287 ? -4.229 4.432 9.587 1.00 89.94 287 VAL A C 1
ATOM 2171 O O . VAL A 1 287 ? -3.297 3.800 9.101 1.00 89.94 287 VAL A O 1
ATOM 2174 N N . LEU A 1 288 ? -4.745 5.517 9.004 1.00 83.00 288 LEU A N 1
ATOM 2175 C CA . LEU A 1 288 ? -4.441 5.906 7.623 1.00 83.00 288 LEU A CA 1
ATOM 2176 C C . LEU A 1 288 ? -3.234 6.837 7.489 1.00 83.00 288 LEU A C 1
ATOM 2178 O O . LEU A 1 288 ? -2.469 6.703 6.540 1.00 83.00 288 LEU A O 1
ATOM 2182 N N . THR A 1 289 ? -3.076 7.791 8.406 1.00 77.12 289 THR A N 1
ATOM 2183 C CA . THR A 1 289 ? -2.086 8.874 8.283 1.00 77.12 289 THR A CA 1
ATOM 2184 C C . THR A 1 289 ? -0.846 8.606 9.121 1.00 77.12 289 THR A C 1
ATOM 2186 O O . THR A 1 289 ? 0.274 8.801 8.656 1.00 77.12 289 THR A O 1
ATOM 2189 N N . PHE A 1 290 ? -1.031 8.177 10.370 1.00 76.75 290 PHE A N 1
ATOM 2190 C CA . PHE A 1 290 ? 0.074 7.968 11.303 1.00 76.75 290 PHE A CA 1
ATOM 2191 C C . PHE A 1 290 ? 0.620 6.537 11.276 1.00 76.75 290 PHE A C 1
ATOM 2193 O O . PHE A 1 290 ? 1.696 6.313 11.823 1.00 76.75 290 PHE A O 1
ATOM 2200 N N . GLU A 1 291 ? -0.088 5.589 10.648 1.00 79.19 291 GLU A N 1
ATOM 2201 C CA . GLU A 1 291 ? 0.298 4.172 10.559 1.00 79.19 291 GLU A CA 1
ATOM 2202 C C . GLU A 1 291 ? 0.542 3.533 11.948 1.00 79.19 291 GLU A C 1
ATOM 2204 O O . GLU A 1 291 ? 1.471 2.752 12.156 1.00 79.19 291 GLU A O 1
ATOM 2209 N N . ARG A 1 292 ? -0.303 3.865 12.936 1.00 83.06 292 ARG A N 1
ATOM 2210 C CA . ARG A 1 292 ? -0.239 3.377 14.330 1.00 83.06 292 ARG A CA 1
ATOM 2211 C C . ARG A 1 292 ? -1.477 2.529 14.678 1.00 83.06 292 ARG A C 1
ATOM 2213 O O . ARG A 1 292 ? -2.253 2.913 15.554 1.00 83.06 292 ARG A O 1
ATOM 2220 N N . PRO A 1 293 ? -1.684 1.361 14.038 1.00 89.81 293 PRO A N 1
ATOM 2221 C CA . PRO A 1 293 ? -2.924 0.589 14.163 1.00 89.81 293 PRO A CA 1
ATOM 2222 C C . PRO A 1 293 ? -3.169 0.035 15.577 1.00 89.81 293 PRO A C 1
ATOM 2224 O O . PRO A 1 293 ? -4.316 -0.044 16.003 1.00 89.81 293 PRO A O 1
ATOM 2227 N N . THR A 1 294 ? -2.120 -0.291 16.342 1.00 91.50 294 THR A N 1
ATOM 2228 C CA . THR A 1 294 ? -2.262 -0.719 17.748 1.00 91.50 294 THR A CA 1
ATOM 2229 C C . THR A 1 294 ? -2.820 0.402 18.626 1.00 91.50 294 THR A C 1
ATOM 2231 O O . THR A 1 294 ? -3.744 0.180 19.399 1.00 91.50 294 THR A O 1
ATOM 2234 N N . GLU A 1 295 ? -2.318 1.628 18.464 1.00 91.31 295 GLU A N 1
ATOM 2235 C CA . GLU A 1 295 ? -2.821 2.790 19.208 1.00 91.31 295 GLU A CA 1
ATOM 2236 C C . GLU A 1 295 ? -4.233 3.176 18.749 1.00 91.31 295 GLU A C 1
ATOM 2238 O O . GLU A 1 295 ? -5.064 3.570 19.565 1.00 91.31 295 GLU A O 1
ATOM 2243 N N . ALA A 1 296 ? -4.533 3.014 17.454 1.00 96.69 296 ALA A N 1
ATOM 2244 C CA . ALA A 1 296 ? -5.886 3.174 16.931 1.00 96.69 296 ALA A CA 1
ATOM 2245 C C . ALA A 1 296 ? -6.865 2.202 17.602 1.00 96.69 296 ALA A C 1
ATOM 2247 O O . ALA A 1 296 ? -7.982 2.592 17.936 1.00 96.69 296 ALA A O 1
ATOM 2248 N N . LEU A 1 297 ? -6.436 0.957 17.831 1.00 97.38 297 LEU A N 1
ATOM 2249 C CA . LEU A 1 297 ? -7.242 -0.062 18.488 1.00 97.38 297 LEU A CA 1
ATOM 2250 C C . LEU A 1 297 ? -7.472 0.247 19.973 1.00 97.38 297 LEU A C 1
ATOM 2252 O O . LEU A 1 297 ? -8.609 0.177 20.429 1.00 97.38 297 LEU A O 1
ATOM 2256 N N . GLU A 1 298 ? -6.431 0.650 20.707 1.00 96.25 298 GLU A N 1
ATOM 2257 C CA . GLU A 1 298 ? -6.561 1.103 22.102 1.00 96.25 298 GLU A CA 1
ATOM 2258 C C . GLU A 1 298 ? -7.522 2.293 22.221 1.00 96.25 298 GLU A C 1
ATOM 2260 O O . GLU A 1 298 ? -8.351 2.358 23.128 1.00 96.25 298 GLU A O 1
ATOM 2265 N N . GLN A 1 299 ? -7.427 3.245 21.288 1.00 96.69 299 GLN A N 1
ATOM 2266 C CA . GLN A 1 299 ? -8.332 4.386 21.249 1.00 96.69 299 GLN A CA 1
ATOM 2267 C C . GLN A 1 299 ? -9.765 3.957 20.907 1.00 96.69 299 GLN A C 1
ATOM 2269 O O . GLN A 1 299 ? -10.699 4.447 21.534 1.00 96.69 299 GLN A O 1
ATOM 2274 N N . ALA A 1 300 ? -9.953 3.040 19.955 1.00 98.00 300 ALA A N 1
ATOM 2275 C CA . ALA A 1 300 ? -11.267 2.503 19.618 1.00 98.00 300 ALA A CA 1
ATOM 2276 C C . ALA A 1 300 ? -11.906 1.760 20.802 1.00 98.00 300 ALA A C 1
ATOM 2278 O O . ALA A 1 300 ? -13.099 1.922 21.035 1.00 98.00 300 ALA A O 1
ATOM 2279 N N . ASP A 1 301 ? -11.133 1.000 21.584 1.00 97.94 301 ASP A N 1
ATOM 2280 C CA . ASP A 1 301 ? -11.639 0.310 22.776 1.00 97.94 301 ASP A CA 1
ATOM 2281 C C . ASP A 1 301 ? -12.107 1.294 23.860 1.00 97.94 301 ASP A C 1
ATOM 2283 O O . ASP A 1 301 ? -13.213 1.152 24.386 1.00 97.94 301 ASP A O 1
ATOM 2287 N N . ARG A 1 302 ? -11.333 2.364 24.111 1.00 96.75 302 ARG A N 1
ATOM 2288 C CA . ARG A 1 302 ? -11.757 3.468 24.993 1.00 96.75 302 ARG A CA 1
ATOM 2289 C C . ARG A 1 302 ? -13.065 4.105 24.520 1.00 96.75 302 ARG A C 1
ATOM 2291 O O . ARG A 1 302 ? -13.977 4.303 25.316 1.00 96.75 302 ARG A O 1
ATOM 2298 N N . LEU A 1 303 ? -13.192 4.384 23.223 1.00 97.69 303 LEU A N 1
ATOM 2299 C CA . LEU A 1 303 ? -14.409 4.975 22.656 1.00 97.69 303 LEU A CA 1
ATOM 2300 C C . LEU A 1 303 ? -15.604 4.018 22.728 1.00 97.69 303 LEU A C 1
ATOM 2302 O O . LEU A 1 303 ? -16.714 4.461 22.996 1.00 97.69 303 LEU A O 1
ATOM 2306 N N . LEU A 1 304 ? -15.382 2.712 22.566 1.00 98.00 304 LEU A N 1
ATOM 2307 C CA . LEU A 1 304 ? -16.412 1.692 22.757 1.00 98.00 304 LEU A CA 1
ATOM 2308 C C . LEU A 1 304 ? -16.822 1.519 24.229 1.00 98.00 304 LEU A C 1
ATOM 2310 O O . LEU A 1 304 ? -17.886 0.954 24.494 1.00 98.00 304 LEU A O 1
ATOM 2314 N N . ALA A 1 305 ? -15.965 1.894 25.183 1.00 96.81 305 ALA A N 1
ATOM 2315 C CA . ALA A 1 305 ? -16.309 1.926 26.603 1.00 96.81 305 ALA A CA 1
ATOM 2316 C C . ALA A 1 305 ? -17.200 3.135 26.937 1.00 96.81 305 ALA A C 1
ATOM 2318 O O . ALA A 1 305 ? -18.096 3.005 27.767 1.00 96.81 305 ALA A O 1
ATOM 2319 N N . LEU A 1 306 ? -16.996 4.267 26.251 1.00 96.62 306 LEU A N 1
ATOM 2320 C CA . LEU A 1 306 ? -17.859 5.453 26.343 1.00 96.62 306 LEU A CA 1
ATOM 2321 C C . LEU A 1 306 ? -19.204 5.246 25.629 1.00 96.62 306 LEU A C 1
ATOM 2323 O O . LEU A 1 306 ? -20.258 5.519 26.195 1.00 96.62 306 LEU A O 1
ATOM 2327 N N . ASP A 1 307 ? -19.180 4.734 24.396 1.00 98.25 307 ASP A N 1
ATOM 2328 C CA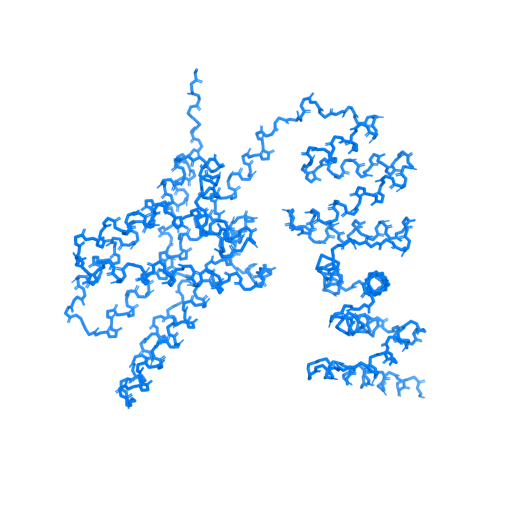 . ASP A 1 307 ? -20.370 4.390 23.618 1.00 98.25 307 ASP A CA 1
ATOM 2329 C C . ASP A 1 307 ? -20.226 2.985 23.006 1.00 98.25 307 ASP A C 1
ATOM 2331 O O . ASP A 1 307 ? -19.510 2.806 22.014 1.00 98.25 307 ASP A O 1
ATOM 2335 N N . PRO A 1 308 ? -20.956 1.972 23.515 1.00 98.12 308 PRO A N 1
ATOM 2336 C CA . PRO A 1 308 ? -20.935 0.617 22.965 1.00 98.12 308 PRO A CA 1
ATOM 2337 C C . PRO A 1 308 ? -21.304 0.517 21.478 1.00 98.12 308 PRO A C 1
ATOM 2339 O O . PRO A 1 308 ? -21.017 -0.512 20.859 1.00 98.12 308 PRO A O 1
ATOM 2342 N N . ARG A 1 309 ? -21.946 1.546 20.905 1.00 97.88 309 ARG A N 1
ATOM 2343 C CA . ARG A 1 309 ? -22.338 1.636 19.490 1.00 97.88 309 ARG A CA 1
ATOM 2344 C C . ARG A 1 309 ? -21.325 2.386 18.625 1.00 97.88 309 ARG A C 1
ATOM 2346 O O . ARG A 1 309 ? -21.573 2.541 17.429 1.00 97.88 309 ARG A O 1
ATOM 2353 N N . PHE A 1 310 ? -20.196 2.824 19.187 1.00 98.19 310 PHE A N 1
ATOM 2354 C CA . PHE A 1 310 ? -19.149 3.518 18.445 1.00 98.19 310 PHE A CA 1
ATOM 2355 C C . PHE A 1 310 ? -18.748 2.743 17.178 1.00 98.19 310 PHE A C 1
ATOM 2357 O O . PHE A 1 310 ? -18.409 1.557 17.219 1.00 98.19 310 PHE A O 1
ATOM 2364 N N . SER A 1 311 ? -18.772 3.436 16.043 1.00 97.94 311 SER A N 1
ATOM 2365 C CA . SER A 1 311 ? -18.327 2.935 14.745 1.00 97.94 311 SER A CA 1
ATOM 2366 C C . SER A 1 311 ? -17.647 4.060 13.980 1.00 97.94 311 SER A C 1
ATOM 2368 O O . SER A 1 311 ? -17.978 5.236 14.155 1.00 97.94 311 SER A O 1
ATOM 2370 N N . LEU A 1 312 ? -16.724 3.684 13.100 1.00 97.38 312 LEU A N 1
ATOM 2371 C CA . LEU A 1 312 ? -16.199 4.582 12.081 1.00 97.38 312 LEU A CA 1
ATOM 2372 C C . LEU A 1 312 ? -17.158 4.657 10.890 1.00 97.38 312 LEU A C 1
ATOM 2374 O O . LEU A 1 312 ? -17.930 3.724 10.646 1.00 97.38 312 LEU A O 1
ATOM 2378 N N . ASP A 1 313 ? -17.079 5.759 10.146 1.00 96.19 313 ASP A N 1
ATOM 2379 C CA . ASP A 1 313 ? -17.871 5.974 8.931 1.00 96.19 313 ASP A CA 1
ATOM 2380 C C . ASP A 1 313 ? -17.281 5.277 7.699 1.00 96.19 313 ASP A C 1
ATOM 2382 O O . ASP A 1 313 ? -18.015 4.950 6.769 1.00 96.19 313 ASP A O 1
ATOM 2386 N N . ASP A 1 314 ? -15.974 5.005 7.703 1.00 93.88 314 ASP A N 1
ATOM 2387 C CA . ASP A 1 314 ? -15.290 4.312 6.614 1.00 93.88 314 ASP A CA 1
ATOM 2388 C C . ASP A 1 314 ? -15.240 2.787 6.871 1.00 93.88 314 ASP A C 1
ATOM 2390 O O . ASP A 1 314 ? -14.560 2.336 7.807 1.00 93.88 314 ASP A O 1
ATOM 2394 N N . PRO A 1 315 ? -15.908 1.959 6.039 1.00 94.50 315 PRO A N 1
ATOM 2395 C CA . PRO A 1 315 ? -15.908 0.508 6.204 1.00 94.50 315 PRO A CA 1
ATOM 2396 C C . PRO A 1 315 ? -14.520 -0.120 6.002 1.00 94.50 315 PRO A C 1
ATOM 2398 O O . PRO A 1 315 ? -14.231 -1.163 6.592 1.00 94.50 315 PRO A O 1
ATOM 2401 N N . VAL A 1 316 ? -13.637 0.483 5.201 1.00 90.62 316 VAL A N 1
ATOM 2402 C CA . VAL A 1 316 ? -12.283 -0.040 4.963 1.00 90.62 316 VAL A CA 1
ATOM 2403 C C . VAL A 1 316 ? -11.439 0.095 6.227 1.00 90.62 316 VAL A C 1
ATOM 2405 O O . VAL A 1 316 ? -10.786 -0.864 6.644 1.00 90.62 316 VAL A O 1
ATOM 2408 N N . VAL A 1 317 ? -11.505 1.255 6.881 1.00 94.50 317 VAL A N 1
ATOM 2409 C CA . VAL A 1 317 ? -10.778 1.523 8.131 1.00 94.50 317 VAL A CA 1
ATOM 2410 C C . VAL A 1 317 ? -11.310 0.643 9.260 1.00 94.50 317 VAL A C 1
ATOM 2412 O O . VAL A 1 317 ? -10.529 0.033 9.990 1.00 94.50 317 VAL A O 1
ATOM 2415 N N . MET A 1 318 ? -12.635 0.506 9.364 1.00 98.00 318 MET A N 1
ATOM 2416 C CA . MET A 1 318 ? -13.266 -0.353 10.367 1.00 98.00 318 MET A CA 1
ATOM 2417 C C . MET A 1 318 ? -12.856 -1.826 10.192 1.00 98.00 318 MET A C 1
ATOM 2419 O O . MET A 1 318 ? -12.514 -2.498 11.166 1.00 98.00 318 MET A O 1
ATOM 2423 N N . ARG A 1 319 ? -12.790 -2.320 8.947 1.00 96.50 319 ARG A N 1
ATOM 2424 C CA . ARG A 1 319 ? -12.269 -3.664 8.643 1.00 96.50 319 ARG A CA 1
ATOM 2425 C C . ARG A 1 319 ? -10.798 -3.812 9.037 1.00 96.50 319 ARG A C 1
ATOM 2427 O O . ARG A 1 319 ? -10.428 -4.839 9.603 1.00 96.50 319 ARG A O 1
ATOM 2434 N N . HIS A 1 320 ? -9.966 -2.805 8.773 1.00 93.69 320 HIS A N 1
ATOM 2435 C CA . HIS A 1 320 ? -8.553 -2.836 9.157 1.00 93.69 320 HIS A CA 1
ATOM 2436 C C . HIS A 1 320 ? -8.368 -2.913 10.683 1.00 93.69 320 HIS A C 1
ATOM 2438 O O . HIS A 1 320 ? -7.508 -3.656 11.165 1.00 93.69 320 HIS A O 1
ATOM 2444 N N . LEU A 1 321 ? -9.204 -2.211 11.457 1.00 97.25 321 LEU A N 1
ATOM 2445 C CA . LEU A 1 321 ? -9.219 -2.323 12.920 1.00 97.25 321 LEU A CA 1
ATOM 2446 C C . LEU A 1 321 ? -9.622 -3.719 13.391 1.00 97.25 321 LEU A C 1
ATOM 2448 O O . LEU A 1 321 ? -8.936 -4.281 14.238 1.00 97.25 321 LEU A O 1
ATOM 2452 N N . ILE A 1 322 ? -10.678 -4.301 12.814 1.00 98.25 322 ILE A N 1
ATOM 2453 C CA . ILE A 1 322 ? -11.127 -5.670 13.123 1.00 98.25 322 ILE A CA 1
ATOM 2454 C C . ILE A 1 322 ? -9.999 -6.681 12.880 1.00 98.25 322 ILE A C 1
ATOM 2456 O O . ILE A 1 322 ? -9.689 -7.497 13.747 1.00 98.25 322 ILE A O 1
ATOM 2460 N N . GLN A 1 323 ? -9.334 -6.595 11.726 1.00 95.25 323 GLN A N 1
ATOM 2461 C CA . GLN A 1 323 ? -8.211 -7.472 11.385 1.00 95.25 323 GLN A CA 1
ATOM 2462 C C . GLN A 1 323 ? -7.024 -7.276 12.334 1.00 95.25 323 GLN A C 1
ATOM 2464 O O . GLN A 1 323 ? -6.371 -8.239 12.732 1.00 95.25 323 GLN A O 1
ATOM 2469 N N . THR A 1 324 ? -6.739 -6.032 12.720 1.00 93.88 324 THR A N 1
ATOM 2470 C CA . THR A 1 324 ? -5.683 -5.719 13.692 1.00 93.88 324 THR A CA 1
ATOM 2471 C C . THR A 1 324 ? -6.012 -6.295 15.070 1.00 93.88 324 THR A C 1
ATOM 2473 O O . THR A 1 324 ? -5.153 -6.935 15.673 1.00 93.88 324 THR A O 1
ATOM 2476 N N . ALA A 1 325 ? -7.255 -6.157 15.533 1.00 97.50 325 ALA A N 1
ATOM 2477 C CA . ALA A 1 325 ? -7.730 -6.726 16.792 1.00 97.50 325 ALA A CA 1
ATOM 2478 C C . ALA A 1 325 ? -7.618 -8.258 16.822 1.00 97.50 325 ALA A C 1
ATOM 2480 O O . ALA A 1 325 ? -7.172 -8.825 17.824 1.00 97.50 325 ALA A O 1
ATOM 2481 N N . GLY A 1 326 ? -7.953 -8.914 15.703 1.00 95.38 326 GLY A N 1
ATOM 2482 C CA . GLY A 1 326 ? -7.810 -10.360 15.535 1.00 95.38 326 GLY A CA 1
ATOM 2483 C C . GLY A 1 326 ? -6.353 -10.807 15.622 1.00 95.38 326 GLY A C 1
ATOM 2484 O O . GLY A 1 326 ? -6.030 -11.710 16.386 1.00 95.38 326 GLY A O 1
ATOM 2485 N N . ARG A 1 327 ? -5.441 -10.112 14.926 1.00 92.44 327 ARG A N 1
ATOM 2486 C CA . ARG A 1 327 ? -3.995 -10.405 14.980 1.00 92.44 327 ARG A CA 1
ATOM 2487 C C . ARG A 1 327 ? -3.383 -10.224 16.370 1.00 92.44 327 ARG A C 1
ATOM 2489 O O . ARG A 1 327 ? -2.421 -10.912 16.692 1.00 92.44 327 ARG A O 1
ATOM 2496 N N . LEU A 1 328 ? -3.917 -9.303 17.172 1.00 92.75 328 LEU A N 1
ATOM 2497 C CA . LEU A 1 328 ? -3.466 -9.054 18.544 1.00 92.75 328 LEU A CA 1
ATOM 2498 C C . LEU A 1 328 ? -4.111 -9.991 19.579 1.00 92.75 328 LEU A C 1
ATOM 2500 O O . LEU A 1 328 ? -3.773 -9.896 20.755 1.00 92.75 328 LEU A O 1
ATOM 2504 N N . GLY A 1 329 ? -5.014 -10.888 19.168 1.00 92.56 329 GLY A N 1
ATOM 2505 C CA . GLY A 1 329 ? -5.644 -11.853 20.070 1.00 92.56 329 GLY A CA 1
ATOM 2506 C C . GLY A 1 329 ? -6.596 -11.205 21.076 1.00 92.56 329 GLY A C 1
ATOM 2507 O O . GLY A 1 329 ? -6.603 -11.578 22.245 1.00 92.56 329 GLY A O 1
ATOM 2508 N N . THR A 1 330 ? -7.389 -10.218 20.640 1.00 96.44 330 THR A N 1
ATOM 2509 C CA . THR A 1 330 ? -8.362 -9.498 21.490 1.00 96.44 330 THR A CA 1
ATOM 2510 C C . THR A 1 330 ? -9.810 -9.877 21.131 1.00 96.44 330 THR A C 1
ATOM 2512 O O . THR A 1 330 ? -10.536 -9.087 20.526 1.00 96.44 330 THR A O 1
ATOM 2515 N N . PRO A 1 331 ? -10.270 -11.097 21.467 1.00 96.44 331 PRO A N 1
ATOM 2516 C CA . PRO A 1 331 ? -11.494 -11.671 20.904 1.00 96.44 331 PRO A CA 1
ATOM 2517 C C . PRO A 1 331 ? -12.767 -10.894 21.258 1.00 96.44 331 PRO A C 1
ATOM 2519 O O . PRO A 1 331 ? -13.653 -10.729 20.420 1.00 96.44 331 PRO A O 1
ATOM 2522 N N . GLU A 1 332 ? -12.848 -10.346 22.473 1.00 96.12 332 GLU A N 1
ATOM 2523 C CA . GLU A 1 332 ? -13.981 -9.514 22.894 1.00 96.12 332 GLU A CA 1
ATOM 2524 C C . GLU A 1 332 ? -14.065 -8.208 22.092 1.00 96.12 332 GLU A C 1
ATOM 2526 O O . GLU A 1 332 ? -15.152 -7.784 21.686 1.00 96.12 332 GLU A O 1
ATOM 2531 N N . LEU A 1 333 ? -12.916 -7.582 21.826 1.00 97.75 333 LEU A N 1
ATOM 2532 C CA . LEU A 1 333 ? -12.840 -6.350 21.050 1.00 97.75 333 LEU A CA 1
ATOM 2533 C C . LEU A 1 333 ? -13.158 -6.605 19.574 1.00 97.75 333 LEU A C 1
ATOM 2535 O O . LEU A 1 333 ? -13.928 -5.845 18.988 1.00 97.75 333 LEU A O 1
ATOM 2539 N N . VAL A 1 334 ? -12.660 -7.710 19.002 1.00 98.38 334 VAL A N 1
ATOM 2540 C CA . VAL A 1 334 ? -13.051 -8.176 17.660 1.00 98.38 334 VAL A CA 1
ATOM 2541 C C . VAL A 1 334 ? -14.569 -8.308 17.572 1.00 98.38 334 VAL A C 1
ATOM 2543 O O . VAL A 1 334 ? -15.181 -7.703 16.696 1.00 98.38 334 VAL A O 1
ATOM 2546 N N . ALA A 1 335 ? -15.203 -9.025 18.505 1.00 97.69 335 ALA A N 1
ATOM 2547 C CA . ALA A 1 335 ? -16.650 -9.231 18.487 1.00 97.69 335 ALA A CA 1
ATOM 2548 C C . ALA A 1 335 ? -17.441 -7.911 18.595 1.00 97.69 335 ALA A C 1
ATOM 2550 O O . ALA A 1 335 ? -18.439 -7.726 17.891 1.00 97.69 335 ALA A O 1
ATOM 2551 N N . ARG A 1 336 ? -16.994 -6.963 19.433 1.00 98.06 336 ARG A N 1
ATOM 2552 C CA . ARG A 1 336 ? -17.612 -5.626 19.550 1.00 98.06 336 ARG A CA 1
ATOM 2553 C C . ARG A 1 336 ? -17.482 -4.825 18.252 1.00 98.06 336 ARG A C 1
ATOM 2555 O O . ARG A 1 336 ? -18.484 -4.301 17.769 1.00 98.06 336 ARG A O 1
ATOM 2562 N N . LEU A 1 337 ? -16.287 -4.777 17.660 1.00 98.44 337 LEU A N 1
ATOM 2563 C CA . LEU A 1 337 ? -16.040 -4.067 16.402 1.00 98.44 337 LEU A CA 1
ATOM 2564 C C . LEU A 1 337 ? -16.813 -4.692 15.231 1.00 98.44 337 LEU A C 1
ATOM 2566 O O . LEU A 1 337 ? -17.443 -3.962 14.468 1.00 98.44 337 LEU A O 1
ATOM 2570 N N . CYS A 1 338 ? -16.835 -6.024 15.115 1.00 98.44 338 CYS A N 1
ATOM 2571 C CA . CYS A 1 338 ? -17.601 -6.740 14.090 1.00 98.44 338 CYS A CA 1
ATOM 2572 C C . CYS A 1 338 ? -19.104 -6.474 14.208 1.00 98.44 338 CYS A C 1
ATOM 2574 O O . CYS A 1 338 ? -19.762 -6.217 13.202 1.00 98.44 338 CYS A O 1
ATOM 2576 N N . ARG A 1 339 ? -19.657 -6.469 15.429 1.00 98.38 339 ARG A N 1
ATOM 2577 C CA . ARG A 1 339 ? -21.067 -6.118 15.659 1.00 98.38 339 ARG A CA 1
ATOM 2578 C C . ARG A 1 339 ? -21.385 -4.714 15.157 1.00 98.38 339 ARG A C 1
ATOM 2580 O O . ARG A 1 339 ? -22.367 -4.534 14.443 1.00 98.38 339 ARG A O 1
ATOM 2587 N N . ASN A 1 340 ? -20.550 -3.739 15.507 1.00 98.38 340 ASN A N 1
ATOM 2588 C CA . ASN A 1 340 ? -20.780 -2.347 15.130 1.00 98.38 340 ASN A CA 1
ATOM 2589 C C . ASN A 1 340 ? -20.586 -2.137 13.621 1.00 98.38 340 ASN A C 1
ATOM 2591 O O . ASN A 1 340 ? -21.375 -1.423 13.006 1.00 98.38 340 ASN A O 1
ATOM 2595 N N . TYR A 1 341 ? -19.630 -2.839 13.002 1.00 98.50 341 TYR A N 1
ATOM 2596 C CA . TYR A 1 341 ? -19.478 -2.891 11.546 1.00 98.50 341 TYR A CA 1
ATOM 2597 C C . TYR A 1 341 ? -20.748 -3.409 10.862 1.00 98.50 341 TYR A C 1
ATOM 2599 O O . TYR A 1 341 ? -21.280 -2.747 9.976 1.00 98.50 341 TYR A O 1
ATOM 2607 N N . LEU A 1 342 ? -21.256 -4.572 11.278 1.00 98.19 342 LEU A N 1
ATOM 2608 C CA . LEU A 1 342 ? -22.427 -5.202 10.658 1.00 98.19 342 LEU A CA 1
ATOM 2609 C C . LEU A 1 342 ? -23.700 -4.370 10.860 1.00 98.19 342 LEU A C 1
ATOM 2611 O O . LEU A 1 342 ? -24.530 -4.294 9.960 1.00 98.19 342 LEU A O 1
ATOM 2615 N N . ALA A 1 343 ? -23.830 -3.699 12.008 1.00 98.19 343 ALA A N 1
ATOM 2616 C CA . ALA A 1 343 ? -24.929 -2.774 12.262 1.00 98.19 343 ALA A CA 1
ATOM 2617 C C . ALA A 1 343 ? -24.846 -1.509 11.387 1.00 98.19 343 ALA A C 1
ATOM 2619 O O . ALA A 1 343 ? -25.868 -1.026 10.904 1.00 98.19 343 ALA A O 1
ATOM 2620 N N . ARG A 1 344 ? -23.638 -0.966 11.174 1.00 97.94 344 ARG A N 1
ATOM 2621 C CA . ARG A 1 344 ? -23.418 0.242 10.364 1.00 97.94 344 ARG A CA 1
ATOM 2622 C C . ARG A 1 344 ? -23.491 -0.031 8.858 1.00 97.94 344 ARG A C 1
ATOM 2624 O O . ARG A 1 344 ? -23.956 0.833 8.119 1.00 97.94 344 ARG A O 1
ATOM 2631 N N . PHE A 1 345 ? -23.060 -1.214 8.414 1.00 97.19 345 PHE A N 1
ATOM 2632 C CA . PHE A 1 345 ? -22.921 -1.594 7.003 1.00 97.19 345 PHE A CA 1
ATOM 2633 C C . PHE A 1 345 ? -23.631 -2.928 6.682 1.00 97.19 345 PHE A C 1
ATOM 2635 O O . PHE A 1 345 ? -22.978 -3.885 6.253 1.00 97.19 345 PHE A O 1
ATOM 2642 N N . PRO A 1 346 ? -24.966 -3.020 6.846 1.00 96.25 346 PRO A N 1
ATOM 2643 C CA . PRO A 1 346 ? -25.697 -4.289 6.745 1.00 96.25 346 PRO A CA 1
ATOM 2644 C C . PRO A 1 346 ? -25.638 -4.948 5.355 1.00 96.25 346 PRO A C 1
ATOM 2646 O O . PRO A 1 346 ? -25.728 -6.165 5.259 1.00 96.25 346 PRO A O 1
ATOM 2649 N N . GLY A 1 347 ? -25.456 -4.165 4.285 1.00 91.56 347 GLY A N 1
ATOM 2650 C CA . GLY A 1 347 ? -25.343 -4.653 2.902 1.00 91.56 347 GLY A CA 1
ATOM 2651 C C . GLY A 1 347 ? -23.907 -4.806 2.394 1.00 91.56 347 GLY A C 1
ATOM 2652 O O . GLY A 1 347 ? -23.683 -4.815 1.186 1.00 91.56 347 GLY A O 1
ATOM 2653 N N . SER A 1 348 ? -22.912 -4.829 3.284 1.00 94.75 348 SER A N 1
ATOM 2654 C CA . SER A 1 348 ? -21.513 -4.942 2.871 1.00 94.75 348 SER A CA 1
ATOM 2655 C C . SER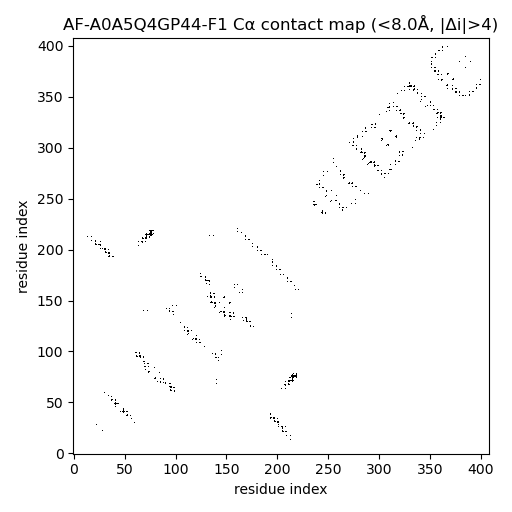 A 1 348 ? -21.227 -6.297 2.218 1.00 94.75 348 SER A C 1
ATOM 2657 O O . SER A 1 348 ? -21.494 -7.340 2.811 1.00 94.75 348 SER A O 1
ATOM 2659 N N . LEU A 1 349 ? -20.578 -6.292 1.048 1.00 91.38 349 LEU A N 1
ATOM 2660 C CA . LEU A 1 349 ? -20.139 -7.514 0.352 1.00 91.38 349 LEU A CA 1
ATOM 2661 C C . LEU A 1 349 ? -19.129 -8.346 1.160 1.00 91.38 349 LEU A C 1
ATOM 2663 O O . LEU A 1 349 ? -18.882 -9.502 0.841 1.00 91.38 349 LEU A O 1
ATOM 2667 N N . VAL A 1 350 ? -18.525 -7.762 2.199 1.00 94.44 350 VAL A N 1
ATOM 2668 C CA . VAL A 1 350 ? -17.598 -8.462 3.100 1.00 94.44 350 VAL A CA 1
ATOM 2669 C C . VAL A 1 350 ? -18.241 -8.830 4.441 1.00 94.44 350 VAL A C 1
ATOM 2671 O O . VAL A 1 350 ? -17.530 -9.234 5.355 1.00 94.44 350 VAL A O 1
ATOM 2674 N N . ALA A 1 351 ? -19.565 -8.709 4.595 1.00 96.69 351 ALA A N 1
ATOM 2675 C CA . ALA A 1 351 ? -20.256 -9.028 5.847 1.00 96.69 351 ALA A CA 1
ATOM 2676 C C . ALA A 1 351 ? -20.001 -10.475 6.310 1.00 96.69 351 ALA A C 1
ATOM 2678 O O . ALA A 1 351 ? -19.692 -10.686 7.484 1.00 96.69 351 ALA A O 1
ATOM 2679 N N . ALA A 1 352 ? -20.022 -11.444 5.388 1.00 97.06 352 ALA A N 1
ATOM 2680 C CA . ALA A 1 352 ? -19.691 -12.839 5.680 1.00 97.06 352 ALA A CA 1
ATOM 2681 C C . ALA A 1 352 ? -18.251 -13.003 6.214 1.00 97.06 352 ALA A C 1
ATOM 2683 O O . ALA A 1 352 ? -18.033 -13.652 7.236 1.00 97.06 352 ALA A O 1
ATOM 2684 N N . ASP A 1 353 ? -17.262 -12.337 5.602 1.00 96.62 353 ASP A N 1
ATOM 2685 C CA . ASP A 1 353 ? -15.864 -12.340 6.076 1.00 96.62 353 ASP A CA 1
ATOM 2686 C C . ASP A 1 353 ? -15.737 -11.775 7.504 1.00 96.62 353 ASP A C 1
ATOM 2688 O O . ASP A 1 353 ? -14.985 -12.298 8.331 1.00 96.62 353 ASP A O 1
ATOM 2692 N N . ILE A 1 354 ? -16.509 -10.731 7.819 1.00 98.19 354 ILE A N 1
ATOM 2693 C CA . ILE A 1 354 ? -16.523 -10.089 9.140 1.00 98.19 354 ILE A CA 1
ATOM 2694 C C . ILE A 1 354 ? -17.166 -10.997 10.195 1.00 98.19 354 ILE A C 1
ATOM 2696 O O . ILE A 1 354 ? -16.605 -11.139 11.284 1.00 98.19 354 ILE A O 1
ATOM 2700 N N . ARG A 1 355 ? -18.292 -11.655 9.876 1.00 98.06 355 ARG A N 1
ATOM 2701 C CA . ARG A 1 355 ? -18.925 -12.655 10.757 1.00 98.06 355 ARG A CA 1
ATOM 2702 C C . ARG A 1 355 ? -17.977 -13.818 11.037 1.00 98.06 355 ARG A C 1
ATOM 2704 O O . ARG A 1 355 ? -17.751 -14.134 12.201 1.00 98.06 355 ARG A O 1
ATOM 2711 N N . LEU A 1 356 ? -17.352 -14.381 9.998 1.00 97.75 356 LEU A N 1
ATOM 2712 C CA . LEU A 1 356 ? -16.375 -15.467 10.140 1.00 97.75 356 LEU A CA 1
ATOM 2713 C C . LEU A 1 356 ? -15.210 -15.070 11.046 1.00 97.75 356 LEU A C 1
ATOM 2715 O O . LEU A 1 356 ? -14.873 -15.811 11.961 1.00 97.75 356 LEU A O 1
ATOM 2719 N N . THR A 1 357 ? -14.642 -13.880 10.843 1.00 97.38 357 THR A N 1
ATOM 2720 C CA . THR A 1 357 ? -13.548 -13.365 11.685 1.00 97.38 357 THR A CA 1
ATOM 2721 C C . THR A 1 357 ? -13.982 -13.233 13.151 1.00 97.38 357 THR A C 1
ATOM 2723 O O . THR A 1 357 ? -13.213 -13.544 14.058 1.00 97.38 357 THR A O 1
ATOM 2726 N N . ALA A 1 358 ? -15.225 -12.814 13.407 1.00 97.69 358 ALA A N 1
ATOM 2727 C CA . ALA A 1 358 ? -15.747 -12.722 14.765 1.00 97.69 358 ALA A CA 1
ATOM 2728 C C . ALA A 1 358 ? -15.959 -14.103 15.409 1.00 97.69 358 ALA A C 1
ATOM 2730 O O . ALA A 1 358 ? -15.583 -14.301 16.564 1.00 97.69 358 ALA A O 1
ATOM 2731 N N . CYS A 1 359 ? -16.520 -15.059 14.663 1.00 97.88 359 CYS A N 1
ATOM 2732 C CA . CYS A 1 359 ? -16.698 -16.438 15.113 1.00 97.88 359 CYS A CA 1
ATOM 2733 C C . CYS A 1 359 ? -15.352 -17.121 15.390 1.00 97.88 359 CYS A C 1
ATOM 2735 O O . CYS A 1 359 ? -15.213 -17.745 16.433 1.00 97.88 359 CYS A O 1
ATOM 2737 N N . GLU A 1 360 ? -14.347 -16.953 14.527 1.00 97.06 360 GLU A N 1
ATOM 2738 C CA . GLU A 1 360 ? -12.982 -17.461 14.750 1.00 97.06 360 GLU A CA 1
ATOM 2739 C C . GLU A 1 360 ? -12.379 -16.904 16.038 1.00 97.06 360 GLU A C 1
ATOM 2741 O O . GLU A 1 360 ? -11.970 -17.671 16.905 1.00 97.06 360 GLU A O 1
ATOM 2746 N N . ALA A 1 361 ? -12.434 -15.585 16.236 1.00 96.56 361 ALA A N 1
ATOM 2747 C CA . ALA A 1 361 ? -11.914 -14.978 17.456 1.00 96.56 361 ALA A CA 1
ATOM 2748 C C . ALA A 1 361 ? -12.646 -15.475 18.722 1.00 96.56 361 ALA A C 1
ATOM 2750 O O . ALA A 1 361 ? -12.020 -15.715 19.754 1.00 96.56 361 ALA A O 1
ATOM 2751 N N . LEU A 1 362 ? -13.971 -15.657 18.667 1.00 96.38 362 LEU A N 1
ATOM 2752 C CA . LEU A 1 362 ? -14.741 -16.205 19.789 1.00 96.38 362 LEU A CA 1
ATOM 2753 C C . LEU A 1 362 ? -14.475 -17.698 20.018 1.00 96.38 362 LEU A C 1
ATOM 2755 O O . LEU A 1 362 ? -14.491 -18.134 21.169 1.00 96.38 362 LEU A O 1
ATOM 2759 N N . ALA A 1 363 ? -14.221 -18.474 18.964 1.00 95.25 363 ALA A N 1
ATOM 2760 C CA . ALA A 1 363 ? -13.845 -19.882 19.057 1.00 95.25 363 ALA A CA 1
ATOM 2761 C C . ALA A 1 363 ? -12.489 -20.049 19.746 1.00 95.25 363 ALA A C 1
ATOM 2763 O O . ALA A 1 363 ? -12.395 -20.811 20.707 1.00 95.25 363 ALA A O 1
ATOM 2764 N N . ASP A 1 364 ? -11.492 -19.260 19.338 1.00 94.00 364 ASP A N 1
ATOM 2765 C CA . ASP A 1 364 ? -10.157 -19.240 19.948 1.00 94.00 364 ASP A CA 1
ATOM 2766 C C . ASP A 1 364 ? -10.215 -18.901 21.448 1.00 94.00 364 ASP A C 1
ATOM 2768 O O . ASP A 1 364 ? -9.405 -19.376 22.243 1.00 94.00 364 ASP A O 1
ATOM 2772 N N . ALA A 1 365 ? -11.211 -18.110 21.855 1.00 94.94 365 ALA A N 1
ATOM 2773 C CA . ALA A 1 365 ? -11.465 -17.746 23.246 1.00 94.94 365 ALA A CA 1
ATOM 2774 C C . ALA A 1 365 ? -12.323 -18.761 24.029 1.00 94.94 365 ALA A C 1
ATOM 2776 O O . ALA A 1 365 ? -12.635 -18.508 25.194 1.00 94.94 365 ALA A O 1
ATOM 2777 N N . GLY A 1 366 ? -12.775 -19.857 23.407 1.00 94.19 366 GLY A N 1
ATOM 2778 C CA . GLY A 1 366 ? -13.695 -20.826 24.018 1.00 94.19 366 GLY A CA 1
ATOM 2779 C C . GLY A 1 366 ? -15.111 -20.282 24.261 1.00 94.19 366 GLY A C 1
ATOM 2780 O O . GLY A 1 366 ? -15.814 -20.748 25.154 1.00 94.19 366 GLY A O 1
ATOM 2781 N N . ARG A 1 367 ? -15.540 -19.268 23.500 1.00 93.81 367 ARG A N 1
ATOM 2782 C CA . ARG A 1 367 ? -16.799 -18.514 23.690 1.00 93.81 367 ARG A CA 1
ATOM 2783 C C . ARG A 1 367 ? -17.753 -18.583 22.497 1.00 93.81 367 ARG A C 1
ATOM 2785 O O . ARG A 1 367 ? -18.635 -17.735 22.332 1.00 93.81 367 ARG A O 1
ATOM 2792 N N . LEU A 1 368 ? -17.611 -19.608 21.663 1.00 91.75 368 LEU A N 1
ATOM 2793 C CA . LEU A 1 368 ? -18.469 -19.797 20.491 1.00 91.75 368 LEU A CA 1
ATOM 2794 C C . LEU A 1 368 ? -19.917 -20.189 20.851 1.00 91.75 368 LEU A C 1
ATOM 2796 O O . LEU A 1 368 ? -20.811 -20.126 20.018 1.00 91.75 368 LEU A O 1
ATOM 2800 N N . ASN A 1 369 ? -20.172 -20.550 22.111 1.00 89.12 369 ASN A N 1
ATOM 2801 C CA . ASN A 1 369 ? -21.501 -20.873 22.634 1.00 89.12 369 ASN A CA 1
ATOM 2802 C C . ASN A 1 369 ? -22.374 -19.645 22.959 1.00 89.12 369 ASN A C 1
ATOM 2804 O O . ASN A 1 369 ? -23.526 -19.815 23.365 1.00 89.12 369 ASN A O 1
ATOM 2808 N N . THR A 1 370 ? -21.851 -18.427 22.808 1.00 93.81 370 THR A N 1
ATOM 2809 C CA . THR A 1 370 ? -22.611 -17.192 23.038 1.00 93.81 370 THR A CA 1
ATOM 2810 C C . THR A 1 370 ? -23.740 -17.033 22.015 1.00 93.81 370 THR A C 1
ATOM 2812 O O . THR A 1 370 ? -23.595 -17.421 20.858 1.00 93.81 370 THR A O 1
ATOM 2815 N N . GLN A 1 371 ? -24.867 -16.432 22.419 1.00 95.62 371 GLN A N 1
ATOM 2816 C CA . GLN A 1 371 ? -26.012 -16.223 21.517 1.00 95.62 371 GLN A CA 1
ATOM 2817 C C . GLN A 1 371 ? -25.605 -15.455 20.254 1.00 95.62 371 GLN A C 1
ATOM 2819 O O . GLN A 1 371 ? -25.924 -15.870 19.150 1.00 95.62 371 GLN A O 1
ATOM 2824 N N . GLN A 1 372 ? -24.801 -14.404 20.419 1.00 95.38 372 GLN A N 1
ATOM 2825 C CA . GLN A 1 372 ? -24.303 -13.593 19.312 1.00 95.38 372 GLN A CA 1
ATOM 2826 C C . GLN A 1 372 ? -23.494 -14.407 18.286 1.00 95.38 372 GLN A C 1
ATOM 2828 O O . GLN A 1 372 ? -23.608 -14.166 17.087 1.00 95.38 372 GLN A O 1
ATOM 2833 N N . ALA A 1 373 ? -22.675 -15.362 18.739 1.00 95.25 373 ALA A N 1
ATOM 2834 C CA . ALA A 1 373 ? -21.929 -16.233 17.838 1.00 95.25 373 ALA A CA 1
ATOM 2835 C C . ALA A 1 373 ? -22.848 -17.179 17.058 1.00 95.25 373 ALA A C 1
ATOM 2837 O O . ALA A 1 373 ? -22.610 -17.401 15.874 1.00 95.25 373 ALA A O 1
ATOM 2838 N N . ARG A 1 374 ? -23.898 -17.702 17.702 1.00 95.50 374 ARG A N 1
ATOM 2839 C CA . ARG A 1 374 ? -24.913 -18.539 17.045 1.00 95.50 374 ARG A CA 1
ATOM 2840 C C . ARG A 1 374 ? -25.657 -17.752 15.975 1.00 95.50 374 ARG A C 1
ATOM 2842 O O . ARG A 1 374 ? -25.680 -18.192 14.837 1.00 95.50 374 ARG A O 1
ATOM 2849 N N . ASP A 1 375 ? -26.117 -16.545 16.305 1.00 97.19 375 ASP A N 1
ATOM 2850 C CA . ASP A 1 375 ? -26.807 -15.667 15.352 1.00 97.19 375 ASP A CA 1
ATOM 2851 C C . ASP A 1 375 ? -25.938 -15.383 14.108 1.00 97.19 375 ASP A C 1
ATOM 2853 O O . ASP A 1 375 ? -26.431 -15.315 12.983 1.00 97.19 375 ASP A O 1
ATOM 2857 N N . TRP A 1 376 ? -24.622 -15.220 14.291 1.00 97.62 376 TRP A N 1
ATOM 2858 C CA . TRP A 1 376 ? -23.691 -15.047 13.175 1.00 97.62 376 TRP A CA 1
ATOM 2859 C C . TRP A 1 376 ? -23.436 -16.324 12.377 1.00 97.62 376 TRP A C 1
ATOM 2861 O O . TRP A 1 376 ? -23.310 -16.227 11.159 1.00 97.62 376 TRP A O 1
ATOM 2871 N N . LEU A 1 377 ? -23.345 -17.487 13.025 1.00 97.00 377 LEU A N 1
ATOM 2872 C CA . LEU A 1 377 ? -23.190 -18.776 12.344 1.00 97.00 377 LEU A CA 1
ATOM 2873 C C . LEU A 1 377 ? -24.437 -19.139 11.533 1.00 97.00 377 LEU A C 1
ATOM 2875 O O . LEU A 1 377 ? -24.295 -19.605 10.407 1.00 97.00 377 LEU A O 1
ATOM 2879 N N . ASP A 1 378 ? -25.627 -18.867 12.066 1.00 96.38 378 ASP A N 1
ATOM 2880 C CA . ASP A 1 378 ? -26.895 -19.073 11.365 1.00 96.38 378 ASP A CA 1
ATOM 2881 C C . ASP A 1 378 ? -26.972 -18.162 10.132 1.00 96.38 378 ASP A C 1
ATOM 2883 O O . ASP A 1 378 ? -27.202 -18.636 9.025 1.00 96.38 378 ASP A O 1
ATOM 2887 N N . ALA A 1 379 ? -26.641 -16.872 10.280 1.00 96.75 379 ALA A N 1
ATOM 2888 C CA . ALA A 1 379 ? -26.578 -15.952 9.141 1.00 96.75 379 ALA A CA 1
ATOM 2889 C C . ALA A 1 379 ? -25.545 -16.378 8.078 1.00 96.75 379 ALA A C 1
ATOM 2891 O O . ALA A 1 379 ? -25.764 -16.173 6.890 1.00 96.75 379 ALA A O 1
ATOM 2892 N N . LEU A 1 380 ? -24.420 -16.971 8.491 1.00 97.44 380 LEU A N 1
ATOM 2893 C CA . LEU A 1 380 ? -23.411 -17.502 7.569 1.00 97.44 380 LEU A CA 1
ATOM 2894 C C . LEU A 1 380 ? -23.870 -18.761 6.828 1.00 97.44 380 LEU A C 1
ATOM 2896 O O . LEU A 1 380 ? -23.340 -19.035 5.755 1.00 97.44 380 LEU A O 1
ATOM 2900 N N . ALA A 1 381 ? -24.802 -19.533 7.388 1.00 95.50 381 ALA A N 1
ATOM 2901 C CA . ALA A 1 381 ? -25.361 -20.707 6.722 1.00 95.50 381 ALA A CA 1
ATOM 2902 C C . ALA A 1 381 ? -26.285 -20.322 5.554 1.00 95.50 381 ALA A C 1
ATOM 2904 O O . ALA A 1 381 ? -26.393 -21.084 4.593 1.00 95.50 381 ALA A O 1
ATOM 2905 N N . ASP A 1 382 ? -26.899 -19.140 5.633 1.00 95.81 382 ASP A N 1
ATOM 2906 C CA . ASP A 1 382 ? -27.793 -18.598 4.606 1.00 95.81 382 ASP A CA 1
ATOM 2907 C C . ASP A 1 382 ? -27.067 -17.724 3.558 1.00 95.81 382 ASP A C 1
ATOM 2909 O O . ASP A 1 382 ? -27.617 -17.463 2.485 1.00 95.81 382 ASP A O 1
ATOM 2913 N N . ASP A 1 383 ? -25.845 -17.258 3.848 1.00 94.50 383 ASP A N 1
ATOM 2914 C CA . ASP A 1 383 ? -25.040 -16.413 2.952 1.00 94.50 383 ASP A CA 1
ATOM 2915 C C . ASP A 1 383 ? -24.409 -17.226 1.789 1.00 94.50 383 ASP A C 1
ATOM 2917 O O . ASP A 1 383 ? -23.991 -18.374 1.950 1.00 94.50 383 ASP A O 1
ATOM 2921 N N . ASP A 1 384 ? -24.254 -16.607 0.609 1.00 95.06 384 ASP A N 1
ATOM 2922 C CA . ASP A 1 384 ? -23.493 -17.178 -0.520 1.00 95.06 384 ASP A CA 1
ATOM 2923 C C . ASP A 1 384 ? -21.983 -17.023 -0.272 1.00 95.06 384 ASP A C 1
ATOM 2925 O O . ASP A 1 384 ? -21.393 -15.959 -0.493 1.00 95.06 384 ASP A O 1
ATOM 2929 N N . LEU A 1 385 ? -21.367 -18.072 0.277 1.00 96.31 385 LEU A N 1
ATOM 2930 C CA . LEU A 1 385 ? -19.962 -18.075 0.677 1.00 96.31 385 LEU A CA 1
ATOM 2931 C C . LEU A 1 385 ? -19.040 -18.474 -0.474 1.00 96.31 385 LEU A C 1
ATOM 2933 O O . LEU A 1 385 ? -19.230 -19.498 -1.134 1.00 96.31 385 LEU A O 1
ATOM 2937 N N . ASP A 1 386 ? -17.936 -17.742 -0.632 1.00 95.25 386 ASP A N 1
ATOM 2938 C CA . ASP A 1 386 ? -16.871 -18.184 -1.525 1.00 95.25 386 ASP A CA 1
ATOM 2939 C C . ASP A 1 386 ? -16.181 -19.465 -1.004 1.00 95.25 386 ASP A C 1
ATOM 2941 O O . ASP A 1 386 ? -16.280 -19.858 0.164 1.00 95.25 386 ASP A O 1
ATOM 2945 N N . ALA A 1 387 ? -15.420 -20.137 -1.873 1.00 95.88 387 ALA A N 1
ATOM 2946 C CA . ALA A 1 387 ? -14.768 -21.398 -1.521 1.00 95.88 387 ALA A CA 1
ATOM 2947 C C . ALA A 1 387 ? -13.775 -21.279 -0.344 1.00 95.88 387 ALA A C 1
ATOM 2949 O O . ALA A 1 387 ? -13.495 -22.272 0.328 1.00 95.88 387 ALA A O 1
ATOM 2950 N N . ALA A 1 388 ? -13.189 -20.103 -0.103 1.00 94.50 388 ALA A N 1
ATOM 2951 C CA . ALA A 1 388 ? -12.289 -19.885 1.026 1.00 94.50 388 ALA A CA 1
ATOM 2952 C C . ALA A 1 388 ? -13.066 -19.672 2.333 1.00 94.50 388 ALA A C 1
ATOM 2954 O O . ALA A 1 388 ? -12.681 -20.230 3.362 1.00 94.50 388 ALA A O 1
ATOM 2955 N N . GLN A 1 389 ? -14.163 -18.923 2.282 1.00 97.12 389 GLN A N 1
ATOM 2956 C CA . GLN A 1 389 ? -15.089 -18.692 3.387 1.00 97.12 389 GLN A CA 1
ATOM 2957 C C . GLN A 1 389 ? -15.776 -19.991 3.822 1.00 97.12 389 GLN A C 1
ATOM 2959 O O . GLN A 1 389 ? -15.756 -20.309 5.010 1.00 97.12 389 GLN A O 1
ATOM 2964 N N . ALA A 1 390 ? -16.261 -20.802 2.877 1.00 97.75 390 ALA A N 1
ATOM 2965 C CA . ALA A 1 390 ? -16.860 -22.106 3.164 1.00 97.75 390 ALA A CA 1
ATOM 2966 C C . ALA A 1 390 ? -15.891 -23.036 3.922 1.00 97.75 390 ALA A C 1
ATOM 2968 O O . ALA A 1 390 ? -16.255 -23.638 4.929 1.00 97.75 390 ALA A O 1
ATOM 2969 N N . ARG A 1 391 ? -14.610 -23.078 3.517 1.00 97.88 391 ARG A N 1
ATOM 2970 C CA . ARG A 1 391 ? -13.567 -23.842 4.232 1.00 97.88 391 ARG A CA 1
ATOM 2971 C C . ARG A 1 391 ? -13.278 -23.305 5.636 1.00 97.88 391 ARG A C 1
ATOM 2973 O O . ARG A 1 391 ? -12.905 -24.073 6.521 1.00 97.88 391 ARG A O 1
ATOM 2980 N N . ARG A 1 392 ? -13.371 -21.989 5.855 1.00 97.56 392 ARG A N 1
ATOM 2981 C CA . ARG A 1 392 ? -13.230 -21.396 7.199 1.00 97.56 392 ARG A CA 1
ATOM 2982 C C . ARG A 1 392 ? -14.396 -21.811 8.092 1.00 97.56 392 ARG A C 1
ATOM 2984 O O . ARG A 1 392 ? -14.150 -22.277 9.200 1.00 97.56 392 ARG A O 1
ATOM 2991 N N . LEU A 1 393 ? -15.621 -21.733 7.576 1.00 97.75 393 LEU A N 1
ATOM 2992 C CA . LEU A 1 393 ? -16.824 -22.158 8.287 1.00 97.75 393 LEU A CA 1
ATOM 2993 C C . LEU A 1 393 ? -16.787 -23.651 8.644 1.00 97.75 393 LEU A C 1
ATOM 2995 O O . LEU A 1 393 ? -17.067 -24.019 9.780 1.00 97.75 393 LEU A O 1
ATOM 2999 N N . GLU A 1 394 ? -16.380 -24.514 7.711 1.00 97.06 394 GLU A N 1
ATOM 3000 C CA . GLU A 1 394 ? -16.256 -25.955 7.961 1.00 97.06 394 GLU A CA 1
ATOM 3001 C C . GLU A 1 394 ? -15.272 -26.261 9.102 1.00 97.06 394 GLU A C 1
ATOM 3003 O O . GLU A 1 394 ? -15.570 -27.075 9.978 1.00 97.06 394 GLU A O 1
ATOM 3008 N N . ARG A 1 395 ? -14.120 -25.576 9.141 1.00 96.62 395 ARG A N 1
ATOM 3009 C CA . ARG A 1 395 ? -13.147 -25.728 10.236 1.00 96.62 395 ARG A CA 1
ATOM 3010 C C . ARG A 1 395 ? -13.740 -25.320 11.585 1.00 96.62 395 ARG A C 1
ATOM 3012 O O . ARG A 1 395 ? -13.602 -26.077 12.541 1.00 96.62 395 ARG A O 1
ATOM 3019 N N . LEU A 1 396 ? -14.466 -24.200 11.640 1.00 95.88 396 LEU A N 1
ATOM 3020 C CA . LEU A 1 396 ? -15.166 -23.776 12.857 1.00 95.88 396 LEU A CA 1
ATOM 3021 C C . LEU A 1 396 ? -16.148 -24.843 13.355 1.00 95.88 396 LEU A C 1
ATOM 3023 O O . LEU A 1 396 ? -16.150 -25.168 14.541 1.00 95.88 396 LEU A O 1
ATOM 3027 N N . TRP A 1 397 ? -16.942 -25.440 12.461 1.00 95.06 397 TRP A N 1
ATOM 3028 C CA . TRP A 1 397 ? -17.874 -26.513 12.827 1.00 95.06 397 TRP A CA 1
ATOM 3029 C C . TRP A 1 397 ? -17.172 -27.762 13.359 1.00 95.06 397 TRP A C 1
ATOM 3031 O O . TRP A 1 397 ? -17.650 -28.389 14.311 1.00 95.06 397 TRP A O 1
ATOM 3041 N N . GLN A 1 398 ? -16.031 -28.126 12.771 1.00 94.25 398 GLN A N 1
ATOM 3042 C CA . GLN A 1 398 ? -15.222 -29.241 13.259 1.00 94.25 398 GLN A CA 1
ATOM 3043 C C . GLN A 1 398 ? -14.690 -28.969 14.670 1.00 94.25 398 GLN A C 1
ATOM 3045 O O . GLN A 1 398 ? -14.730 -29.873 15.507 1.00 94.25 398 GLN A O 1
ATOM 3050 N N . ASP A 1 399 ? -14.253 -27.743 14.954 1.00 89.81 399 ASP A N 1
ATOM 3051 C CA . ASP A 1 399 ? -13.726 -27.363 16.267 1.00 89.81 399 ASP A CA 1
ATOM 3052 C C . ASP A 1 399 ? -14.826 -27.320 17.339 1.00 89.81 399 ASP A C 1
ATOM 3054 O O . ASP A 1 399 ? -14.641 -27.882 18.420 1.00 89.81 399 ASP A O 1
ATOM 3058 N N . VAL A 1 400 ? -16.021 -26.809 17.012 1.00 89.38 400 VAL A N 1
ATOM 3059 C CA . VAL A 1 400 ? -17.213 -26.908 17.884 1.00 89.38 400 VAL A CA 1
ATOM 3060 C C . VAL A 1 400 ? -17.569 -28.363 18.180 1.00 89.38 400 VAL A C 1
ATOM 3062 O O . VAL A 1 400 ? -17.834 -28.742 19.317 1.00 89.38 400 VAL A O 1
ATOM 3065 N N . SER A 1 401 ? -17.559 -29.214 17.155 1.00 91.62 401 SER A N 1
ATOM 3066 C CA . SER A 1 401 ? -17.915 -30.629 17.302 1.00 91.62 401 SER A CA 1
ATOM 3067 C C . SER A 1 401 ? -16.893 -31.417 18.128 1.00 91.62 401 SER A C 1
ATOM 3069 O O . SER A 1 401 ? -17.197 -32.513 18.610 1.00 91.62 401 SER A O 1
ATOM 3071 N N . ARG A 1 402 ? -15.659 -30.913 18.241 1.00 91.62 402 ARG A N 1
ATOM 3072 C CA . ARG A 1 402 ? -14.616 -31.486 19.097 1.00 91.62 402 ARG A CA 1
ATOM 3073 C C . ARG A 1 402 ? -14.768 -31.018 20.540 1.00 91.62 402 ARG A C 1
ATOM 3075 O O . ARG A 1 402 ? -14.688 -31.871 21.415 1.00 91.62 402 ARG A O 1
ATOM 3082 N N . SER A 1 403 ? -15.037 -29.732 20.784 1.00 87.81 403 SER A N 1
ATOM 3083 C CA . SER A 1 403 ? -15.216 -29.217 22.149 1.00 87.81 403 SER A CA 1
ATOM 3084 C C . SER A 1 403 ? -16.421 -29.852 22.848 1.00 87.81 403 SER A C 1
ATOM 3086 O O . SER A 1 403 ? -16.284 -30.350 23.958 1.00 87.81 403 SER A O 1
ATOM 3088 N N . VAL A 1 404 ? -17.560 -29.990 22.156 1.00 88.19 404 VAL A N 1
ATOM 3089 C CA . VAL A 1 404 ? -18.765 -30.644 22.710 1.00 88.19 404 VAL A CA 1
ATOM 3090 C C . VAL A 1 404 ? -18.515 -32.106 23.103 1.00 88.19 404 VAL A C 1
ATOM 3092 O O . VAL A 1 404 ? -19.114 -32.597 24.054 1.00 88.19 404 VAL A O 1
ATOM 3095 N N . ARG A 1 405 ? -17.627 -32.814 22.392 1.00 92.62 405 ARG A N 1
ATOM 3096 C CA . ARG A 1 405 ? -17.268 -34.206 22.709 1.00 92.62 405 ARG A CA 1
ATOM 3097 C C . ARG A 1 405 ? -16.285 -34.343 23.870 1.00 92.62 405 ARG A C 1
ATOM 3099 O O . ARG A 1 405 ? -16.156 -35.444 24.382 1.00 92.62 405 ARG A O 1
ATOM 3106 N N . GLN A 1 406 ? -15.566 -33.283 24.235 1.00 89.44 406 GLN A N 1
ATOM 3107 C CA . GLN A 1 406 ? -14.644 -33.295 25.376 1.00 89.44 406 GLN A CA 1
ATOM 3108 C C . GLN A 1 406 ? -15.347 -32.985 26.703 1.00 89.44 406 GLN A C 1
ATOM 3110 O O . GLN A 1 406 ? -14.837 -33.369 27.751 1.00 89.44 406 GLN A O 1
ATOM 3115 N N . ASP A 1 407 ? -16.505 -32.324 26.650 1.00 84.44 407 ASP A N 1
ATOM 3116 C CA . ASP A 1 407 ? -17.314 -31.986 27.827 1.00 84.44 407 ASP A CA 1
ATOM 3117 C C . ASP A 1 407 ? -18.299 -33.105 28.241 1.00 84.44 407 ASP A C 1
ATOM 3119 O O . ASP A 1 407 ? -18.965 -32.983 29.272 1.00 84.44 407 ASP A O 1
ATOM 3123 N N . GLN A 1 408 ? -18.410 -34.176 27.442 1.00 84.75 408 GLN A N 1
ATOM 3124 C CA . GLN A 1 408 ? -19.181 -35.398 27.731 1.00 84.75 408 GLN A CA 1
ATOM 3125 C C . GLN A 1 408 ? -18.270 -36.490 28.284 1.00 84.75 408 GLN A C 1
ATOM 3127 O O . GLN A 1 408 ? -18.707 -37.175 29.238 1.00 84.75 408 GLN A O 1
#

Nearest PDB structures (foldseek):
  5a7d-assembly2_E  TM=2.809E-01  e=5.092E-02  Drosophila melanogaster
  5l9t-assembly1_C  TM=2.674E-01  e=2.265E-01  Homo sapiens
  9gaw-assembly1_U  TM=2.458E-01  e=2.007E-01  Homo sapiens
  8pkp-assembly1_V  TM=2.383E-01  e=1.396E-01  Homo sapiens
  6q6h-assembly1_U  TM=2.425E-01  e=3.530E-01  Homo sapiens

Foldseek 3Di:
DPPPPPVVVVLVVVLVVLLPPPLVVVLPLVLLVLLLVLQVVLVVDDVVVSVVSNVVSVLVSQLVLLVLLLLLLQCLLVVNDDCVCSVVDDADPCLSVLLSVVVVVLVVVLVVQCVVPNPVRNLVSQLVCLLLVLLLNVCSSLVDDSVCSVDVVSSVVVCVLLDVVLSVVLSVLSSVLVVVLVVLCVVCVVPDPSVSVSVSSSSNSSSSSSSSNSSSNSSNVSVVCCVVVPDPPPPQPPLQDLPSLLVCCVVPNDDLVSLVSSLVSCVVVVVLVSNLVSLLVNLLCCVNPVVNLVVSLVSQVVNCVSPLLRDHPDLVSLVVNLVVCLVVLPLVSNLSSLVNSCVNCVPDPCNLVSLLSNCVSCLVVVRCPDPSNVVSLVVNVVDDDDPVSVVSNVVSVVSVVVVVVVVD

pLDDT: mean 88.92, std 11.57, range [36.91, 98.5]

Mean predicted aligned error: 9.14 Å

Radius of gyration: 26.36 Å; Cα contacts (8 Å, |Δi|>4): 369; chains: 1; bounding box: 58×70×66 Å